Protein AF-0000000067031277 (afdb_homodimer)

Foldseek 3Di:
DPDQQAQDLPDLALLVSLLSLLQQAFAAPRLLSSVVNVCVSLVVLQWDWDWDAQPVGRSFTKIKIANADAAAPVVPVVVPPDDPCPVNHAAAQAEEEAERHWHDDFFHWDDDPQKIWTICQVRPSLQVSLVVSLLSVCCVVPVPLSRRYMYIYFGDFVFFLSRLLSCVSSVHQHQEYEYEHADAQAKAFKEFKKFKKKWKAFKFKDFQVCPVVIGASVVLVVQLVVLVVPDQADADPQAGGKDKDFDDKDWADDPRMRTRMIMTMMMIRHHADPVVVVVVSCVSCVPRTDIGRRRDIDHMDGFDDADPPGHYDHDRDDGSLRSNPSNVSHNGYIYGAFDHPVCGPHNGDMTGSVSSVVSSVVSNVRSCCVPVPDCPPPD/DPDQDAQDLPDQALLVSLLSLLQQAFAAPRLLSSVVNVCVSLVVLQWDWDWAAQPVGRSFTKIKIANADAAAPVVCVVVPPDDPCPVNHAAAQAEEEAERHWHDDFFHWDDDPQKIWTICQVRPSLQVSLLVSLLSVCCVVPVPLSNRYMYIYFGDFVFFLSRLLSCVSSVHQHQEYEYEHADAQAKAFKEFKKFKKKWKAFKFKDFQVCPVVIGASVVLVVQLVVLVVPDQADADPQAGGKDKDFDDKDWADDPRMRTRMIMTMMMIRHHADPVVVVVVSCVSCVPRTDIGRRRDIDHMDGFDDADPPGHYDHDRDDGSLRSNPSNVSHNGYIYGAFDHPVCGPHNGDMTGSVSSVVSSVVSNVRSCCVRVPDPPPPD

InterPro domains:
  IPR002933 Peptidase M20 [PF01546] (96-369)
  IPR011650 Peptidase M20, dimerisation domain [PF07687] (191-286)
  IPR036264 Bacterial exopeptidase dimerisation domain [SSF55031] (193-290)
  IPR050072 Peptidase M20A family, bacterial cell wall biosynthesis [PTHR43808] (8-369)

Organism: Dracunculus medinensis (NCBI:txid318479)

Nearest PDB structures (foldseek):
  3pfo-assembly1_B  TM=8.221E-01  e=1.464E-26  Rhodopseudomonas palustris CGA009
  2rb7-assembly1_B  TM=8.000E-01  e=2.687E-26  Oleidesulfovibrio alaskensis G20
  3ct9-assembly1_B  TM=7.230E-01  e=2.009E-24  Bacteroides thetaiotaomicron VPI-5482
  3ct9-assembly1_A  TM=6.506E-01  e=8.022E-26  Bacteroides thetaiotaomicron VPI-5482
  6slf-assembly1_A  TM=6.807E-01  e=2.523E-17  Corynebacterium striatum

Radius of gyration: 33.9 Å; Cα contacts (8 Å, |Δi|>4): 1838; chains: 2; bounding box: 58×108×86 Å

pLDDT: mean 92.99, std 13.73, range [25.11, 98.88]

Solvent-accessible surface area (backbone atoms only — not comparable to full-atom values): 38536 Å² total; per-residue (Å²): 124,85,79,75,64,79,60,67,88,78,62,83,47,63,62,62,48,30,45,56,57,33,67,46,68,17,33,61,92,40,36,35,61,47,42,52,24,49,48,53,37,38,50,76,70,67,34,35,72,48,76,40,57,37,89,94,44,67,78,38,46,28,37,41,36,24,53,50,75,70,69,37,62,93,66,44,77,74,59,63,76,77,64,76,63,73,75,56,60,54,58,35,42,33,34,41,30,41,36,61,24,26,67,64,68,88,36,66,58,44,78,57,90,62,32,35,32,18,48,25,33,17,49,20,43,33,30,50,36,25,52,51,52,24,51,51,50,40,38,72,76,34,57,73,64,29,49,35,34,26,38,41,40,24,35,32,59,78,69,50,32,54,30,39,50,55,50,51,73,47,62,69,67,35,42,30,39,36,38,36,40,28,39,61,70,24,30,33,36,35,28,31,8,36,38,34,37,33,40,41,20,69,39,33,34,8,25,46,58,45,56,88,64,35,37,39,5,39,61,54,46,51,56,42,52,52,53,59,72,70,51,86,65,64,60,30,93,90,65,36,65,38,45,80,31,70,3,31,37,39,26,38,71,37,57,57,19,32,6,40,34,18,38,39,30,36,33,34,32,29,40,72,46,52,67,60,54,51,53,54,48,49,60,67,43,63,79,64,42,47,79,41,64,85,38,47,69,40,60,52,45,76,42,37,79,67,62,87,88,56,54,68,44,75,42,49,54,79,73,60,62,84,51,37,80,55,56,87,68,36,78,39,41,40,34,37,21,22,23,43,50,76,34,27,69,28,93,69,12,35,22,44,45,67,38,40,54,49,36,20,53,48,49,43,50,52,50,47,46,68,74,64,53,65,80,75,59,79,120,124,85,80,75,63,80,60,67,84,78,64,82,48,62,61,63,48,30,44,57,56,34,65,45,66,16,33,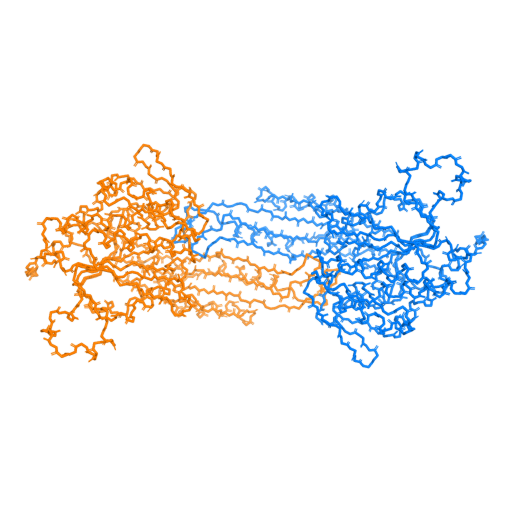60,92,39,37,33,62,47,42,52,24,49,48,53,38,39,50,75,71,67,32,34,72,46,77,41,57,37,88,92,44,65,79,37,46,28,38,41,33,24,52,49,74,70,70,37,59,93,65,44,77,74,60,63,77,76,64,76,63,74,76,57,60,54,59,35,41,33,34,41,31,40,36,62,24,26,66,63,69,87,36,68,57,44,79,57,91,62,32,36,33,19,49,25,32,17,47,21,43,33,30,50,36,25,52,50,52,25,52,52,50,39,40,73,76,35,56,74,63,28,49,34,35,26,39,40,40,24,35,33,58,78,67,49,32,53,30,38,50,56,51,51,75,46,64,70,66,34,42,32,40,36,37,36,40,28,41,60,69,24,29,32,35,35,30,30,9,36,37,33,39,33,40,42,23,70,38,33,33,8,25,44,60,44,56,88,66,35,37,40,6,39,62,53,46,51,54,43,51,51,53,57,72,69,50,88,66,65,60,29,91,90,65,36,65,37,46,80,32,70,3,32,36,40,24,38,72,39,57,57,20,33,6,40,34,20,38,38,31,36,34,34,32,28,42,72,46,53,66,58,52,50,53,54,48,49,61,67,40,63,82,62,42,48,79,39,66,85,39,46,69,39,61,52,44,76,41,37,77,66,62,88,89,55,54,66,44,77,40,50,52,80,70,58,61,84,48,37,80,56,56,84,67,35,78,38,40,40,34,36,20,24,24,45,51,76,34,26,69,28,93,69,12,35,21,44,45,67,39,39,54,50,35,20,52,49,52,42,51,51,49,48,45,68,75,63,52,64,80,76,60,81,120

Secondary structure (DSSP, 8-state):
-PPPP---TT---HHHHHHHHHTS--BTT--HHHHHHHHHHHHHTT-EEEEEE-SS-TT-EEEEEESS----GGGGGGGGSSS-HHHHTS--SEEEEEE--BPSSP---EEETTEEESTTTTTTHHHHHHHHHHHHHHHHH-HHHHTTEEEEEES-TTTT-HHHHHHGGG----SEEEEE--BTT-EEEEE-EEEEEEEEEE-B--BTT-GGGSB-HHHHHHHHHHHHHHS---EETTTEE-EEEEEEEEE-S-TTB--SEEEEEEEEEESS-HHHHHHHHHHHHTTSSEEE-TT-EE--EEPPPPPTT--EEEE-S--SGGG-GGGGG-SEEEEE-SSBGGGTTSTT-EEEHHHHHHHHHHHHHHHHHHHH-------/-PPPP---TT---HHHHHHHHHTS--BTT--HHHHHHHHHHHHHTT-EEEEEE-SS-TT-EEEEEESS----GGGGGGGGTTS-HHHHTS--SEEEEEE--BPSSP---EEETTEEESTTTTTTHHHHHHHHHHHHHHHHH-HHHHTTEEEEEES-TTTT-HHHHHHGGG----SEEEEE--BTT-EEEEE-EEEEEEEEEE-B--BTT-GGGSB-HHHHHHHHHHHHHHS---EETTTEE-EEEEEEEEE-S-TTB--SEEEEEEEEEESS-HHHHHHHHHHHHTTSSEEE-TT-EE--EEPPPPPTT--EEEE-S--SGGG-GGGGG-SEEEEE-SSBGGGTTSTT-EEEHHHHHHHHHHHHHHHHHHHH-------

Sequence (758 aa):
MKEIPVLDTNETNPGRFLVQLMQINSTTGNEETLSLALTRYFKATGWNVLRQSLKSDPSRHNLLISRLPYEPPGNKLNLWKGFNLNEILSGPRYIMNTHMDTVPPYIPPIIEGDIIKGRGANDAKGQLAAMIFAAQRIAKEDAKLAENIGLLLVVSEEVDHIGMVEANDLGMIPEFFMVGEPTELKFGRLQKGALKVTLKVHGKAAHSGYPNMGDSAIDKLLDILQQLREHHWPSSESLGDTTVNIGLISGGQALNALAESATASIFFRVTTSTDDILNQLQKIVAGRAEIEQSFGKNEPIRLSDPPAPYESHIVAFNTDLPYFIARDKLKRAYLFGAGSITNAHSPDEHILIEDLNAAIDVHVDIIKNALKGKNYNVEMKEIPVLDTNETNPGRFLVQLMQINSTTGNEETLSLALTRYFKATGWNVLRQSLKSDPSRHNLLISRLPYEPPGNKLNLWKGFNLNEILSGPRYIMNTHMDTVPPYIPPIIEGDIIKGRGANDAKGQLAAMIFAAQRIAKEDAKLAENIGLLLVVSEEVDHIGMVEANDLGMIPEFFMVGEPTELKFGRLQKGALKVTLKVHGKAAHSGYPNMGDSAIDKLLDILQQLREHHWPSSESLGDTTVNIGLISGGQALNALAESATASIFFRVTTSTDDILNQLQKIVAGRAEIEQSFGKNEPIRLSDPPAPYESHIVAFNTDLPYFIARDKLKRAYLFGAGSITNAHSPDEHILIEDLNAAIDVHVDIIKNALKGKNYNVE

Structure (mmCIF, N/CA/C/O backbone):
data_AF-0000000067031277-model_v1
#
loop_
_entity.id
_entity.type
_entity.pdbx_description
1 polymer 'M20_dimer domain-containing protein'
#
loop_
_atom_site.group_PDB
_atom_site.id
_atom_site.type_symbol
_atom_site.label_atom_id
_atom_site.label_alt_id
_atom_site.label_comp_id
_atom_site.label_asym_id
_atom_site.label_entity_id
_atom_site.label_seq_id
_atom_site.pdbx_PDB_ins_code
_atom_site.Cartn_x
_atom_site.Cartn_y
_atom_site.Cartn_z
_atom_site.occupancy
_atom_site.B_iso_or_equiv
_atom_site.auth_seq_id
_atom_site.auth_comp_id
_atom_site.auth_asym_id
_atom_site.auth_atom_id
_atom_site.pdbx_PDB_model_num
ATOM 1 N N . MET A 1 1 ? 23.422 -2.936 -21.672 1 36.66 1 MET A N 1
ATOM 2 C CA . MET A 1 1 ? 22.422 -3.998 -21.688 1 36.66 1 MET A CA 1
ATOM 3 C C . MET A 1 1 ? 22.75 -5.062 -20.641 1 36.66 1 MET A C 1
ATOM 5 O O . MET A 1 1 ? 23.875 -5.555 -20.578 1 36.66 1 MET A O 1
ATOM 9 N N . LYS A 1 2 ? 22.031 -5.027 -19.562 1 56.53 2 LYS A N 1
ATOM 10 C CA . LYS A 1 2 ? 22.422 -5.961 -18.516 1 56.53 2 LYS A CA 1
ATOM 11 C C . LYS A 1 2 ? 22.641 -7.363 -19.078 1 56.53 2 LYS A C 1
ATOM 13 O O . LYS A 1 2 ? 21.844 -7.84 -19.891 1 56.53 2 LYS A O 1
ATOM 18 N N . GLU A 1 3 ? 23.828 -7.914 -18.938 1 78.25 3 GLU A N 1
ATOM 19 C CA . GLU A 1 3 ? 24.219 -9.203 -19.484 1 78.25 3 GLU A CA 1
ATOM 20 C C . GLU A 1 3 ? 23.25 -10.305 -19.078 1 78.25 3 GLU A C 1
ATOM 22 O O . GLU A 1 3 ? 22.859 -10.398 -17.906 1 78.25 3 GLU A O 1
ATOM 27 N N . ILE A 1 4 ? 22.609 -11.07 -20.078 1 85.06 4 ILE A N 1
ATOM 28 C CA . ILE A 1 4 ? 21.719 -12.203 -19.875 1 85.06 4 ILE A CA 1
ATOM 29 C C . ILE A 1 4 ? 22.5 -13.367 -19.266 1 85.06 4 ILE A C 1
ATOM 31 O O . ILE A 1 4 ? 23.547 -13.766 -19.812 1 85.06 4 ILE A O 1
ATOM 35 N N . PRO A 1 5 ? 22.094 -13.797 -18.109 1 90.19 5 PRO A N 1
ATOM 36 C CA . PRO A 1 5 ? 22.766 -14.953 -17.516 1 90.19 5 PRO A CA 1
ATOM 37 C C . PRO A 1 5 ? 22.797 -16.172 -18.438 1 90.19 5 PRO A C 1
ATOM 39 O O . PRO A 1 5 ? 21.875 -16.359 -19.234 1 90.19 5 PRO A O 1
ATOM 42 N N . VAL A 1 6 ? 23.859 -16.984 -18.375 1 94.5 6 VAL A N 1
ATOM 43 C CA . VAL A 1 6 ? 24.016 -18.172 -19.219 1 94.5 6 VAL A CA 1
ATOM 44 C C . VAL A 1 6 ? 23.922 -19.438 -18.375 1 94.5 6 VAL A C 1
ATOM 46 O O . VAL A 1 6 ? 24.641 -19.594 -17.391 1 94.5 6 VAL A O 1
ATOM 49 N N . LEU A 1 7 ? 22.953 -20.234 -18.719 1 98 7 LEU A N 1
ATOM 50 C CA . LEU A 1 7 ? 22.828 -21.547 -18.078 1 98 7 LEU A CA 1
ATOM 51 C C . LEU A 1 7 ? 23.844 -22.516 -18.656 1 98 7 LEU A C 1
ATOM 53 O O . LEU A 1 7 ? 24.094 -22.516 -19.875 1 98 7 LEU A O 1
ATOM 57 N N . ASP A 1 8 ? 24.453 -23.359 -17.812 1 97.75 8 ASP A N 1
ATOM 58 C CA . ASP A 1 8 ? 25.484 -24.297 -18.234 1 97.75 8 ASP A CA 1
ATOM 59 C C . ASP A 1 8 ? 24.891 -25.484 -18.969 1 97.75 8 ASP A C 1
ATOM 61 O O . ASP A 1 8 ? 24.281 -26.359 -18.359 1 97.75 8 ASP A O 1
ATOM 65 N N . THR A 1 9 ? 25.188 -25.625 -20.266 1 97.19 9 THR A N 1
ATOM 66 C CA . THR A 1 9 ? 24.625 -26.672 -21.109 1 97.19 9 THR A CA 1
ATOM 67 C C . THR A 1 9 ? 25.281 -28.016 -20.797 1 97.19 9 THR A C 1
ATOM 69 O O . THR A 1 9 ? 24.766 -29.078 -21.203 1 97.19 9 THR A O 1
ATOM 72 N N . ASN A 1 10 ? 26.344 -27.953 -20.016 1 96.5 10 ASN A N 1
ATOM 73 C CA . ASN A 1 10 ? 27.047 -29.188 -19.703 1 96.5 10 ASN A CA 1
ATOM 74 C C . ASN A 1 10 ? 26.766 -29.656 -18.281 1 96.5 10 ASN A C 1
ATOM 76 O O . ASN A 1 10 ? 27.297 -30.688 -17.844 1 96.5 10 ASN A O 1
ATOM 80 N N . GLU A 1 11 ? 25.938 -28.922 -17.594 1 97 11 GLU A N 1
ATOM 81 C CA . GLU A 1 11 ? 25.609 -29.312 -16.219 1 97 11 GLU A CA 1
ATOM 82 C C . GLU A 1 11 ? 24.797 -30.609 -16.188 1 97 11 GLU A C 1
ATOM 84 O O . GLU A 1 11 ? 23.734 -30.688 -16.812 1 97 11 GLU A O 1
ATOM 89 N N . THR A 1 12 ? 25.359 -31.594 -15.438 1 96.62 12 THR A N 1
ATOM 90 C CA . THR A 1 12 ? 24.688 -32.906 -15.414 1 96.62 12 THR A CA 1
ATOM 91 C C . THR A 1 12 ? 24.016 -33.125 -14.062 1 96.62 12 THR A C 1
ATOM 93 O O . THR A 1 12 ? 23.266 -34.094 -13.891 1 96.62 12 THR A O 1
ATOM 96 N N . ASN A 1 13 ? 24.25 -32.25 -13.133 1 97 13 ASN A N 1
ATOM 97 C CA . ASN A 1 13 ? 23.641 -32.344 -11.82 1 97 13 ASN A CA 1
ATOM 98 C C . ASN A 1 13 ? 22.375 -31.484 -11.734 1 97 13 ASN A C 1
ATOM 100 O O . ASN A 1 13 ? 22.453 -30.25 -11.781 1 97 13 ASN A O 1
ATOM 104 N N . PRO A 1 14 ? 21.234 -32.188 -11.555 1 97.62 14 PRO A N 1
ATOM 105 C CA . PRO A 1 14 ? 20 -31.406 -11.539 1 97.62 14 PRO A CA 1
ATOM 106 C C . PRO A 1 14 ? 19.969 -30.344 -10.445 1 97.62 14 PRO A C 1
ATOM 108 O O . PRO A 1 14 ? 19.391 -29.266 -10.633 1 97.62 14 PRO A O 1
ATOM 111 N N . GLY A 1 15 ? 20.562 -30.672 -9.305 1 98.06 15 GLY A N 1
ATOM 112 C CA . GLY A 1 15 ? 20.609 -29.703 -8.211 1 98.06 15 GLY A CA 1
ATOM 113 C C . GLY A 1 15 ? 21.406 -28.453 -8.547 1 98.06 15 GLY A C 1
ATOM 114 O O . GLY A 1 15 ? 20.953 -27.344 -8.281 1 98.06 15 GLY A O 1
ATOM 115 N N . ARG A 1 16 ? 22.531 -28.625 -9.141 1 97.81 16 ARG A N 1
ATOM 116 C CA . ARG A 1 16 ? 23.359 -27.484 -9.539 1 97.81 16 ARG A CA 1
ATOM 117 C C . ARG A 1 16 ? 22.672 -26.672 -10.625 1 97.81 16 ARG A C 1
ATOM 119 O O . ARG A 1 16 ? 22.781 -25.438 -10.648 1 97.81 16 ARG A O 1
ATOM 126 N N . PHE A 1 17 ? 22 -27.344 -11.523 1 98.25 17 PHE A N 1
ATOM 127 C CA . PHE A 1 17 ? 21.266 -26.656 -12.578 1 98.25 17 PHE A CA 1
ATOM 128 C C . PHE A 1 17 ? 20.125 -25.828 -11.984 1 98.25 17 PHE A C 1
ATOM 130 O O . PHE A 1 17 ? 19.891 -24.688 -12.398 1 98.25 17 PHE A O 1
ATOM 137 N N . LEU A 1 18 ? 19.469 -26.438 -11.008 1 98.69 18 LEU A N 1
ATOM 138 C CA . LEU A 1 18 ? 18.391 -25.719 -10.32 1 98.69 18 LEU A CA 1
ATOM 139 C C . LEU A 1 18 ? 18.922 -24.438 -9.68 1 98.69 18 LEU A C 1
ATOM 141 O O . LEU A 1 18 ? 18.281 -23.391 -9.766 1 98.69 18 LEU A O 1
ATOM 145 N N . VAL A 1 19 ? 20.047 -24.5 -9.102 1 98.5 19 VAL A N 1
ATOM 146 C CA . VAL A 1 19 ? 20.656 -23.344 -8.461 1 98.5 19 VAL A CA 1
ATOM 147 C C . VAL A 1 19 ? 20.922 -22.25 -9.5 1 98.5 19 VAL A C 1
ATOM 149 O O . VAL A 1 19 ? 20.703 -21.062 -9.234 1 98.5 19 VAL A O 1
ATOM 152 N N . GLN A 1 20 ? 21.344 -22.656 -10.703 1 98.44 20 GLN A N 1
ATOM 153 C CA . GLN A 1 20 ? 21.547 -21.703 -11.781 1 98.44 20 GLN A CA 1
ATOM 154 C C . GLN A 1 20 ? 20.234 -21 -12.141 1 98.44 20 GLN A C 1
ATOM 156 O O . GLN A 1 20 ? 20.219 -19.781 -12.312 1 98.44 20 GLN A O 1
ATOM 161 N N . LEU A 1 21 ? 19.156 -21.75 -12.219 1 98.69 21 LEU A N 1
ATOM 162 C CA . LEU A 1 21 ? 17.844 -21.172 -12.516 1 98.69 21 LEU A CA 1
ATOM 163 C C . LEU A 1 21 ? 17.422 -20.203 -11.43 1 98.69 21 LEU A C 1
ATOM 165 O O . LEU A 1 21 ? 16.922 -19.109 -11.727 1 98.69 21 LEU A O 1
ATOM 169 N N . MET A 1 22 ? 17.719 -20.547 -10.188 1 98.62 22 MET A N 1
ATOM 170 C CA . MET A 1 22 ? 17.234 -19.797 -9.023 1 98.62 22 MET A CA 1
ATOM 171 C C . MET A 1 22 ? 18.031 -18.516 -8.844 1 98.62 22 MET A C 1
ATOM 173 O O . MET A 1 22 ? 17.562 -17.578 -8.203 1 98.62 22 MET A O 1
ATOM 177 N N . GLN A 1 23 ? 19.203 -18.469 -9.344 1 98.25 23 GLN A N 1
ATOM 178 C CA . GLN A 1 23 ? 20.016 -17.266 -9.25 1 98.25 23 GLN A CA 1
ATOM 179 C C . GLN A 1 23 ? 19.422 -16.141 -10.094 1 98.25 23 GLN A C 1
ATOM 181 O O . GLN A 1 23 ? 19.766 -14.961 -9.906 1 98.25 23 GLN A O 1
ATOM 186 N N . ILE A 1 24 ? 18.547 -16.484 -11.023 1 98.31 24 ILE A N 1
ATOM 187 C CA . ILE A 1 24 ? 17.875 -15.5 -11.867 1 98.31 24 ILE A CA 1
ATOM 188 C C . ILE A 1 24 ? 16.547 -15.094 -11.242 1 98.31 24 ILE A C 1
ATOM 190 O O . ILE A 1 24 ? 15.641 -15.914 -11.117 1 98.31 24 ILE A O 1
ATOM 194 N N . ASN A 1 25 ? 16.438 -13.883 -10.836 1 97.81 25 ASN A N 1
ATOM 195 C CA . ASN A 1 25 ? 15.18 -13.391 -10.297 1 97.81 25 ASN A CA 1
ATOM 196 C C . ASN A 1 25 ? 14.062 -13.438 -11.336 1 97.81 25 ASN A C 1
ATOM 198 O O . ASN A 1 25 ? 14.18 -12.828 -12.398 1 97.81 25 ASN A O 1
ATOM 202 N N . SER A 1 26 ? 13.023 -14.156 -11.07 1 98.19 26 SER A N 1
ATOM 203 C CA . SER A 1 26 ? 11.875 -14.211 -11.969 1 98.19 26 SER A CA 1
ATOM 204 C C . SER A 1 26 ? 10.562 -14.062 -11.203 1 98.19 26 SER A C 1
ATOM 206 O O . SER A 1 26 ? 9.594 -14.758 -11.492 1 98.19 26 SER A O 1
ATOM 208 N N . THR A 1 27 ? 10.594 -13.289 -10.125 1 97.62 27 THR A N 1
ATOM 209 C CA . THR A 1 27 ? 9.312 -12.969 -9.484 1 97.62 27 THR A CA 1
ATOM 210 C C . THR A 1 27 ? 8.312 -12.461 -10.516 1 97.62 27 THR A C 1
ATOM 212 O O . THR A 1 27 ? 8.695 -11.945 -11.562 1 97.62 27 THR A O 1
ATOM 215 N N . THR A 1 28 ? 7.082 -12.664 -10.227 1 96.94 28 THR A N 1
ATOM 216 C CA . THR A 1 28 ? 6.051 -12.32 -11.203 1 96.94 28 THR A CA 1
ATOM 217 C C . THR A 1 28 ? 6.273 -10.914 -11.758 1 96.94 28 THR A C 1
ATOM 219 O O . THR A 1 28 ? 6.492 -9.969 -11 1 96.94 28 THR A O 1
ATOM 222 N N . GLY A 1 29 ? 6.258 -10.797 -13.008 1 96.06 29 GLY A N 1
ATOM 223 C CA . GLY A 1 29 ? 6.508 -9.531 -13.688 1 96.06 29 GLY A CA 1
ATOM 224 C C . GLY A 1 29 ? 7.941 -9.383 -14.156 1 96.06 29 GLY A C 1
ATOM 225 O O . GLY A 1 29 ? 8.242 -8.531 -15 1 96.06 29 GLY A O 1
ATOM 226 N N . ASN A 1 30 ? 8.875 -10.211 -13.648 1 96.88 30 ASN A N 1
ATOM 227 C CA . ASN A 1 30 ? 10.297 -10.156 -13.961 1 96.88 30 ASN A CA 1
ATOM 228 C C . ASN A 1 30 ? 10.797 -11.469 -14.555 1 96.88 30 ASN A C 1
ATOM 230 O O . ASN A 1 30 ? 11.906 -11.914 -14.242 1 96.88 30 ASN A O 1
ATOM 234 N N . GLU A 1 31 ? 10.016 -12.141 -15.383 1 98.19 31 GLU A N 1
ATOM 235 C CA . GLU A 1 31 ? 10.328 -13.492 -15.836 1 98.19 31 GLU A CA 1
ATOM 236 C C . GLU A 1 31 ? 11.242 -13.469 -17.062 1 98.19 31 GLU A C 1
ATOM 238 O O . GLU A 1 31 ? 11.82 -14.492 -17.422 1 98.19 31 GLU A O 1
ATOM 243 N N . GLU A 1 32 ? 11.43 -12.312 -17.688 1 98.06 32 GLU A N 1
ATOM 244 C CA . GLU A 1 32 ? 12.016 -12.258 -19.016 1 98.06 32 GLU A CA 1
ATOM 245 C C . GLU A 1 32 ? 13.469 -12.734 -19 1 98.06 32 GLU A C 1
ATOM 247 O O . GLU A 1 32 ? 13.906 -13.43 -19.922 1 98.06 32 GLU A O 1
ATOM 252 N N . THR A 1 33 ? 14.203 -12.32 -17.984 1 98.06 33 THR A N 1
ATOM 253 C CA . THR A 1 33 ? 15.602 -12.734 -17.922 1 98.06 33 THR A CA 1
ATOM 254 C C . THR A 1 33 ? 15.711 -14.258 -17.906 1 98.06 33 THR A C 1
ATOM 256 O O . THR A 1 33 ? 16.578 -14.828 -18.594 1 98.06 33 THR A O 1
ATOM 259 N N . LEU A 1 34 ? 14.859 -14.906 -17.203 1 98.5 34 LEU A N 1
ATOM 260 C CA . LEU A 1 34 ? 14.844 -16.359 -17.172 1 98.5 34 LEU A CA 1
ATOM 261 C C . LEU A 1 34 ? 14.406 -16.938 -18.516 1 98.5 34 LEU A C 1
ATOM 263 O O . LEU A 1 34 ? 14.992 -17.906 -19 1 98.5 34 LEU A O 1
ATOM 267 N N . SER A 1 35 ? 13.383 -16.328 -19.078 1 98.5 35 SER A N 1
ATOM 268 C CA . SER A 1 35 ? 12.898 -16.734 -20.391 1 98.5 35 SER A CA 1
ATOM 269 C C . SER A 1 35 ? 14.016 -16.734 -21.422 1 98.5 35 SER A C 1
ATOM 271 O O . SER A 1 35 ? 14.172 -17.688 -22.188 1 98.5 35 SER A O 1
ATOM 273 N N . LEU A 1 36 ? 14.797 -15.703 -21.422 1 98.44 36 LEU A N 1
ATOM 274 C CA . LEU A 1 36 ? 15.898 -15.555 -22.375 1 98.44 36 LEU A CA 1
ATOM 275 C C . LEU A 1 36 ? 16.984 -16.578 -22.094 1 98.44 36 LEU A C 1
ATOM 277 O O . LEU A 1 36 ? 17.531 -17.188 -23.031 1 98.44 36 LEU A O 1
ATOM 281 N N . ALA A 1 37 ? 17.297 -16.75 -20.844 1 98.56 37 ALA A N 1
ATOM 282 C CA . ALA A 1 37 ? 18.328 -17.734 -20.484 1 98.56 37 ALA A CA 1
ATOM 283 C C . ALA A 1 37 ? 17.922 -19.125 -20.922 1 98.56 37 ALA A C 1
ATOM 285 O O . ALA A 1 37 ? 18.734 -19.891 -21.453 1 98.56 37 ALA A O 1
ATOM 286 N N . LEU A 1 38 ? 16.688 -19.453 -20.719 1 98.81 38 LEU A N 1
ATOM 287 C CA . LEU A 1 38 ? 16.172 -20.75 -21.109 1 98.81 38 LEU A CA 1
ATOM 288 C C . LEU A 1 38 ? 16.141 -20.906 -22.625 1 98.81 38 LEU A C 1
ATOM 290 O O . LEU A 1 38 ? 16.422 -21.984 -23.156 1 98.81 38 LEU A O 1
ATOM 294 N N . THR A 1 39 ? 15.766 -19.828 -23.297 1 98.62 39 THR A N 1
ATOM 295 C CA . THR A 1 39 ? 15.789 -19.844 -24.766 1 98.62 39 THR A CA 1
ATOM 296 C C . THR A 1 39 ? 17.188 -20.219 -25.281 1 98.62 39 THR A C 1
ATOM 298 O O . THR A 1 39 ? 17.328 -21.094 -26.125 1 98.62 39 THR A O 1
ATOM 301 N N . ARG A 1 40 ? 18.188 -19.562 -24.75 1 98.31 40 ARG A N 1
ATOM 302 C CA . ARG A 1 40 ? 19.562 -19.828 -25.141 1 98.31 40 ARG A CA 1
ATOM 303 C C . ARG A 1 40 ? 19.969 -21.266 -24.812 1 98.31 40 ARG A C 1
ATOM 305 O O . ARG A 1 40 ? 20.594 -21.938 -25.641 1 98.31 40 ARG A O 1
ATOM 312 N N . TYR A 1 41 ? 19.641 -21.656 -23.672 1 98.44 41 TYR A N 1
ATOM 313 C CA . TYR A 1 41 ? 19.984 -23.016 -23.234 1 98.44 41 TYR A CA 1
ATOM 314 C C . TYR A 1 41 ? 19.406 -24.062 -24.188 1 98.44 41 TYR A C 1
ATOM 316 O O . TYR A 1 41 ? 20.125 -24.953 -24.641 1 98.44 41 TYR A O 1
ATOM 324 N N . PHE A 1 42 ? 18.125 -23.953 -24.453 1 98.56 42 PHE A N 1
ATOM 325 C CA . PHE A 1 42 ? 17.438 -24.953 -25.25 1 98.56 42 PHE A CA 1
ATOM 326 C C . PHE A 1 42 ? 17.938 -24.953 -26.688 1 98.56 42 PHE A C 1
ATOM 328 O O . PHE A 1 42 ? 18.141 -26 -27.297 1 98.56 42 PHE A O 1
ATOM 335 N N . LYS A 1 43 ? 18.141 -23.797 -27.25 1 98.06 43 LYS A N 1
ATOM 336 C CA . LYS A 1 43 ? 18.703 -23.719 -28.609 1 98.06 43 LYS A CA 1
ATOM 337 C C . LYS A 1 43 ? 20.078 -24.375 -28.656 1 98.06 43 LYS A C 1
ATOM 339 O O . LYS A 1 43 ? 20.391 -25.125 -29.594 1 98.06 43 LYS A O 1
ATOM 344 N N . ALA A 1 44 ? 20.859 -24.125 -27.672 1 97.81 44 ALA A N 1
ATOM 345 C CA . ALA A 1 44 ? 22.219 -24.656 -27.625 1 97.81 44 ALA A CA 1
ATOM 346 C C . ALA A 1 44 ? 22.203 -26.172 -27.453 1 97.81 44 ALA A C 1
ATOM 348 O O . ALA A 1 44 ? 23.172 -26.844 -27.828 1 97.81 44 ALA A O 1
ATOM 349 N N . THR A 1 45 ? 21.156 -26.672 -26.922 1 97.5 45 THR A N 1
ATOM 350 C CA . THR A 1 45 ? 21.109 -28.094 -26.656 1 97.5 45 THR A CA 1
ATOM 351 C C . THR A 1 45 ? 20.234 -28.812 -27.688 1 97.5 45 THR A C 1
ATOM 353 O O . THR A 1 45 ? 19.766 -29.938 -27.438 1 97.5 45 THR A O 1
ATOM 356 N N . GLY A 1 46 ? 19.875 -28.172 -28.75 1 96.5 46 GLY A N 1
ATOM 357 C CA . GLY A 1 46 ? 19.312 -28.828 -29.922 1 96.5 46 GLY A CA 1
ATOM 358 C C . GLY A 1 46 ? 17.797 -28.797 -29.953 1 96.5 46 GLY A C 1
ATOM 359 O O . GLY A 1 46 ? 17.172 -29.594 -30.656 1 96.5 46 GLY A O 1
ATOM 360 N N . TRP A 1 47 ? 17.141 -28.016 -29.188 1 97.88 47 TRP A N 1
ATOM 361 C CA . TRP A 1 47 ? 15.695 -27.891 -29.203 1 97.88 47 TRP A CA 1
ATOM 362 C C . TRP A 1 47 ? 15.266 -26.625 -29.953 1 97.88 47 TRP A C 1
ATOM 364 O O . TRP A 1 47 ? 16.062 -25.703 -30.141 1 97.88 47 TRP A O 1
ATOM 374 N N . ASN A 1 48 ? 14.023 -26.625 -30.438 1 97.19 48 ASN A N 1
ATOM 375 C CA . ASN A 1 48 ? 13.398 -25.438 -30.984 1 97.19 48 ASN A CA 1
ATOM 376 C C . ASN A 1 48 ? 12.617 -24.672 -29.922 1 97.19 48 ASN A C 1
ATOM 378 O O . ASN A 1 48 ? 11.969 -25.281 -29.062 1 97.19 48 ASN A O 1
ATOM 382 N N . VAL A 1 49 ? 12.758 -23.359 -30 1 98.25 49 VAL A N 1
ATOM 383 C CA . VAL A 1 49 ? 12.078 -22.547 -29 1 98.25 49 VAL A CA 1
ATOM 384 C C . VAL A 1 49 ? 11.18 -21.516 -29.703 1 98.25 49 VAL A C 1
ATOM 386 O O . VAL A 1 49 ? 11.641 -20.75 -30.547 1 98.25 49 VAL A O 1
ATOM 389 N N . LEU A 1 50 ? 9.938 -21.531 -29.422 1 97.69 50 LEU A N 1
ATOM 390 C CA . LEU A 1 50 ? 8.992 -20.484 -29.797 1 97.69 50 LEU A CA 1
ATOM 391 C C . LEU A 1 50 ? 8.711 -19.562 -28.609 1 97.69 50 LEU A C 1
ATOM 393 O O . LEU A 1 50 ? 8.172 -20 -27.594 1 97.69 50 LEU A O 1
ATOM 397 N N . ARG A 1 51 ? 9.125 -18.312 -28.734 1 98.06 51 ARG A N 1
ATOM 398 C CA . ARG A 1 51 ? 8.859 -17.297 -27.719 1 98.06 51 ARG A CA 1
ATOM 399 C C . ARG A 1 51 ? 7.559 -16.562 -28.016 1 98.06 51 ARG A C 1
ATOM 401 O O . ARG A 1 51 ? 7.398 -15.977 -29.094 1 98.06 51 ARG A O 1
ATOM 408 N N . GLN A 1 52 ? 6.641 -16.625 -27.062 1 97.94 52 GLN A N 1
ATOM 409 C CA . GLN A 1 52 ? 5.352 -15.961 -27.234 1 97.94 52 GLN A CA 1
ATOM 410 C C . GLN A 1 52 ? 5.223 -14.766 -26.281 1 97.94 52 GLN A C 1
ATOM 412 O O . GLN A 1 52 ? 5.188 -14.938 -25.062 1 97.94 52 GLN A O 1
ATOM 417 N N . SER A 1 53 ? 5.109 -13.594 -26.844 1 97.5 53 SER A N 1
ATOM 418 C CA . SER A 1 53 ? 4.93 -12.398 -26.031 1 97.5 53 SER A CA 1
ATOM 419 C C . SER A 1 53 ? 3.5 -12.289 -25.5 1 97.5 53 SER A C 1
ATOM 421 O O . SER A 1 53 ? 2.557 -12.703 -26.188 1 97.5 53 SER A O 1
ATOM 423 N N . LEU A 1 54 ? 3.396 -11.789 -24.328 1 97.44 54 LEU A N 1
ATOM 424 C CA . LEU A 1 54 ? 2.066 -11.438 -23.844 1 97.44 54 LEU A CA 1
ATOM 425 C C . LEU A 1 54 ? 1.515 -10.234 -24.609 1 97.44 54 LEU A C 1
ATOM 427 O O . LEU A 1 54 ? 2.246 -9.281 -24.891 1 97.44 54 LEU A O 1
ATOM 431 N N . LYS A 1 55 ? 0.27 -10.219 -24.906 1 95.69 55 LYS A N 1
ATOM 432 C CA . LYS A 1 55 ? -0.359 -9.062 -25.547 1 95.69 55 LYS A CA 1
ATOM 433 C C . LYS A 1 55 ? -0.359 -7.855 -24.609 1 95.69 55 LYS A C 1
ATOM 435 O O . LYS A 1 55 ? -0.104 -6.73 -25.047 1 95.69 55 LYS A O 1
ATOM 440 N N . SER A 1 56 ? -0.588 -8.047 -23.344 1 93.5 56 SER A N 1
ATOM 441 C CA . SER A 1 56 ? -0.699 -6.977 -22.359 1 93.5 56 SER A CA 1
ATOM 442 C C . SER A 1 56 ? 0.673 -6.434 -21.984 1 93.5 56 SER A C 1
ATOM 444 O O . SER A 1 56 ? 0.785 -5.309 -21.484 1 93.5 56 SER A O 1
ATOM 446 N N . ASP A 1 57 ? 1.761 -7.199 -22.141 1 96.12 57 ASP A N 1
ATOM 447 C CA . ASP A 1 57 ? 3.137 -6.82 -21.828 1 96.12 57 ASP A CA 1
ATOM 448 C C . ASP A 1 57 ? 4.121 -7.555 -22.734 1 96.12 57 ASP A C 1
ATOM 450 O O . ASP A 1 57 ? 4.645 -8.609 -22.359 1 96.12 57 ASP A O 1
ATOM 454 N N . PRO A 1 58 ? 4.457 -6.992 -23.797 1 96.5 58 PRO A N 1
ATOM 455 C CA . PRO A 1 58 ? 5.238 -7.684 -24.828 1 96.5 58 PRO A CA 1
ATOM 456 C C . PRO A 1 58 ? 6.66 -8.008 -24.375 1 96.5 58 PRO A C 1
ATOM 458 O O . PRO A 1 58 ? 7.371 -8.75 -25.047 1 96.5 58 PRO A O 1
ATOM 461 N N . SER A 1 59 ? 7.039 -7.48 -23.234 1 97.06 59 SER A N 1
ATOM 462 C CA . SER A 1 59 ? 8.383 -7.746 -22.719 1 97.06 59 SER A CA 1
ATOM 463 C C . SER A 1 59 ? 8.43 -9.062 -21.953 1 97.06 59 SER A C 1
ATOM 465 O O . SER A 1 59 ? 9.508 -9.516 -21.562 1 97.06 59 SER A O 1
ATOM 467 N N . ARG A 1 60 ? 7.332 -9.703 -21.75 1 97.94 60 ARG A N 1
ATOM 468 C CA . ARG A 1 60 ? 7.23 -10.969 -21.047 1 97.94 60 ARG A CA 1
ATOM 469 C C . ARG A 1 60 ? 6.859 -12.102 -22 1 97.94 60 ARG A C 1
ATOM 471 O O . ARG A 1 60 ? 5.906 -11.977 -22.781 1 97.94 60 ARG A O 1
ATOM 478 N N . HIS A 1 61 ? 7.594 -13.25 -21.969 1 98.62 61 HIS A N 1
ATOM 479 C CA . HIS A 1 61 ? 7.406 -14.281 -22.984 1 98.62 61 HIS A CA 1
ATOM 480 C C . HIS A 1 61 ? 7.184 -15.648 -22.359 1 98.62 61 HIS A C 1
ATOM 482 O O . HIS A 1 61 ? 7.934 -16.062 -21.469 1 98.62 61 HIS A O 1
ATOM 488 N N . ASN A 1 62 ? 6.152 -16.328 -22.828 1 98.69 62 ASN A N 1
ATOM 489 C CA . ASN A 1 62 ? 6.074 -17.781 -22.688 1 98.69 62 ASN A CA 1
ATOM 490 C C . ASN A 1 62 ? 7.086 -18.484 -23.594 1 98.69 62 ASN A C 1
ATOM 492 O O . ASN A 1 62 ? 7.594 -17.891 -24.547 1 98.69 62 ASN A O 1
ATOM 496 N N . LEU A 1 63 ? 7.406 -19.719 -23.281 1 98.81 63 LEU A N 1
ATOM 497 C CA . LEU A 1 63 ? 8.25 -20.547 -24.141 1 98.81 63 LEU A CA 1
ATOM 498 C C . LEU A 1 63 ? 7.555 -21.859 -24.484 1 98.81 63 LEU A C 1
ATOM 500 O O . LEU A 1 63 ? 7.043 -22.547 -23.594 1 98.81 63 LEU A O 1
ATOM 504 N N . LEU A 1 64 ? 7.457 -22.125 -25.703 1 98.5 64 LEU A N 1
ATOM 505 C CA . LEU A 1 64 ? 7.168 -23.469 -26.172 1 98.5 64 LEU A CA 1
ATOM 506 C C . LEU A 1 64 ? 8.414 -24.125 -26.766 1 98.5 64 LEU A C 1
ATOM 508 O O . LEU A 1 64 ? 8.969 -23.625 -27.75 1 98.5 64 LEU A O 1
ATOM 512 N N . ILE A 1 65 ? 8.836 -25.203 -26.109 1 98.56 65 ILE A N 1
ATOM 513 C CA . ILE A 1 65 ? 10.047 -25.906 -26.516 1 98.56 65 ILE A CA 1
ATOM 514 C C . ILE A 1 65 ? 9.68 -27.266 -27.109 1 98.56 65 ILE A C 1
ATOM 516 O O . ILE A 1 65 ? 8.867 -28 -26.547 1 98.56 65 ILE A O 1
ATOM 520 N N . SER A 1 66 ? 10.234 -27.578 -28.25 1 97.44 66 SER A N 1
ATOM 521 C CA . SER A 1 66 ? 10 -28.859 -28.891 1 97.44 66 SER A CA 1
ATOM 522 C C . SER A 1 66 ? 11.219 -29.297 -29.703 1 97.44 66 SER A C 1
ATOM 524 O O . SER A 1 66 ? 12.125 -28.5 -29.953 1 97.44 66 SER A O 1
ATOM 526 N N . ARG A 1 67 ? 11.242 -30.562 -29.984 1 95.19 67 ARG A N 1
ATOM 527 C CA . ARG A 1 67 ? 12.336 -31.062 -30.812 1 95.19 67 ARG A CA 1
ATOM 528 C C . ARG A 1 67 ? 12.133 -30.688 -32.281 1 95.19 67 ARG A C 1
ATOM 530 O O . ARG A 1 67 ? 13.086 -30.344 -32.969 1 95.19 67 ARG A O 1
ATOM 537 N N . LEU A 1 68 ? 10.906 -30.828 -32.688 1 92.75 68 LEU A N 1
ATOM 538 C CA . LEU A 1 68 ? 10.555 -30.422 -34.031 1 92.75 68 LEU A CA 1
ATOM 539 C C . LEU A 1 68 ? 10 -29.016 -34.062 1 92.75 68 LEU A C 1
ATOM 541 O O . LEU A 1 68 ? 9.336 -28.578 -33.125 1 92.75 68 LEU A O 1
ATOM 545 N N . PRO A 1 69 ? 10.258 -28.359 -35.156 1 91.25 69 PRO A N 1
ATOM 546 C CA . PRO A 1 69 ? 9.68 -27.016 -35.281 1 91.25 69 PRO A CA 1
ATOM 547 C C . PRO A 1 69 ? 8.156 -27.031 -35.219 1 91.25 69 PRO A C 1
ATOM 549 O O . PRO A 1 69 ? 7.52 -27.938 -35.75 1 91.25 69 PRO A O 1
ATOM 552 N N . TYR A 1 70 ? 7.656 -26.078 -34.5 1 91.75 70 TYR A N 1
ATOM 553 C CA . TYR A 1 70 ? 6.207 -25.938 -34.375 1 91.75 70 TYR A CA 1
ATOM 554 C C . TYR A 1 70 ? 5.754 -24.562 -34.875 1 91.75 70 TYR A C 1
ATOM 556 O O . TYR A 1 70 ? 6.387 -23.547 -34.562 1 91.75 70 TYR A O 1
ATOM 564 N N . GLU A 1 71 ? 4.691 -24.562 -35.656 1 87.06 71 GLU A N 1
ATOM 565 C CA . GLU A 1 71 ? 4.047 -23.328 -36.094 1 87.06 71 GLU A CA 1
ATOM 566 C C . GLU A 1 71 ? 2.566 -23.312 -35.719 1 87.06 71 GLU A C 1
ATOM 568 O O . GLU A 1 71 ? 1.817 -24.219 -36.094 1 87.06 71 GLU A O 1
ATOM 573 N N . PRO A 1 72 ? 2.168 -22.312 -35.062 1 88 72 PRO A N 1
ATOM 574 C CA . PRO A 1 72 ? 0.752 -22.219 -34.688 1 88 72 PRO A CA 1
ATOM 575 C C . PRO A 1 72 ? -0.164 -22.125 -35.906 1 88 72 PRO A C 1
ATOM 577 O O . PRO A 1 72 ? 0.243 -21.609 -36.969 1 88 72 PRO A O 1
ATOM 580 N N . PRO A 1 73 ? -1.355 -22.734 -35.875 1 76.06 73 PRO A N 1
ATOM 581 C CA . PRO A 1 73 ? -2.266 -22.781 -37.031 1 76.06 73 PRO A CA 1
ATOM 582 C C . PRO A 1 73 ? -2.582 -21.406 -37.594 1 76.06 73 PRO A C 1
ATOM 584 O O . PRO A 1 73 ? -2.764 -21.25 -38.812 1 76.06 73 PRO A O 1
ATOM 587 N N . GLY A 1 74 ? -2.939 -20.422 -36.938 1 62.41 74 GLY A N 1
ATOM 588 C CA . GLY A 1 74 ? -3.252 -19.125 -37.5 1 62.41 74 GLY A CA 1
ATOM 589 C C . GLY A 1 74 ? -2.164 -18.594 -38.438 1 62.41 74 GLY A C 1
ATOM 590 O O . GLY A 1 74 ? -2.416 -17.719 -39.25 1 62.41 74 GLY A O 1
ATOM 591 N N . ASN A 1 75 ? -0.99 -19.094 -38.188 1 54.66 75 ASN A N 1
ATOM 592 C CA . ASN A 1 75 ? 0.123 -18.672 -39.031 1 54.66 75 ASN A CA 1
ATOM 593 C C . ASN A 1 75 ? 0.289 -19.594 -40.25 1 54.66 75 ASN A C 1
ATOM 595 O O . ASN A 1 75 ? 1.111 -19.328 -41.125 1 54.66 75 ASN A O 1
ATOM 599 N N . LYS A 1 76 ? -0.403 -20.875 -40.281 1 51.66 76 LYS A N 1
ATOM 600 C CA . LYS A 1 76 ? -0.265 -21.938 -41.281 1 51.66 76 LYS A CA 1
ATOM 601 C C . LYS A 1 76 ? -0.806 -21.5 -42.625 1 51.66 76 LYS A C 1
ATOM 603 O O . LYS A 1 76 ? -0.611 -22.188 -43.625 1 51.66 76 LYS A O 1
ATOM 608 N N . LEU A 1 77 ? -1.636 -20.547 -42.812 1 45.09 77 LEU A N 1
ATOM 609 C CA . LEU A 1 77 ? -2.049 -20.266 -44.188 1 45.09 77 LEU A CA 1
ATOM 610 C C . LEU A 1 77 ? -0.839 -20.188 -45.094 1 45.09 77 LEU A C 1
ATOM 612 O O . LEU A 1 77 ? -0.905 -20.609 -46.25 1 45.09 77 LEU A O 1
ATOM 616 N N . ASN A 1 78 ? 0.254 -19.625 -44.594 1 39.28 78 ASN A N 1
ATOM 617 C CA . ASN A 1 78 ? 1.285 -19.391 -45.625 1 39.28 78 ASN A CA 1
ATOM 618 C C . ASN A 1 78 ? 2.025 -20.672 -45.969 1 39.28 78 ASN A C 1
ATOM 620 O O . ASN A 1 78 ? 2.844 -20.688 -46.875 1 39.28 78 ASN A O 1
ATOM 624 N N . LEU A 1 79 ? 2.184 -21.625 -45.031 1 41.16 79 LEU A N 1
ATOM 625 C CA . LEU A 1 79 ? 3.117 -22.719 -45.312 1 41.16 79 LEU A CA 1
ATOM 626 C C . LEU A 1 79 ? 2.445 -23.812 -46.125 1 41.16 79 LEU A C 1
ATOM 628 O O . LEU A 1 79 ? 2.996 -24.906 -46.281 1 41.16 79 LEU A O 1
ATOM 632 N N . TRP A 1 80 ? 1.394 -23.672 -46.781 1 36.88 80 TRP A N 1
ATOM 633 C CA . TRP A 1 80 ? 0.849 -24.781 -47.562 1 36.88 80 TRP A CA 1
ATOM 634 C C . TRP A 1 80 ? 1.857 -25.266 -48.594 1 36.88 80 TRP A C 1
ATOM 636 O O . TRP A 1 80 ? 1.558 -26.141 -49.406 1 36.88 80 TRP A O 1
ATOM 646 N N . LYS A 1 81 ? 2.697 -24.359 -49.188 1 42.69 81 LYS A N 1
ATOM 647 C CA . LYS A 1 81 ? 3.072 -24.906 -50.469 1 42.69 81 LYS A CA 1
ATOM 648 C C . LYS A 1 81 ? 3.732 -26.281 -50.312 1 42.69 81 LYS A C 1
ATOM 650 O O . LYS A 1 81 ? 3.564 -27.156 -51.188 1 42.69 81 LYS A O 1
ATOM 655 N N . GLY A 1 82 ? 4.875 -26.516 -49.938 1 36.78 82 GLY A N 1
ATOM 656 C CA . GLY A 1 82 ? 5.641 -27.719 -50.25 1 36.78 82 GLY A CA 1
ATOM 657 C C . GLY A 1 82 ? 5.492 -28.828 -49.25 1 36.78 82 GLY A C 1
ATOM 658 O O . GLY A 1 82 ? 5.965 -29.938 -49.438 1 36.78 82 GLY A O 1
ATOM 659 N N . PHE A 1 83 ? 5.961 -28.656 -47.812 1 40.81 83 PHE A N 1
ATOM 660 C CA . PHE A 1 83 ? 6.211 -29.797 -46.969 1 40.81 83 PHE A CA 1
ATOM 661 C C . PHE A 1 83 ? 4.902 -30.484 -46.562 1 40.81 83 PHE A C 1
ATOM 663 O O . PHE A 1 83 ? 3.84 -29.859 -46.594 1 40.81 83 PHE A O 1
ATOM 670 N N . ASN A 1 84 ? 4.977 -31.922 -46.531 1 39.34 84 ASN A N 1
ATOM 671 C CA . ASN A 1 84 ? 3.9 -32.781 -46.094 1 39.34 84 ASN A CA 1
ATOM 672 C C . ASN A 1 84 ? 3.193 -32.219 -44.844 1 39.34 84 ASN A C 1
ATOM 674 O O . ASN A 1 84 ? 3.789 -32.125 -43.781 1 39.34 84 ASN A O 1
ATOM 678 N N . LEU A 1 85 ? 2.229 -31.438 -44.906 1 42.72 85 LEU A N 1
ATOM 679 C CA . LEU A 1 85 ? 1.297 -30.688 -44.062 1 42.72 85 LEU A CA 1
ATOM 680 C C . LEU A 1 85 ? 0.953 -31.469 -42.812 1 42.72 85 LEU A C 1
ATOM 682 O O . LEU A 1 85 ? 0.729 -30.859 -41.75 1 42.72 85 LEU A O 1
ATOM 686 N N . ASN A 1 86 ? 0.773 -32.781 -42.906 1 43.09 86 ASN A N 1
ATOM 687 C CA . ASN A 1 86 ? 0.203 -33.531 -41.812 1 43.09 86 ASN A CA 1
ATOM 688 C C . ASN A 1 86 ? 1.168 -33.594 -40.625 1 43.09 86 ASN A C 1
ATOM 690 O O . ASN A 1 86 ? 0.745 -33.562 -39.469 1 43.09 86 ASN A O 1
ATOM 694 N N . GLU A 1 87 ? 2.486 -33.969 -40.75 1 44.19 87 GLU A N 1
ATOM 695 C CA . GLU A 1 87 ? 3.461 -34.188 -39.688 1 44.19 87 GLU A CA 1
ATOM 696 C C . GLU A 1 87 ? 3.805 -32.906 -38.969 1 44.19 87 GLU A C 1
ATOM 698 O O . GLU A 1 87 ? 4.035 -32.906 -37.75 1 44.19 87 GLU A O 1
ATOM 703 N N . ILE A 1 88 ? 4.203 -31.875 -39.688 1 46.69 88 ILE A N 1
ATOM 704 C CA . ILE A 1 88 ? 4.582 -30.594 -39.094 1 46.69 88 ILE A CA 1
ATOM 705 C C . ILE A 1 88 ? 3.43 -30.047 -38.25 1 46.69 88 ILE A C 1
ATOM 707 O O . ILE A 1 88 ? 3.646 -29.297 -37.312 1 46.69 88 ILE A O 1
ATOM 711 N N . LEU A 1 89 ? 2.17 -30.5 -38.438 1 54.03 89 LEU A N 1
ATOM 712 C CA . LEU A 1 89 ? 0.981 -29.766 -38 1 54.03 89 LEU A CA 1
ATOM 713 C C . LEU A 1 89 ? 0.572 -30.203 -36.594 1 54.03 89 LEU A C 1
ATOM 715 O O . LEU A 1 89 ? -0.224 -29.516 -35.938 1 54.03 89 LEU A O 1
ATOM 719 N N . SER A 1 90 ? 1.134 -31.297 -36.031 1 66.69 90 SER A N 1
ATOM 720 C CA . SER A 1 90 ? 0.275 -31.641 -34.906 1 66.69 90 SER A CA 1
ATOM 721 C C . SER A 1 90 ? 0.925 -31.25 -33.562 1 66.69 90 SER A C 1
ATOM 723 O O . SER A 1 90 ? 0.25 -31.172 -32.531 1 66.69 90 SER A O 1
ATOM 725 N N . GLY A 1 91 ? 2.152 -30.547 -33.562 1 84.56 91 GLY A N 1
ATOM 726 C CA . GLY A 1 91 ? 2.787 -30.203 -32.312 1 84.56 91 GLY A CA 1
ATOM 727 C C . GLY A 1 91 ? 3.129 -31.406 -31.438 1 84.56 91 GLY A C 1
ATOM 728 O O . GLY A 1 91 ? 2.873 -32.531 -31.844 1 84.56 91 GLY A O 1
ATOM 729 N N . PRO A 1 92 ? 3.789 -31.25 -30.328 1 94.94 92 PRO A N 1
ATOM 730 C CA . PRO A 1 92 ? 4.129 -32.344 -29.422 1 94.94 92 PRO A CA 1
ATOM 731 C C . PRO A 1 92 ? 2.898 -33.062 -28.875 1 94.94 92 PRO A C 1
ATOM 733 O O . PRO A 1 92 ? 1.89 -32.438 -28.578 1 94.94 92 PRO A O 1
ATOM 736 N N . ARG A 1 93 ? 2.984 -34.406 -28.766 1 96.25 93 ARG A N 1
ATOM 737 C CA . ARG A 1 93 ? 1.895 -35.219 -28.234 1 96.25 93 ARG A CA 1
ATOM 738 C C . ARG A 1 93 ? 1.842 -35.125 -26.703 1 96.25 93 ARG A C 1
ATOM 740 O O . ARG A 1 93 ? 0.785 -35.312 -26.109 1 96.25 93 ARG A O 1
ATOM 747 N N . TYR A 1 94 ? 2.951 -34.906 -26.094 1 97.69 94 TYR A N 1
ATOM 748 C CA . TYR A 1 94 ? 3.098 -34.812 -24.641 1 97.69 94 TYR A CA 1
ATOM 749 C C . TYR A 1 94 ? 3.693 -33.469 -24.25 1 97.69 94 TYR A C 1
ATOM 751 O O . TYR A 1 94 ? 4.844 -33.156 -24.578 1 97.69 94 TYR A O 1
ATOM 759 N N . ILE A 1 95 ? 2.918 -32.656 -23.531 1 98.44 95 ILE A N 1
ATOM 760 C CA . ILE A 1 95 ? 3.404 -31.344 -23.109 1 98.44 95 ILE A CA 1
ATOM 761 C C . ILE A 1 95 ? 3.621 -31.344 -21.594 1 98.44 95 ILE A C 1
ATOM 763 O O . ILE A 1 95 ? 2.729 -31.734 -20.828 1 98.44 95 ILE A O 1
ATOM 767 N N . MET A 1 96 ? 4.82 -31.031 -21.172 1 98.81 96 MET A N 1
ATOM 768 C CA . MET A 1 96 ? 5.109 -30.703 -19.781 1 98.81 96 MET A CA 1
ATOM 769 C C . MET A 1 96 ? 5.008 -29.203 -19.531 1 98.81 96 MET A C 1
ATOM 771 O O . MET A 1 96 ? 5.66 -28.422 -20.219 1 98.81 96 MET A O 1
ATOM 775 N N . ASN A 1 97 ? 4.129 -28.844 -18.594 1 98.81 97 ASN A N 1
ATOM 776 C CA . ASN A 1 97 ? 3.873 -27.438 -18.297 1 98.81 97 ASN A CA 1
ATOM 777 C C . ASN A 1 97 ? 4.266 -27.094 -16.859 1 98.81 97 ASN A C 1
ATOM 779 O O . ASN A 1 97 ? 4.008 -27.859 -15.938 1 98.81 97 ASN A O 1
ATOM 783 N N . THR A 1 98 ? 4.949 -26.031 -16.672 1 98.75 98 THR A N 1
ATOM 784 C CA . THR A 1 98 ? 5.109 -25.359 -15.398 1 98.75 98 THR A CA 1
ATOM 785 C C . THR A 1 98 ? 5.336 -23.859 -15.594 1 98.75 98 THR A C 1
ATOM 787 O O . THR A 1 98 ? 5.211 -23.359 -16.703 1 98.75 98 THR A O 1
ATOM 790 N N . HIS A 1 99 ? 5.516 -23.141 -14.523 1 98.81 99 HIS A N 1
ATOM 791 C CA . HIS A 1 99 ? 5.605 -21.703 -14.664 1 98.81 99 HIS A CA 1
ATOM 792 C C . HIS A 1 99 ? 6.977 -21.188 -14.234 1 98.81 99 HIS A C 1
ATOM 794 O O . HIS A 1 99 ? 7.641 -21.797 -13.391 1 98.81 99 HIS A O 1
ATOM 800 N N . MET A 1 100 ? 7.32 -20.062 -14.852 1 98.69 100 MET A N 1
ATOM 801 C CA . MET A 1 100 ? 8.648 -19.5 -14.641 1 98.69 100 MET A CA 1
ATOM 802 C C . MET A 1 100 ? 8.641 -18.516 -13.477 1 98.69 100 MET A C 1
ATOM 804 O O . MET A 1 100 ? 9.68 -18.266 -12.867 1 98.69 100 MET A O 1
ATOM 808 N N . ASP A 1 101 ? 7.473 -17.938 -13.18 1 98.38 101 ASP A N 1
ATOM 809 C CA . ASP A 1 101 ? 7.438 -16.906 -12.164 1 98.38 101 ASP A CA 1
ATOM 810 C C . ASP A 1 101 ? 7.398 -17.5 -10.758 1 98.38 101 ASP A C 1
ATOM 812 O O . ASP A 1 101 ? 6.922 -18.625 -10.578 1 98.38 101 ASP A O 1
ATOM 816 N N . THR A 1 102 ? 7.953 -16.75 -9.797 1 98 102 THR A N 1
ATOM 817 C CA . THR A 1 102 ? 7.863 -17.031 -8.367 1 98 102 THR A CA 1
ATOM 818 C C . THR A 1 102 ? 7.184 -15.883 -7.633 1 98 102 THR A C 1
ATOM 820 O O . THR A 1 102 ? 7.035 -14.789 -8.18 1 98 102 THR A O 1
ATOM 823 N N . VAL A 1 103 ? 6.691 -16.109 -6.438 1 96.44 103 VAL A N 1
ATOM 824 C CA . VAL A 1 103 ? 6.102 -15.047 -5.637 1 96.44 103 VAL A CA 1
ATOM 825 C C . VAL A 1 103 ? 7.203 -14.164 -5.059 1 96.44 103 VAL A C 1
ATOM 827 O O . VAL A 1 103 ? 8.336 -14.617 -4.867 1 96.44 103 VAL A O 1
ATOM 830 N N . PRO A 1 104 ? 6.898 -12.953 -4.812 1 95.56 104 PRO A N 1
ATOM 831 C CA . PRO A 1 104 ? 7.863 -12.117 -4.086 1 95.56 104 PRO A CA 1
ATOM 832 C C . PRO A 1 104 ? 7.93 -12.453 -2.6 1 95.56 104 PRO A C 1
ATOM 834 O O . PRO A 1 104 ? 7 -13.055 -2.055 1 95.56 104 PRO A O 1
ATOM 837 N N . PRO A 1 105 ? 9.078 -11.961 -2.014 1 95.25 105 PRO A N 1
ATOM 838 C CA . PRO A 1 105 ? 10.297 -11.375 -2.574 1 95.25 105 PRO A CA 1
ATOM 839 C C . PRO A 1 105 ? 11.242 -12.422 -3.158 1 95.25 105 PRO A C 1
ATOM 841 O O . PRO A 1 105 ? 11.055 -13.617 -2.932 1 95.25 105 PRO A O 1
ATOM 844 N N . TYR A 1 106 ? 12.227 -11.969 -3.9 1 97.25 106 TYR A N 1
ATOM 845 C CA . TYR A 1 106 ? 13.328 -12.82 -4.336 1 97.25 106 TYR A CA 1
ATOM 846 C C . TYR A 1 106 ? 14.172 -13.266 -3.148 1 97.25 106 TYR A C 1
ATOM 848 O O . TYR A 1 106 ? 14.492 -12.461 -2.268 1 97.25 106 TYR A O 1
ATOM 856 N N . ILE A 1 107 ? 14.438 -14.523 -3.061 1 97.06 107 ILE A N 1
ATOM 857 C CA . ILE A 1 107 ? 15.336 -15.133 -2.082 1 97.06 107 ILE A CA 1
ATOM 858 C C . ILE A 1 107 ? 16.375 -15.992 -2.799 1 97.06 107 ILE A C 1
ATOM 860 O O . ILE A 1 107 ? 16.031 -17.016 -3.404 1 97.06 107 ILE A O 1
ATOM 864 N N . PRO A 1 108 ? 17.625 -15.641 -2.76 1 97.88 108 PRO A N 1
ATOM 865 C CA . PRO A 1 108 ? 18.656 -16.375 -3.486 1 97.88 108 PRO A CA 1
ATOM 866 C C . PRO A 1 108 ? 18.828 -17.812 -2.975 1 97.88 108 PRO A C 1
ATOM 868 O O . PRO A 1 108 ? 18.562 -18.078 -1.802 1 97.88 108 PRO A O 1
ATOM 871 N N . PRO A 1 109 ? 19.344 -18.656 -3.857 1 98.25 109 PRO A N 1
ATOM 872 C CA . PRO A 1 109 ? 19.5 -20.062 -3.471 1 98.25 109 PRO A CA 1
ATOM 873 C C . PRO A 1 109 ? 20.688 -20.297 -2.551 1 98.25 109 PRO A C 1
ATOM 875 O O . PRO A 1 109 ? 21.719 -19.625 -2.682 1 98.25 109 PRO A O 1
ATOM 878 N N . ILE A 1 110 ? 20.469 -21.234 -1.672 1 97.25 110 ILE A N 1
ATOM 879 C CA . ILE A 1 110 ? 21.516 -21.766 -0.809 1 97.25 110 ILE A CA 1
ATOM 880 C C . ILE A 1 110 ? 21.453 -23.297 -0.79 1 97.25 110 ILE A C 1
ATOM 882 O O . ILE A 1 110 ? 20.375 -23.875 -0.656 1 97.25 110 ILE A O 1
ATOM 886 N N . ILE A 1 111 ? 22.609 -23.891 -0.977 1 95.88 111 ILE A N 1
ATOM 887 C CA . ILE A 1 111 ? 22.688 -25.344 -0.842 1 95.88 111 ILE A CA 1
ATOM 888 C C . ILE A 1 111 ? 23.141 -25.703 0.566 1 95.88 111 ILE A C 1
ATOM 890 O O . ILE A 1 111 ? 24.203 -25.281 1.01 1 95.88 111 ILE A O 1
ATOM 894 N N . GLU A 1 112 ? 22.375 -26.406 1.228 1 95.56 112 GLU A N 1
ATOM 895 C CA . GLU A 1 112 ? 22.703 -26.938 2.547 1 95.56 112 GLU A CA 1
ATOM 896 C C . GLU A 1 112 ? 22.594 -28.469 2.578 1 95.56 112 GLU A C 1
ATOM 898 O O . GLU A 1 112 ? 21.516 -29 2.84 1 95.56 112 GLU A O 1
ATOM 903 N N . GLY A 1 113 ? 23.734 -29.141 2.389 1 94.94 113 GLY A N 1
ATOM 904 C CA . GLY A 1 113 ? 23.688 -30.594 2.301 1 94.94 113 GLY A CA 1
ATOM 905 C C . GLY A 1 113 ? 22.906 -31.094 1.097 1 94.94 113 GLY A C 1
ATOM 906 O O . GLY A 1 113 ? 23.266 -30.781 -0.045 1 94.94 113 GLY A O 1
ATOM 907 N N . ASP A 1 114 ? 21.781 -31.734 1.413 1 96.88 114 ASP A N 1
ATOM 908 C CA . ASP A 1 114 ? 20.984 -32.312 0.346 1 96.88 114 ASP A CA 1
ATOM 909 C C . ASP A 1 114 ? 19.719 -31.516 0.101 1 96.88 114 ASP A C 1
ATOM 911 O O . ASP A 1 114 ? 18.766 -32 -0.516 1 96.88 114 ASP A O 1
ATOM 915 N N . ILE A 1 115 ? 19.812 -30.281 0.612 1 98.06 115 ILE A N 1
ATOM 916 C CA . ILE A 1 115 ? 18.641 -29.406 0.508 1 98.06 115 ILE A CA 1
ATOM 917 C C . ILE A 1 115 ? 19.016 -28.125 -0.23 1 98.06 115 ILE A C 1
ATOM 919 O O . ILE A 1 115 ? 20.078 -27.547 0.01 1 98.06 115 ILE A O 1
ATOM 923 N N . ILE A 1 116 ? 18.188 -27.766 -1.178 1 98.69 116 ILE A N 1
ATOM 924 C CA . ILE A 1 116 ? 18.312 -26.469 -1.825 1 98.69 116 ILE A CA 1
ATOM 925 C C . ILE A 1 116 ? 17.203 -25.531 -1.311 1 98.69 116 ILE A C 1
ATOM 927 O O . ILE A 1 116 ? 16.016 -25.859 -1.403 1 98.69 116 ILE A O 1
ATOM 931 N N . LYS A 1 117 ? 17.641 -24.438 -0.748 1 98.5 117 LYS A N 1
ATOM 932 C CA . LYS A 1 117 ? 16.719 -23.453 -0.19 1 98.5 117 LYS A CA 1
ATOM 933 C C . LYS A 1 117 ? 16.656 -22.203 -1.054 1 98.5 117 LYS A C 1
ATOM 935 O O . LYS A 1 117 ? 17.609 -21.906 -1.792 1 98.5 117 LYS A O 1
ATOM 940 N N . GLY A 1 118 ? 15.531 -21.469 -0.919 1 98.38 118 GLY A N 1
ATOM 941 C CA . GLY A 1 118 ? 15.352 -20.234 -1.649 1 98.38 118 GLY A CA 1
ATOM 942 C C . GLY A 1 118 ? 14.062 -20.188 -2.447 1 98.38 118 GLY A C 1
ATOM 943 O O . GLY A 1 118 ? 13.406 -21.219 -2.635 1 98.38 118 GLY A O 1
ATOM 944 N N . ARG A 1 119 ? 13.766 -18.984 -2.967 1 98.25 119 ARG A N 1
ATOM 945 C CA . ARG A 1 119 ? 12.539 -18.781 -3.736 1 98.25 119 ARG A CA 1
ATOM 946 C C . ARG A 1 119 ? 12.609 -19.516 -5.074 1 98.25 119 ARG A C 1
ATOM 948 O O . ARG A 1 119 ? 13.547 -19.297 -5.852 1 98.25 119 ARG A O 1
ATOM 955 N N . GLY A 1 120 ? 11.664 -20.391 -5.293 1 98.06 120 GLY A N 1
ATOM 956 C CA . GLY A 1 120 ? 11.625 -21.156 -6.527 1 98.06 120 GLY A CA 1
ATOM 957 C C . GLY A 1 120 ? 12.234 -22.547 -6.391 1 98.06 120 GLY A C 1
ATOM 958 O O . GLY A 1 120 ? 12.164 -23.344 -7.316 1 98.06 120 GLY A O 1
ATOM 959 N N . ALA A 1 121 ? 12.766 -22.859 -5.238 1 98.44 121 ALA A N 1
ATOM 960 C CA . ALA A 1 121 ? 13.406 -24.156 -5.059 1 98.44 121 ALA A CA 1
ATOM 961 C C . ALA A 1 121 ? 12.469 -25.297 -5.441 1 98.44 121 ALA A C 1
ATOM 963 O O . ALA A 1 121 ? 12.852 -26.203 -6.184 1 98.44 121 ALA A O 1
ATOM 964 N N . ASN A 1 122 ? 11.281 -25.156 -4.988 1 95.69 122 ASN A N 1
ATOM 965 C CA . ASN A 1 122 ? 10.344 -26.188 -5.395 1 95.69 122 ASN A CA 1
ATOM 966 C C . ASN A 1 122 ? 9.195 -25.625 -6.219 1 95.69 122 ASN A C 1
ATOM 968 O O . ASN A 1 122 ? 8.578 -26.344 -7.012 1 95.69 122 ASN A O 1
ATOM 972 N N . ASP A 1 123 ? 8.797 -24.266 -6.129 1 97.31 123 ASP A N 1
ATOM 973 C CA . ASP A 1 123 ? 7.656 -23.656 -6.801 1 97.31 123 ASP A CA 1
ATOM 974 C C . ASP A 1 123 ? 8.094 -22.453 -7.633 1 97.31 123 ASP A C 1
ATOM 976 O O . ASP A 1 123 ? 8.156 -21.328 -7.125 1 97.31 123 ASP A O 1
ATOM 980 N N . ALA A 1 124 ? 8.422 -22.484 -8.953 1 97.81 124 ALA A N 1
ATOM 981 C CA . ALA A 1 124 ? 8.352 -23.859 -9.453 1 97.81 124 ALA A CA 1
ATOM 982 C C . ALA A 1 124 ? 9.578 -24.203 -10.281 1 97.81 124 ALA A C 1
ATOM 984 O O . ALA A 1 124 ? 9.5 -25.031 -11.203 1 97.81 124 ALA A O 1
ATOM 985 N N . LYS A 1 125 ? 10.695 -23.5 -9.977 1 98.69 125 LYS A N 1
ATOM 986 C CA . LYS A 1 125 ? 11.891 -23.734 -10.781 1 98.69 125 LYS A CA 1
ATOM 987 C C . LYS A 1 125 ? 12.453 -25.141 -10.539 1 98.69 125 LYS A C 1
ATOM 989 O O . LYS A 1 125 ? 13.188 -25.672 -11.375 1 98.69 125 LYS A O 1
ATOM 994 N N . GLY A 1 126 ? 12.141 -25.719 -9.383 1 98.81 126 GLY A N 1
ATOM 995 C CA . GLY A 1 126 ? 12.445 -27.125 -9.188 1 98.81 126 GLY A CA 1
ATOM 996 C C . GLY A 1 126 ? 11.781 -28.031 -10.211 1 98.81 126 GLY A C 1
ATOM 997 O O . GLY A 1 126 ? 12.398 -28.969 -10.719 1 98.81 126 GLY A O 1
ATOM 998 N N . GLN A 1 127 ? 10.508 -27.75 -10.5 1 98.81 127 GLN A N 1
ATOM 999 C CA . GLN A 1 127 ? 9.789 -28.5 -11.523 1 98.81 127 GLN A CA 1
ATOM 1000 C C . GLN A 1 127 ? 10.391 -28.266 -12.906 1 98.81 127 GLN A C 1
ATOM 1002 O O . GLN A 1 127 ? 10.5 -29.203 -13.703 1 98.81 127 GLN A O 1
ATOM 1007 N N . LEU A 1 128 ? 10.758 -27.031 -13.141 1 98.69 128 LEU A N 1
ATOM 1008 C CA . LEU A 1 128 ? 11.406 -26.672 -14.398 1 98.69 128 LEU A CA 1
ATOM 1009 C C . LEU A 1 128 ? 12.664 -27.516 -14.609 1 98.69 128 LEU A C 1
ATOM 1011 O O . LEU A 1 128 ? 12.844 -28.109 -15.672 1 98.69 128 LEU A O 1
ATOM 1015 N N . ALA A 1 129 ? 13.508 -27.562 -13.617 1 98.81 129 ALA A N 1
ATOM 1016 C CA . ALA A 1 129 ? 14.75 -28.328 -13.695 1 98.81 129 ALA A CA 1
ATOM 1017 C C . ALA A 1 129 ? 14.477 -29.797 -13.953 1 98.81 129 ALA A C 1
ATOM 1019 O O . ALA A 1 129 ? 15.102 -30.406 -14.82 1 98.81 129 ALA A O 1
ATOM 1020 N N . ALA A 1 130 ? 13.555 -30.375 -13.219 1 98.81 130 ALA A N 1
ATOM 1021 C CA . ALA A 1 130 ? 13.234 -31.797 -13.352 1 98.81 130 ALA A CA 1
ATOM 1022 C C . ALA A 1 130 ? 12.734 -32.094 -14.766 1 98.81 130 ALA A C 1
ATOM 1024 O O . ALA A 1 130 ? 13.156 -33.094 -15.375 1 98.81 130 ALA A O 1
ATOM 1025 N N . MET A 1 131 ? 11.859 -31.281 -15.273 1 98.81 131 MET A N 1
ATOM 1026 C CA . MET A 1 131 ? 11.273 -31.5 -16.594 1 98.81 131 MET A CA 1
ATOM 1027 C C . MET A 1 131 ? 12.32 -31.344 -17.688 1 98.81 131 MET A C 1
ATOM 1029 O O . MET A 1 131 ? 12.328 -32.125 -18.656 1 98.81 131 MET A O 1
ATOM 1033 N N . ILE A 1 132 ? 13.219 -30.359 -17.516 1 98.75 132 ILE A N 1
ATOM 1034 C CA . ILE A 1 132 ? 14.297 -30.156 -18.469 1 98.75 132 ILE A CA 1
ATOM 1035 C C . ILE A 1 132 ? 15.195 -31.391 -18.516 1 98.75 132 ILE A C 1
ATOM 1037 O O . ILE A 1 132 ? 15.5 -31.906 -19.578 1 98.75 132 ILE A O 1
ATOM 1041 N N . PHE A 1 133 ? 15.57 -31.891 -17.391 1 98.81 133 PHE A N 1
ATOM 1042 C CA . PHE A 1 133 ? 16.469 -33.031 -17.328 1 98.81 133 PHE A CA 1
ATOM 1043 C C . PHE A 1 133 ? 15.789 -34.281 -17.844 1 98.81 133 PHE A C 1
ATOM 1045 O O . PHE A 1 133 ? 16.422 -35.125 -18.469 1 98.81 133 PHE A O 1
ATOM 1052 N N . ALA A 1 134 ? 14.492 -34.438 -17.547 1 98.81 134 ALA A N 1
ATOM 1053 C CA . ALA A 1 134 ? 13.75 -35.562 -18.109 1 98.81 134 ALA A CA 1
ATOM 1054 C C . ALA A 1 134 ? 13.734 -35.531 -19.625 1 98.81 134 ALA A C 1
ATOM 1056 O O . ALA A 1 134 ? 14.008 -36.531 -20.297 1 98.81 134 ALA A O 1
ATOM 1057 N N . ALA A 1 135 ? 13.438 -34.375 -20.188 1 98.56 135 ALA A N 1
ATOM 1058 C CA . ALA A 1 135 ? 13.398 -34.188 -21.641 1 98.56 135 ALA A CA 1
ATOM 1059 C C . ALA A 1 135 ? 14.758 -34.469 -22.266 1 98.56 135 ALA A C 1
ATOM 1061 O O . ALA A 1 135 ? 14.852 -35.156 -23.281 1 98.56 135 ALA A O 1
ATOM 1062 N N . GLN A 1 136 ? 15.82 -33.938 -21.656 1 98.19 136 GLN A N 1
ATOM 1063 C CA . GLN A 1 136 ? 17.172 -34.156 -22.156 1 98.19 136 GLN A CA 1
ATOM 1064 C C . GLN A 1 136 ? 17.562 -35.625 -22.109 1 98.19 136 GLN A C 1
ATOM 1066 O O . GLN A 1 136 ? 18.188 -36.125 -23.031 1 98.19 136 GLN A O 1
ATOM 1071 N N . ARG A 1 137 ? 17.203 -36.25 -21.031 1 98.19 137 ARG A N 1
ATOM 1072 C CA . ARG A 1 137 ? 17.5 -37.688 -20.906 1 98.19 137 ARG A CA 1
ATOM 1073 C C . ARG A 1 137 ? 16.828 -38.5 -22.016 1 98.19 137 ARG A C 1
ATOM 1075 O O . ARG A 1 137 ? 17.453 -39.344 -22.656 1 98.19 137 ARG A O 1
ATOM 1082 N N . ILE A 1 138 ? 15.578 -38.219 -22.266 1 98.06 138 ILE A N 1
ATOM 1083 C CA . ILE A 1 138 ? 14.844 -38.938 -23.312 1 98.06 138 ILE A CA 1
ATOM 1084 C C . ILE A 1 138 ? 15.461 -38.625 -24.672 1 98.06 138 ILE A C 1
ATOM 1086 O O . ILE A 1 138 ? 15.617 -39.531 -25.516 1 98.06 138 ILE A O 1
ATOM 1090 N N . ALA A 1 139 ? 15.82 -37.375 -24.906 1 97.44 139 ALA A N 1
ATOM 1091 C CA . ALA A 1 139 ? 16.422 -36.969 -26.172 1 97.44 139 ALA A CA 1
ATOM 1092 C C . ALA A 1 139 ? 17.719 -37.75 -26.438 1 97.44 139 ALA A C 1
ATOM 1094 O O . ALA A 1 139 ? 18.031 -38.094 -27.578 1 97.44 139 ALA A O 1
ATOM 1095 N N . LYS A 1 140 ? 18.469 -37.969 -25.391 1 96.94 140 LYS A N 1
ATOM 1096 C CA . LYS A 1 140 ? 19.734 -38.719 -25.5 1 96.94 140 LYS A CA 1
ATOM 1097 C C . LYS A 1 140 ? 19.484 -40.188 -25.719 1 96.94 140 LYS A C 1
ATOM 1099 O O . LYS A 1 140 ? 20.188 -40.844 -26.5 1 96.94 140 LYS A O 1
ATOM 1104 N N . GLU A 1 141 ? 18.484 -40.719 -25.125 1 97.25 141 GLU A N 1
ATOM 1105 C CA . GLU A 1 141 ? 18.25 -42.156 -25.125 1 97.25 141 GLU A CA 1
ATOM 1106 C C . GLU A 1 141 ? 17.406 -42.562 -26.328 1 97.25 141 GLU A C 1
ATOM 1108 O O . GLU A 1 141 ? 17.547 -43.688 -26.812 1 97.25 141 GLU A O 1
ATOM 1113 N N . ASP A 1 142 ? 16.484 -41.719 -26.734 1 96.69 142 ASP A N 1
ATOM 1114 C CA . ASP A 1 142 ? 15.523 -42.031 -27.781 1 96.69 142 ASP A CA 1
ATOM 1115 C C . ASP A 1 142 ? 15.109 -40.781 -28.531 1 96.69 142 ASP A C 1
ATOM 1117 O O . ASP A 1 142 ? 14.07 -40.188 -28.234 1 96.69 142 ASP A O 1
ATOM 1121 N N . ALA A 1 143 ? 15.828 -40.5 -29.547 1 95.81 143 ALA A N 1
ATOM 1122 C CA . ALA A 1 143 ? 15.633 -39.25 -30.297 1 95.81 143 ALA A CA 1
ATOM 1123 C C . ALA A 1 143 ? 14.25 -39.219 -30.938 1 95.81 143 ALA A C 1
ATOM 1125 O O . ALA A 1 143 ? 13.633 -38.156 -31.031 1 95.81 143 ALA A O 1
ATOM 1126 N N . LYS A 1 144 ? 13.812 -40.312 -31.344 1 95.25 144 LYS A N 1
ATOM 1127 C CA . LYS A 1 144 ? 12.508 -40.375 -32 1 95.25 144 LYS A CA 1
ATOM 1128 C C . LYS A 1 144 ? 11.383 -40.094 -30.984 1 95.25 144 LYS A C 1
ATOM 1130 O O . LYS A 1 144 ? 10.414 -39.406 -31.297 1 95.25 144 LYS A O 1
ATOM 1135 N N . LEU A 1 145 ? 11.492 -40.656 -29.812 1 96.12 145 LEU A N 1
ATOM 1136 C CA . LEU A 1 145 ? 10.508 -40.406 -28.766 1 96.12 145 LEU A CA 1
ATOM 1137 C C . LEU A 1 145 ? 10.492 -38.938 -28.391 1 96.12 145 LEU A C 1
ATOM 1139 O O . LEU A 1 145 ? 9.422 -38.375 -28.125 1 96.12 145 LEU A O 1
ATOM 1143 N N . ALA A 1 146 ? 11.672 -38.344 -28.391 1 97.06 146 ALA A N 1
ATOM 1144 C CA . ALA A 1 146 ? 11.828 -36.969 -27.984 1 97.06 146 ALA A CA 1
ATOM 1145 C C . ALA A 1 146 ? 11.078 -36.031 -28.938 1 97.06 146 ALA A C 1
ATOM 1147 O O . ALA A 1 146 ? 10.664 -34.938 -28.547 1 97.06 146 ALA A O 1
ATOM 1148 N N . GLU A 1 147 ? 10.875 -36.438 -30.156 1 95.94 147 GLU A N 1
ATOM 1149 C CA . GLU A 1 147 ? 10.164 -35.656 -31.141 1 95.94 147 GLU A CA 1
ATOM 1150 C C . GLU A 1 147 ? 8.711 -35.406 -30.734 1 95.94 147 GLU A C 1
ATOM 1152 O O . GLU A 1 147 ? 8.047 -34.531 -31.25 1 95.94 147 GLU A O 1
ATOM 1157 N N . ASN A 1 148 ? 8.219 -36.219 -29.75 1 96.19 148 ASN A N 1
ATOM 1158 C CA . ASN A 1 148 ? 6.824 -36.156 -29.328 1 96.19 148 ASN A CA 1
ATOM 1159 C C . ASN A 1 148 ? 6.656 -35.344 -28.047 1 96.19 148 ASN A C 1
ATOM 1161 O O . ASN A 1 148 ? 5.539 -35.156 -27.562 1 96.19 148 ASN A O 1
ATOM 1165 N N . ILE A 1 149 ? 7.727 -34.844 -27.562 1 97.25 149 ILE A N 1
ATOM 1166 C CA . ILE A 1 149 ? 7.688 -34.188 -26.25 1 97.25 149 ILE A CA 1
ATOM 1167 C C . ILE A 1 149 ? 7.891 -32.688 -26.422 1 97.25 149 ILE A C 1
ATOM 1169 O O . ILE A 1 149 ? 8.656 -32.25 -27.281 1 97.25 149 ILE A O 1
ATOM 1173 N N . GLY A 1 150 ? 7.152 -31.906 -25.688 1 98.12 150 GLY A N 1
ATOM 1174 C CA . GLY A 1 150 ? 7.348 -30.469 -25.609 1 98.12 150 GLY A CA 1
ATOM 1175 C C . GLY A 1 150 ? 7.27 -29.922 -24.188 1 98.12 150 GLY A C 1
ATOM 1176 O O . GLY A 1 150 ? 6.777 -30.609 -23.281 1 98.12 150 GLY A O 1
ATOM 1177 N N . LEU A 1 151 ? 7.855 -28.781 -23.953 1 98.81 151 LEU A N 1
ATOM 1178 C CA . LEU A 1 151 ? 7.723 -28.031 -22.703 1 98.81 151 LEU A CA 1
ATOM 1179 C C . LEU A 1 151 ? 7.004 -26.703 -22.953 1 98.81 151 LEU A C 1
ATOM 1181 O O . LEU A 1 151 ? 7.316 -25.984 -23.906 1 98.81 151 LEU A O 1
ATOM 1185 N N . LEU A 1 152 ? 5.988 -26.453 -22.219 1 98.81 152 LEU A N 1
ATOM 1186 C CA . LEU A 1 152 ? 5.312 -25.172 -22.172 1 98.81 152 LEU A CA 1
ATOM 1187 C C . LEU A 1 152 ? 5.598 -24.438 -20.859 1 98.81 152 LEU A C 1
ATOM 1189 O O . LEU A 1 152 ? 5.051 -24.797 -19.812 1 98.81 152 LEU A O 1
ATOM 1193 N N . LEU A 1 153 ? 6.473 -23.469 -20.922 1 98.88 153 LEU A N 1
ATOM 1194 C CA . LEU A 1 153 ? 6.871 -22.672 -19.766 1 98.88 153 LEU A CA 1
ATOM 1195 C C . LEU A 1 153 ? 6.191 -21.312 -19.781 1 98.88 153 LEU A C 1
ATOM 1197 O O . LEU A 1 153 ? 6.43 -20.5 -20.688 1 98.88 153 LEU A O 1
ATOM 1201 N N . VAL A 1 154 ? 5.336 -21.031 -18.75 1 98.81 154 VAL A N 1
ATOM 1202 C CA . VAL A 1 154 ? 4.469 -19.859 -18.828 1 98.81 154 VAL A CA 1
ATOM 1203 C C . VAL A 1 154 ? 4.848 -18.859 -17.75 1 98.81 154 VAL A C 1
ATOM 1205 O O . VAL A 1 154 ? 5.582 -19.188 -16.812 1 98.81 154 VAL A O 1
ATOM 1208 N N . VAL A 1 155 ? 4.406 -17.625 -17.969 1 98.31 155 VAL A N 1
ATOM 1209 C CA . VAL A 1 155 ? 4.613 -16.547 -17 1 98.31 155 VAL A CA 1
ATOM 1210 C C . VAL A 1 155 ? 3.322 -16.297 -16.219 1 98.31 155 VAL A C 1
ATOM 1212 O O . VAL A 1 155 ? 2.246 -16.734 -16.641 1 98.31 155 VAL A O 1
ATOM 1215 N N . SER A 1 156 ? 3.365 -15.773 -15.07 1 96.88 156 SER A N 1
ATOM 1216 C CA . SER A 1 156 ? 2.305 -15.133 -14.297 1 96.88 156 SER A CA 1
ATOM 1217 C C . SER A 1 156 ? 1.325 -16.172 -13.742 1 96.88 156 SER A C 1
ATOM 1219 O O . SER A 1 156 ? 0.131 -15.891 -13.617 1 96.88 156 SER A O 1
ATOM 1221 N N . GLU A 1 157 ? 1.78 -17.359 -13.492 1 96.75 157 GLU A N 1
ATOM 1222 C CA . GLU A 1 157 ? 0.939 -18.359 -12.836 1 96.75 157 GLU A CA 1
ATOM 1223 C C . GLU A 1 157 ? 0.575 -17.938 -11.414 1 96.75 157 GLU A C 1
ATOM 1225 O O . GLU A 1 157 ? -0.551 -18.156 -10.969 1 96.75 157 GLU A O 1
ATOM 1230 N N . GLU A 1 158 ? 1.378 -17.25 -10.766 1 94.88 158 GLU A N 1
ATOM 1231 C CA . GLU A 1 158 ? 1.247 -16.922 -9.344 1 94.88 158 GLU A CA 1
ATOM 1232 C C . GLU A 1 158 ? 0.236 -15.805 -9.133 1 94.88 158 GLU A C 1
ATOM 1234 O O . GLU A 1 158 ? -0.107 -15.477 -7.992 1 94.88 158 GLU A O 1
ATOM 1239 N N . VAL A 1 159 ? -0.245 -15.18 -10.234 1 92.62 159 VAL A N 1
ATOM 1240 C CA . VAL A 1 159 ? -1.12 -14.023 -10.07 1 92.62 159 VAL A CA 1
ATOM 1241 C C . VAL A 1 159 ? -2.414 -14.234 -10.852 1 92.62 159 VAL A C 1
ATOM 1243 O O . VAL A 1 159 ? -3.463 -14.508 -10.258 1 92.62 159 VAL A O 1
ATOM 1246 N N . ASP A 1 160 ? -2.316 -14.344 -12.219 1 92.88 160 ASP A N 1
ATOM 1247 C CA . ASP A 1 160 ? -3.572 -14.281 -12.961 1 92.88 160 ASP A CA 1
ATOM 1248 C C . ASP A 1 160 ? -3.604 -15.312 -14.086 1 92.88 160 ASP A C 1
ATOM 1250 O O . ASP A 1 160 ? -4.543 -15.344 -14.883 1 92.88 160 ASP A O 1
ATOM 1254 N N . HIS A 1 161 ? -2.594 -16.125 -14.25 1 96.25 161 HIS A N 1
ATOM 1255 C CA . HIS A 1 161 ? -2.531 -17.219 -15.211 1 96.25 161 HIS A CA 1
ATOM 1256 C C . HIS A 1 161 ? -2.57 -16.688 -16.641 1 96.25 161 HIS A C 1
ATOM 1258 O O . HIS A 1 161 ? -2.916 -17.438 -17.578 1 96.25 161 HIS A O 1
ATOM 1264 N N . ILE A 1 162 ? -2.236 -15.391 -16.859 1 96.25 162 ILE A N 1
ATOM 1265 C CA . ILE A 1 162 ? -2.334 -14.789 -18.172 1 96.25 162 ILE A CA 1
ATOM 1266 C C . ILE A 1 162 ? -1.396 -15.5 -19.141 1 96.25 162 ILE A C 1
ATOM 1268 O O . ILE A 1 162 ? -1.678 -15.594 -20.344 1 96.25 162 ILE A O 1
ATOM 1272 N N . GLY A 1 163 ? -0.304 -16.031 -18.625 1 97.75 163 GLY A N 1
ATOM 1273 C CA . GLY A 1 163 ? 0.587 -16.812 -19.469 1 97.75 163 GLY A CA 1
ATOM 1274 C C . GLY A 1 163 ? -0.099 -17.984 -20.141 1 97.75 163 GLY A C 1
ATOM 1275 O O . GLY A 1 163 ? 0.03 -18.172 -21.359 1 97.75 163 GLY A O 1
ATOM 1276 N N . MET A 1 164 ? -0.813 -18.766 -19.375 1 97.5 164 MET A N 1
ATOM 1277 C CA . MET A 1 164 ? -1.526 -19.906 -19.938 1 97.5 164 MET A CA 1
ATOM 1278 C C . MET A 1 164 ? -2.662 -19.453 -20.844 1 97.5 164 MET A C 1
ATOM 1280 O O . MET A 1 164 ? -2.895 -20.047 -21.906 1 97.5 164 MET A O 1
ATOM 1284 N N . VAL A 1 165 ? -3.357 -18.406 -20.422 1 96.62 165 VAL A N 1
ATOM 1285 C CA . VAL A 1 165 ? 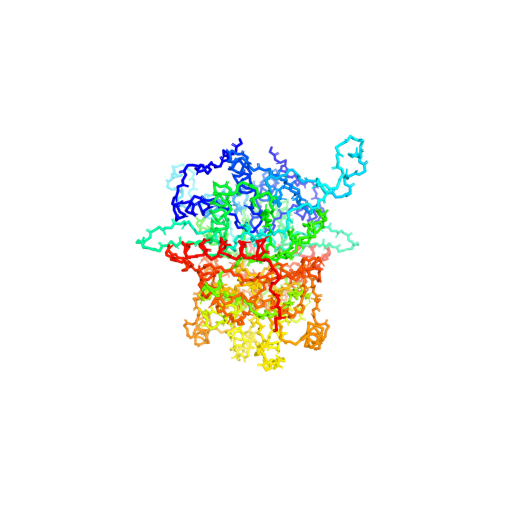-4.434 -17.875 -21.266 1 96.62 165 VAL A CA 1
ATOM 1286 C C . VAL A 1 165 ? -3.893 -17.531 -22.641 1 96.62 165 VAL A C 1
ATOM 1288 O O . VAL A 1 165 ? -4.477 -17.906 -23.656 1 96.62 165 VAL A O 1
ATOM 1291 N N . GLU A 1 166 ? -2.734 -16.844 -22.672 1 97 166 GLU A N 1
ATOM 1292 C CA . GLU A 1 166 ? -2.098 -16.469 -23.922 1 97 166 GLU A CA 1
ATOM 1293 C C . GLU A 1 166 ? -1.631 -17.703 -24.688 1 97 166 GLU A C 1
ATOM 1295 O O . GLU A 1 166 ? -1.676 -17.734 -25.922 1 97 166 GLU A O 1
ATOM 1300 N N . ALA A 1 167 ? -1.175 -18.719 -24.031 1 97.62 167 ALA A N 1
ATOM 1301 C CA . ALA A 1 167 ? -0.624 -19.922 -24.641 1 97.62 167 ALA A CA 1
ATOM 1302 C C . ALA A 1 167 ? -1.674 -20.625 -25.484 1 97.62 167 ALA A C 1
ATOM 1304 O O . ALA A 1 167 ? -1.336 -21.391 -26.406 1 97.62 167 ALA A O 1
ATOM 1305 N N . ASN A 1 168 ? -2.926 -20.406 -25.156 1 96.44 168 ASN A N 1
ATOM 1306 C CA . ASN A 1 168 ? -3.996 -21.016 -25.938 1 96.44 168 ASN A CA 1
ATOM 1307 C C . ASN A 1 168 ? -3.943 -20.578 -27.391 1 96.44 168 ASN A C 1
ATOM 1309 O O . ASN A 1 168 ? -4.363 -21.312 -28.281 1 96.44 168 ASN A O 1
ATOM 1313 N N . ASP A 1 169 ? -3.4 -19.406 -27.688 1 95.19 169 ASP A N 1
ATOM 1314 C CA . ASP A 1 169 ? -3.295 -18.891 -29.047 1 95.19 169 ASP A CA 1
ATOM 1315 C C . ASP A 1 169 ? -2.281 -19.688 -29.859 1 95.19 169 ASP A C 1
ATOM 1317 O O . ASP A 1 169 ? -2.242 -19.578 -31.078 1 95.19 169 ASP A O 1
ATOM 1321 N N . LEU A 1 170 ? -1.488 -20.469 -29.219 1 94.69 170 LEU A N 1
ATOM 1322 C CA . LEU A 1 170 ? -0.552 -21.344 -29.938 1 94.69 170 LEU A CA 1
ATOM 1323 C C . LEU A 1 170 ? -1.284 -22.5 -30.609 1 94.69 170 LEU A C 1
ATOM 1325 O O . LEU A 1 170 ? -0.722 -23.172 -31.469 1 94.69 170 LEU A O 1
ATOM 1329 N N . GLY A 1 171 ? -2.48 -22.828 -30.141 1 92.56 171 GLY A N 1
ATOM 1330 C CA . GLY A 1 171 ? -3.33 -23.797 -30.812 1 92.56 171 GLY A CA 1
ATOM 1331 C C . GLY A 1 171 ? -2.896 -25.234 -30.594 1 92.56 171 GLY A C 1
ATOM 1332 O O . GLY A 1 171 ? -3.16 -26.094 -31.422 1 92.56 171 GLY A O 1
ATOM 1333 N N . MET A 1 172 ? -2.223 -25.484 -29.484 1 91.56 172 MET A N 1
ATOM 1334 C CA . MET A 1 172 ? -1.751 -26.828 -29.203 1 91.56 172 MET A CA 1
ATOM 1335 C C . MET A 1 172 ? -2.904 -27.719 -28.766 1 91.56 172 MET A C 1
ATOM 1337 O O . MET A 1 172 ? -3.793 -27.281 -28.031 1 91.56 172 MET A O 1
ATOM 1341 N N . ILE A 1 173 ? -2.938 -28.953 -29.203 1 92.44 173 ILE A N 1
ATOM 1342 C CA . ILE A 1 173 ? -3.887 -29.969 -28.766 1 92.44 173 ILE A CA 1
ATOM 1343 C C . ILE A 1 173 ? -3.145 -31.266 -28.469 1 92.44 173 ILE A C 1
ATOM 1345 O O . ILE A 1 173 ? -3.334 -32.281 -29.156 1 92.44 173 ILE A O 1
ATOM 1349 N N . PRO A 1 174 ? -2.33 -31.25 -27.453 1 96.25 174 PRO A N 1
ATOM 1350 C CA . PRO A 1 174 ? -1.587 -32.469 -27.125 1 96.25 174 PRO A CA 1
ATOM 1351 C C . PRO A 1 174 ? -2.492 -33.594 -26.625 1 96.25 174 PRO A C 1
ATOM 1353 O O . PRO A 1 174 ? -3.668 -33.375 -26.328 1 96.25 174 PRO A O 1
ATOM 1356 N N . GLU A 1 175 ? -1.989 -34.781 -26.609 1 96.31 175 GLU A N 1
ATOM 1357 C CA . GLU A 1 175 ? -2.688 -35.938 -26.047 1 96.31 175 GLU A CA 1
ATOM 1358 C C . GLU A 1 175 ? -2.529 -35.969 -24.516 1 96.31 175 GLU A C 1
ATOM 1360 O O . GLU A 1 175 ? -3.453 -36.375 -23.812 1 96.31 175 GLU A O 1
ATOM 1365 N N . PHE A 1 176 ? -1.383 -35.625 -24.094 1 97.5 176 PHE A N 1
ATOM 1366 C CA . PHE A 1 176 ? -1.039 -35.688 -22.672 1 97.5 176 PHE A CA 1
ATOM 1367 C C . PHE A 1 176 ? -0.525 -34.344 -22.172 1 97.5 176 PHE A C 1
ATOM 1369 O O . PHE A 1 176 ? 0.201 -33.656 -22.891 1 97.5 176 PHE A O 1
ATOM 1376 N N . PHE A 1 177 ? -0.961 -33.969 -21 1 98.12 177 PHE A N 1
ATOM 1377 C CA . PHE A 1 177 ? -0.565 -32.719 -20.391 1 98.12 177 PHE A CA 1
ATOM 1378 C C . PHE A 1 177 ? -0.135 -32.938 -18.938 1 98.12 177 PHE A C 1
ATOM 1380 O O . PHE A 1 177 ? -0.918 -33.406 -18.125 1 98.12 177 PHE A O 1
ATOM 1387 N N . MET A 1 178 ? 1.136 -32.656 -18.656 1 98.62 178 MET A N 1
ATOM 1388 C CA . MET A 1 178 ? 1.714 -32.781 -17.312 1 98.62 178 MET A CA 1
ATOM 1389 C C . MET A 1 178 ? 1.971 -31.422 -16.703 1 98.62 178 MET A C 1
ATOM 1391 O O . MET A 1 178 ? 2.82 -30.672 -17.188 1 98.62 178 MET A O 1
ATOM 1395 N N . VAL A 1 179 ? 1.217 -31.125 -15.641 1 98.81 179 VAL A N 1
ATOM 1396 C CA . VAL A 1 179 ? 1.441 -29.875 -14.914 1 98.81 179 VAL A CA 1
ATOM 1397 C C . VAL A 1 179 ? 2.424 -30.109 -13.766 1 98.81 179 VAL A C 1
ATOM 1399 O O . VAL A 1 179 ? 2.201 -30.984 -12.922 1 98.81 179 VAL A O 1
ATOM 1402 N N . GLY A 1 180 ? 3.506 -29.375 -13.781 1 98.69 180 GLY A N 1
ATOM 1403 C CA . GLY A 1 180 ? 4.508 -29.484 -12.727 1 98.69 180 GLY A CA 1
ATOM 1404 C C . GLY A 1 180 ? 4.277 -28.516 -11.578 1 98.69 180 GLY A C 1
ATOM 1405 O O . GLY A 1 180 ? 4.371 -27.297 -11.758 1 98.69 180 GLY A O 1
ATOM 1406 N N . GLU A 1 181 ? 4.02 -29 -10.414 1 98.5 181 GLU A N 1
ATOM 1407 C CA . GLU A 1 181 ? 3.898 -28.312 -9.133 1 98.5 181 GLU A CA 1
ATOM 1408 C C . GLU A 1 181 ? 4.484 -29.141 -8 1 98.5 181 GLU A C 1
ATOM 1410 O O . GLU A 1 181 ? 4.625 -30.359 -8.133 1 98.5 181 GLU A O 1
ATOM 1415 N N . PRO A 1 182 ? 4.871 -28.5 -6.93 1 98.25 182 PRO A N 1
ATOM 1416 C CA . PRO A 1 182 ? 5.324 -29.344 -5.816 1 98.25 182 PRO A CA 1
ATOM 1417 C C . PRO A 1 182 ? 4.199 -30.156 -5.195 1 98.25 182 PRO A C 1
ATOM 1419 O O . PRO A 1 182 ? 3.295 -29.609 -4.566 1 98.25 182 PRO A O 1
ATOM 1422 N N . THR A 1 183 ? 4.293 -31.469 -5.352 1 98.12 183 THR A N 1
ATOM 1423 C CA . THR A 1 183 ? 3.225 -32.344 -4.891 1 98.12 183 THR A CA 1
ATOM 1424 C C . THR A 1 183 ? 3.795 -33.5 -4.074 1 98.12 183 THR A C 1
ATOM 1426 O O . THR A 1 183 ? 3.193 -34.594 -4.004 1 98.12 183 THR A O 1
ATOM 1429 N N . GLU A 1 184 ? 5.02 -33.406 -3.627 1 97.75 184 GLU A N 1
ATOM 1430 C CA . GLU A 1 184 ? 5.664 -34.406 -2.779 1 97.75 184 GLU A CA 1
ATOM 1431 C C . GLU A 1 184 ? 5.773 -35.75 -3.496 1 97.75 184 GLU A C 1
ATOM 1433 O O . GLU A 1 184 ? 5.523 -36.812 -2.9 1 97.75 184 GLU A O 1
ATOM 1438 N N . LEU A 1 185 ? 5.973 -35.719 -4.73 1 98.38 185 LEU A N 1
ATOM 1439 C CA . LEU A 1 185 ? 6.18 -36.875 -5.59 1 98.38 185 LEU A CA 1
ATOM 1440 C C . LEU A 1 185 ? 4.922 -37.719 -5.656 1 98.38 185 LEU A C 1
ATOM 1442 O O . LEU A 1 185 ? 5 -38.938 -5.91 1 98.38 185 LEU A O 1
ATOM 1446 N N . LYS A 1 186 ? 3.811 -37.125 -5.398 1 98.44 186 LYS A N 1
ATOM 1447 C CA . LYS A 1 186 ? 2.504 -37.75 -5.602 1 98.44 186 LYS A CA 1
ATOM 1448 C C . LYS A 1 186 ? 1.709 -37.031 -6.68 1 98.44 186 LYS A C 1
ATOM 1450 O O . LYS A 1 186 ? 1.889 -35.812 -6.883 1 98.44 186 LYS A O 1
ATOM 1455 N N . PHE A 1 187 ? 0.847 -37.781 -7.352 1 98.5 187 PHE A N 1
ATOM 1456 C CA . PHE A 1 187 ? 0.025 -37.156 -8.375 1 98.5 187 PHE A CA 1
ATOM 1457 C C . PHE A 1 187 ? -1.188 -36.469 -7.754 1 98.5 187 PHE A C 1
ATOM 1459 O O . PHE A 1 187 ? -1.719 -36.938 -6.746 1 98.5 187 PHE A O 1
ATOM 1466 N N . GLY A 1 188 ? -1.575 -35.375 -8.297 1 97.69 188 GLY A N 1
ATOM 1467 C CA . GLY A 1 188 ? -2.838 -34.781 -7.906 1 97.69 188 GLY A CA 1
ATOM 1468 C C . GLY A 1 188 ? -4.035 -35.375 -8.609 1 97.69 188 GLY A C 1
ATOM 1469 O O . GLY A 1 188 ? -4.012 -35.594 -9.82 1 97.69 188 GLY A O 1
ATOM 1470 N N . ARG A 1 189 ? -5.074 -35.688 -7.895 1 96.5 189 ARG A N 1
ATOM 1471 C CA . ARG A 1 189 ? -6.246 -36.281 -8.523 1 96.5 189 ARG A CA 1
ATOM 1472 C C . ARG A 1 189 ? -7.426 -35.312 -8.523 1 96.5 189 ARG A C 1
ATOM 1474 O O . ARG A 1 189 ? -8.359 -35.469 -9.32 1 96.5 189 ARG A O 1
ATOM 1481 N N . LEU A 1 190 ? -7.422 -34.469 -7.52 1 96.19 190 LEU A N 1
ATOM 1482 C CA . LEU A 1 190 ? -8.461 -33.438 -7.379 1 96.19 190 LEU A CA 1
ATOM 1483 C C . LEU A 1 190 ? -7.871 -32.125 -6.891 1 96.19 190 LEU A C 1
ATOM 1485 O O . LEU A 1 190 ? -7.039 -32.125 -5.98 1 96.19 190 LEU A O 1
ATOM 1489 N N . GLN A 1 191 ? -8.25 -31.078 -7.57 1 96.12 191 GLN A N 1
ATOM 1490 C CA . GLN A 1 191 ? -7.781 -29.734 -7.227 1 96.12 191 GLN A CA 1
ATOM 1491 C C . GLN A 1 191 ? -8.953 -28.812 -6.914 1 96.12 191 GLN A C 1
ATOM 1493 O O . GLN A 1 191 ? -9.953 -28.797 -7.633 1 96.12 191 GLN A O 1
ATOM 1498 N N . LYS A 1 192 ? -8.859 -28.047 -5.801 1 96.69 192 LYS A N 1
ATOM 1499 C CA . LYS A 1 192 ? -9.891 -27.062 -5.473 1 96.69 192 LYS A CA 1
ATOM 1500 C C . LYS A 1 192 ? -10.008 -26 -6.559 1 96.69 192 LYS A C 1
ATOM 1502 O O . LYS A 1 192 ? -9.055 -25.766 -7.309 1 96.69 192 LYS A O 1
ATOM 1507 N N . GLY A 1 193 ? -11.242 -25.406 -6.648 1 96.75 193 GLY A N 1
ATOM 1508 C CA . GLY A 1 193 ? -11.43 -24.234 -7.492 1 96.75 193 GLY A CA 1
ATOM 1509 C C . GLY A 1 193 ? -10.82 -22.969 -6.906 1 96.75 193 GLY A C 1
ATOM 1510 O O . GLY A 1 193 ? -10.273 -23 -5.801 1 96.75 193 GLY A O 1
ATOM 1511 N N . ALA A 1 194 ? -10.875 -21.953 -7.711 1 96.62 194 ALA A N 1
ATOM 1512 C CA . ALA A 1 194 ? -10.273 -20.672 -7.316 1 96.62 194 ALA A CA 1
ATOM 1513 C C . ALA A 1 194 ? -11.172 -19.5 -7.691 1 96.62 194 ALA A C 1
ATOM 1515 O O . ALA A 1 194 ? -11.789 -19.5 -8.758 1 96.62 194 ALA A O 1
ATOM 1516 N N . LEU A 1 195 ? -11.32 -18.609 -6.762 1 96.69 195 LEU A N 1
ATOM 1517 C CA . LEU A 1 195 ? -11.953 -17.312 -6.996 1 96.69 195 LEU A CA 1
ATOM 1518 C C . LEU A 1 195 ? -11.133 -16.188 -6.367 1 96.69 195 LEU A C 1
ATOM 1520 O O . LEU A 1 195 ? -10.953 -16.156 -5.148 1 96.69 195 LEU A O 1
ATOM 1524 N N . LYS A 1 196 ? -10.625 -15.359 -7.215 1 96.69 196 LYS A N 1
ATOM 1525 C CA . LYS A 1 196 ? -9.859 -14.195 -6.777 1 96.69 196 LYS A CA 1
ATOM 1526 C C . LYS A 1 196 ? -10.641 -12.906 -7.012 1 96.69 196 LYS A C 1
ATOM 1528 O O . LYS A 1 196 ? -11.094 -12.641 -8.125 1 96.69 196 LYS A O 1
ATOM 1533 N N . VAL A 1 197 ? -10.797 -12.094 -5.949 1 97.19 197 VAL A N 1
ATOM 1534 C CA . VAL A 1 197 ? -11.531 -10.836 -6.102 1 97.19 197 VAL A CA 1
ATOM 1535 C C . VAL A 1 197 ? -10.789 -9.719 -5.379 1 97.19 197 VAL A C 1
ATOM 1537 O O . VAL A 1 197 ? -10.008 -9.969 -4.461 1 97.19 197 VAL A O 1
ATOM 1540 N N . THR A 1 198 ? -10.992 -8.555 -5.832 1 98 198 THR A N 1
ATOM 1541 C CA . THR A 1 198 ? -10.586 -7.344 -5.121 1 98 198 THR A CA 1
ATOM 1542 C C . THR A 1 198 ? -11.812 -6.52 -4.727 1 98 198 THR A C 1
ATOM 1544 O O . THR A 1 198 ? -12.656 -6.207 -5.566 1 98 198 THR A O 1
ATOM 1547 N N . LEU A 1 199 ? -11.914 -6.258 -3.475 1 98.62 199 LEU A N 1
ATOM 1548 C CA . LEU A 1 199 ? -12.922 -5.324 -2.984 1 98.62 199 LEU A CA 1
ATOM 1549 C C . LEU A 1 199 ? -12.398 -3.893 -3.012 1 98.62 199 LEU A C 1
ATOM 1551 O O . LEU A 1 199 ? -11.344 -3.604 -2.451 1 98.62 199 LEU A O 1
ATOM 1555 N N . LYS A 1 200 ? -13.086 -3.045 -3.697 1 98.69 200 LYS A N 1
ATOM 1556 C CA . LYS A 1 200 ? -12.766 -1.62 -3.734 1 98.69 200 LYS A CA 1
ATOM 1557 C C . LYS A 1 200 ? -13.82 -0.798 -3.002 1 98.69 200 LYS A C 1
ATOM 1559 O O . LYS A 1 200 ? -14.977 -0.753 -3.418 1 98.69 200 LYS A O 1
ATOM 1564 N N . VAL A 1 201 ? -13.367 -0.193 -1.99 1 98.75 201 VAL A N 1
ATOM 1565 C CA . VAL A 1 201 ? -14.289 0.593 -1.173 1 98.75 201 VAL A CA 1
ATOM 1566 C C . VAL A 1 201 ? -14.016 2.082 -1.371 1 98.75 201 VAL A C 1
ATOM 1568 O O . VAL A 1 201 ? -12.859 2.506 -1.406 1 98.75 201 VAL A O 1
ATOM 1571 N N . HIS A 1 202 ? -15.07 2.83 -1.57 1 98 202 HIS A N 1
ATOM 1572 C CA . HIS A 1 202 ? -14.977 4.281 -1.691 1 98 202 HIS A CA 1
ATOM 1573 C C . HIS A 1 202 ? -15.57 4.977 -0.471 1 98 202 HIS A C 1
ATOM 1575 O O . HIS A 1 202 ? -16.594 4.539 0.059 1 98 202 HIS A O 1
ATOM 1581 N N . GLY A 1 203 ? -14.875 5.98 -0.008 1 97.5 203 GLY A N 1
ATOM 1582 C CA . GLY A 1 203 ? -15.336 6.836 1.072 1 97.5 203 GLY A CA 1
ATOM 1583 C C . GLY A 1 203 ? -15.367 8.305 0.697 1 97.5 203 GLY A C 1
ATOM 1584 O O . GLY A 1 203 ? -15.484 8.648 -0.481 1 97.5 203 GLY A O 1
ATOM 1585 N N . LYS A 1 204 ? -15.516 9.109 1.712 1 96.19 204 LYS A N 1
ATOM 1586 C CA . LYS A 1 204 ? -15.461 10.562 1.592 1 96.19 204 LYS A CA 1
ATOM 1587 C C . LYS A 1 204 ? -14.406 11.148 2.529 1 96.19 204 LYS A C 1
ATOM 1589 O O . LYS A 1 204 ? -14.57 11.125 3.75 1 96.19 204 LYS A O 1
ATOM 1594 N N . ALA A 1 205 ? -13.391 11.672 1.892 1 95.5 205 ALA A N 1
ATOM 1595 C CA . ALA A 1 205 ? -12.281 12.211 2.676 1 95.5 205 ALA A CA 1
ATOM 1596 C C . ALA A 1 205 ? -12.719 13.453 3.457 1 95.5 205 ALA A C 1
ATOM 1598 O O . ALA A 1 205 ? -13.523 14.25 2.977 1 95.5 205 ALA A O 1
ATOM 1599 N N . ALA A 1 206 ? -12.18 13.648 4.641 1 95.25 206 ALA A N 1
ATOM 1600 C CA . ALA A 1 206 ? -12.359 14.789 5.535 1 95.25 206 ALA A CA 1
ATOM 1601 C C . ALA A 1 206 ? -11.242 14.852 6.574 1 95.25 206 ALA A C 1
ATOM 1603 O O . ALA A 1 206 ? -10.477 13.898 6.727 1 95.25 206 ALA A O 1
ATOM 1604 N N . HIS A 1 207 ? -11.125 15.969 7.129 1 94.31 207 HIS A N 1
ATOM 1605 C CA . HIS A 1 207 ? -10.172 16.094 8.219 1 94.31 207 HIS A CA 1
ATOM 1606 C C . HIS A 1 207 ? -10.484 15.133 9.352 1 94.31 207 HIS A C 1
ATOM 1608 O O . HIS A 1 207 ? -11.625 15.062 9.812 1 94.31 207 HIS A O 1
ATOM 1614 N N . SER A 1 208 ? -9.508 14.398 9.867 1 94.62 208 SER A N 1
ATOM 1615 C CA . SER A 1 208 ? -9.75 13.32 10.82 1 94.62 208 SER A CA 1
ATOM 1616 C C . SER A 1 208 ? -10.188 13.867 12.172 1 94.62 208 SER A C 1
ATOM 1618 O O . SER A 1 208 ? -10.727 13.125 13 1 94.62 208 SER A O 1
ATOM 1620 N N . GLY A 1 209 ? -9.945 15.141 12.422 1 93.38 209 GLY A N 1
ATOM 1621 C CA . GLY A 1 209 ? -10.445 15.758 13.641 1 93.38 209 GLY A CA 1
ATOM 1622 C C . GLY A 1 209 ? -11.945 16 13.617 1 93.38 209 GLY A C 1
ATOM 1623 O O . GLY A 1 209 ? -12.555 16.266 14.648 1 93.38 209 GLY A O 1
ATOM 1624 N N . TYR A 1 210 ? -12.531 15.898 12.5 1 93.81 210 TYR A N 1
ATOM 1625 C CA . TYR A 1 210 ? -13.961 16.094 12.297 1 93.81 210 TYR A CA 1
ATOM 1626 C C . TYR A 1 210 ? -14.555 14.969 11.461 1 93.81 210 TYR A C 1
ATOM 1628 O O . TYR A 1 210 ? -15.047 15.203 10.352 1 93.81 210 TYR A O 1
ATOM 1636 N N . PRO A 1 211 ? -14.594 13.773 12.047 1 93.5 211 PRO A N 1
ATOM 1637 C CA . PRO A 1 211 ? -14.945 12.57 11.289 1 93.5 211 PRO A CA 1
ATOM 1638 C C . PRO A 1 211 ? -16.375 12.617 10.75 1 93.5 211 PRO A C 1
ATOM 1640 O O . PRO A 1 211 ? -16.688 11.953 9.758 1 93.5 211 PRO A O 1
ATOM 1643 N N . ASN A 1 212 ? -17.281 13.445 11.352 1 93.75 212 ASN A N 1
ATOM 1644 C CA . ASN A 1 212 ? -18.672 13.516 10.922 1 93.75 212 ASN A CA 1
ATOM 1645 C C . ASN A 1 212 ? -18.797 14.18 9.555 1 93.75 212 ASN A C 1
ATOM 1647 O O . ASN A 1 212 ? -19.859 14.117 8.93 1 93.75 212 ASN A O 1
ATOM 1651 N N . MET A 1 213 ? -17.688 14.758 9.102 1 94.25 213 MET A N 1
ATOM 1652 C CA . MET A 1 213 ? -17.719 15.469 7.824 1 94.25 213 MET A CA 1
ATOM 1653 C C . MET A 1 213 ? -17.375 14.523 6.676 1 94.25 213 MET A C 1
ATOM 1655 O O . MET A 1 213 ? -17.469 14.906 5.504 1 94.25 213 MET A O 1
ATOM 1659 N N . GLY A 1 214 ? -17.031 13.25 6.973 1 96.06 214 GLY A N 1
ATOM 1660 C CA . GLY A 1 214 ? -16.609 12.328 5.934 1 96.06 214 GLY A CA 1
ATOM 1661 C C . GLY A 1 214 ? -17.109 10.914 6.164 1 96.06 214 GLY A C 1
ATOM 1662 O O . GLY A 1 214 ? -18.109 10.703 6.852 1 96.06 214 GLY A O 1
ATOM 1663 N N . ASP A 1 215 ? -16.562 10.008 5.422 1 97.56 215 ASP A N 1
ATOM 1664 C CA . ASP A 1 215 ? -16.859 8.578 5.473 1 97.56 215 ASP A CA 1
ATOM 1665 C C . ASP A 1 215 ? -15.609 7.75 5.152 1 97.56 215 ASP A C 1
ATOM 1667 O O . ASP A 1 215 ? -15.172 7.703 4 1 97.56 215 ASP A O 1
ATOM 1671 N N . SER A 1 216 ? -15.094 7.027 6.156 1 98.25 216 SER A N 1
ATOM 1672 C CA . SER A 1 216 ? -13.82 6.34 6.016 1 98.25 216 SER A CA 1
ATOM 1673 C C . SER A 1 216 ? -13.961 5.059 5.203 1 98.25 216 SER A C 1
ATOM 1675 O O . SER A 1 216 ? -14.625 4.113 5.637 1 98.25 216 SER A O 1
ATOM 1677 N N . ALA A 1 217 ? -13.289 4.996 4.094 1 98.75 217 ALA A N 1
ATOM 1678 C CA . ALA A 1 217 ? -13.266 3.779 3.287 1 98.75 217 ALA A CA 1
ATOM 1679 C C . ALA A 1 217 ? -12.633 2.623 4.059 1 98.75 217 ALA A C 1
ATOM 1681 O O . ALA A 1 217 ? -13.031 1.468 3.893 1 98.75 217 ALA A O 1
ATOM 1682 N N . ILE A 1 218 ? -11.633 2.939 4.891 1 98.88 218 ILE A N 1
ATOM 1683 C CA . ILE A 1 218 ? -10.977 1.901 5.676 1 98.88 218 ILE A CA 1
ATOM 1684 C C . ILE A 1 218 ? -11.961 1.302 6.676 1 98.88 218 ILE A C 1
ATOM 1686 O O . ILE A 1 218 ? -12.086 0.079 6.781 1 98.88 218 ILE A O 1
ATOM 1690 N N . ASP A 1 219 ? -12.727 2.146 7.375 1 98.69 219 ASP A N 1
ATOM 1691 C CA . ASP A 1 219 ? -13.688 1.636 8.344 1 98.69 219 ASP A CA 1
ATOM 1692 C C . ASP A 1 219 ? -14.734 0.752 7.664 1 98.69 219 ASP A C 1
ATOM 1694 O O . ASP A 1 219 ? -15.078 -0.315 8.172 1 98.69 219 ASP A O 1
ATOM 1698 N N . LYS A 1 220 ? -15.195 1.19 6.508 1 98.62 220 LYS A N 1
ATOM 1699 C CA . LYS A 1 220 ? -16.172 0.408 5.746 1 98.62 220 LYS A CA 1
ATOM 1700 C C . LYS A 1 220 ? -15.586 -0.942 5.34 1 98.62 220 LYS A C 1
ATOM 1702 O O . LYS A 1 220 ? -16.25 -1.971 5.441 1 98.62 220 LYS A O 1
ATOM 1707 N N . LEU A 1 221 ? -14.359 -0.933 4.867 1 98.88 221 LEU A N 1
ATOM 1708 C CA . LEU A 1 221 ? -13.688 -2.166 4.469 1 98.88 221 LEU A CA 1
ATOM 1709 C C . LEU A 1 221 ? -13.555 -3.117 5.652 1 98.88 221 LEU A C 1
ATOM 1711 O O . LEU A 1 221 ? -13.789 -4.32 5.52 1 98.88 221 LEU A O 1
ATOM 1715 N N . LEU A 1 222 ? -13.164 -2.543 6.828 1 98.88 222 LEU A N 1
ATOM 1716 C CA . LEU A 1 222 ? -12.992 -3.357 8.023 1 98.88 222 LEU A CA 1
ATOM 1717 C C . LEU A 1 222 ? -14.305 -4.035 8.406 1 98.88 222 LEU A C 1
ATOM 1719 O O . LEU A 1 222 ? -14.312 -5.199 8.82 1 98.88 222 LEU A O 1
ATOM 1723 N N . ASP A 1 223 ? -15.438 -3.348 8.266 1 98.75 223 ASP A N 1
ATOM 1724 C CA . ASP A 1 223 ? -16.75 -3.934 8.539 1 98.75 223 ASP A CA 1
ATOM 1725 C C . ASP A 1 223 ? -17.016 -5.117 7.613 1 98.75 223 ASP A C 1
ATOM 1727 O O . ASP A 1 223 ? -17.469 -6.172 8.062 1 98.75 223 ASP A O 1
ATOM 1731 N N . ILE A 1 224 ? -16.734 -4.957 6.328 1 98.75 224 ILE A N 1
ATOM 1732 C CA . ILE A 1 224 ? -16.969 -5.996 5.336 1 98.75 224 ILE A CA 1
ATOM 1733 C C . ILE A 1 224 ? -16.094 -7.211 5.641 1 98.75 224 ILE A C 1
ATOM 1735 O O . ILE A 1 224 ? -16.578 -8.344 5.641 1 98.75 224 ILE A O 1
ATOM 1739 N N . LEU A 1 225 ? -14.812 -6.977 5.922 1 98.81 225 LEU A N 1
ATOM 1740 C CA . LEU A 1 225 ? -13.859 -8.062 6.148 1 98.81 225 LEU A CA 1
ATOM 1741 C C . LEU A 1 225 ? -14.211 -8.836 7.414 1 98.81 225 LEU A C 1
ATOM 1743 O O . LEU A 1 225 ? -14 -10.047 7.484 1 98.81 225 LEU A O 1
ATOM 1747 N N . GLN A 1 226 ? -14.75 -8.109 8.422 1 98.56 226 GLN A N 1
ATOM 1748 C CA . GLN A 1 226 ? -15.203 -8.789 9.625 1 98.56 226 GLN A CA 1
ATOM 1749 C C . GLN A 1 226 ? -16.328 -9.781 9.305 1 98.56 226 GLN A C 1
ATOM 1751 O O . GLN A 1 226 ? -16.281 -10.938 9.727 1 98.56 226 GLN A O 1
ATOM 1756 N N . GLN A 1 227 ? -17.312 -9.344 8.539 1 98.56 227 GLN A N 1
ATOM 1757 C CA . GLN A 1 227 ? -18.422 -10.203 8.156 1 98.56 227 GLN A CA 1
ATOM 1758 C C . GLN A 1 227 ? -17.938 -11.375 7.305 1 98.56 227 GLN A C 1
ATOM 1760 O O . GLN A 1 227 ? -18.406 -12.5 7.461 1 98.56 227 GLN A O 1
ATOM 1765 N N . LEU A 1 228 ? -16.984 -11.094 6.43 1 98.44 228 LEU A N 1
ATOM 1766 C CA . LEU A 1 228 ? -16.422 -12.102 5.551 1 98.44 228 LEU A CA 1
ATOM 1767 C C . LEU A 1 228 ? -15.727 -13.195 6.355 1 98.44 228 LEU A C 1
ATOM 1769 O O . LEU A 1 228 ? -15.914 -14.383 6.086 1 98.44 228 LEU A O 1
ATOM 1773 N N . ARG A 1 229 ? -14.945 -12.82 7.359 1 97.94 229 ARG A N 1
ATOM 1774 C CA . ARG A 1 229 ? -14.164 -13.758 8.164 1 97.94 229 ARG A CA 1
ATOM 1775 C C . ARG A 1 229 ? -15.062 -14.57 9.086 1 97.94 229 ARG A C 1
ATOM 1777 O O . ARG A 1 229 ? -14.719 -15.695 9.461 1 97.94 229 ARG A O 1
ATOM 1784 N N . GLU A 1 230 ? -16.219 -14.016 9.43 1 97.62 230 GLU A N 1
ATOM 1785 C CA . GLU A 1 230 ? -17.125 -14.688 10.352 1 97.62 230 GLU A CA 1
ATOM 1786 C C . GLU A 1 230 ? -18.109 -15.594 9.602 1 97.62 230 GLU A C 1
ATOM 1788 O O . GLU A 1 230 ? -18.797 -16.406 10.211 1 97.62 230 GLU A O 1
ATOM 1793 N N . HIS A 1 231 ? -18.156 -15.5 8.32 1 98.06 231 HIS A N 1
ATOM 1794 C CA . HIS A 1 231 ? -19.109 -16.234 7.492 1 98.06 231 HIS A CA 1
ATOM 1795 C C . HIS A 1 231 ? -18.734 -17.703 7.406 1 98.06 231 HIS A C 1
ATOM 1797 O O . HIS A 1 231 ? -17.562 -18.062 7.277 1 98.06 231 HIS A O 1
ATOM 1803 N N . HIS A 1 232 ? -19.75 -18.594 7.438 1 97.5 232 HIS A N 1
ATOM 1804 C CA . HIS A 1 232 ? -19.562 -20.016 7.219 1 97.5 232 HIS A CA 1
ATOM 1805 C C . HIS A 1 232 ? -19.641 -20.359 5.734 1 97.5 232 HIS A C 1
ATOM 1807 O O . HIS A 1 232 ? -20.734 -20.5 5.184 1 97.5 232 HIS A O 1
ATOM 1813 N N . TRP A 1 233 ? -18.516 -20.531 5.152 1 97.69 233 TRP A N 1
ATOM 1814 C CA . TRP A 1 233 ? -18.453 -20.812 3.721 1 97.69 233 TRP A CA 1
ATOM 1815 C C . TRP A 1 233 ? -18.734 -22.297 3.445 1 97.69 233 TRP A C 1
ATOM 1817 O O . TRP A 1 233 ? -18.547 -23.141 4.316 1 97.69 233 TRP A O 1
ATOM 1827 N N . PRO A 1 234 ? -19.141 -22.609 2.195 1 96.62 234 PRO A N 1
ATOM 1828 C CA . PRO A 1 234 ? -19.531 -23.984 1.85 1 96.62 234 PRO A CA 1
ATOM 1829 C C . PRO A 1 234 ? -18.375 -24.969 1.92 1 96.62 234 PRO A C 1
ATOM 1831 O O . PRO A 1 234 ? -17.203 -24.562 1.84 1 96.62 234 PRO A O 1
ATOM 1834 N N . SER A 1 235 ? -18.719 -26.219 2.115 1 96.19 235 SER A N 1
ATOM 1835 C CA . SER A 1 235 ? -17.766 -27.328 2.117 1 96.19 235 SER A CA 1
ATOM 1836 C C . SER A 1 235 ? -18.281 -28.484 1.265 1 96.19 235 SER A C 1
ATOM 1838 O O . SER A 1 235 ? -19.453 -28.516 0.883 1 96.19 235 SER A O 1
ATOM 1840 N N . SER A 1 236 ? -17.344 -29.359 0.889 1 94.94 236 SER A N 1
ATOM 1841 C CA . SER A 1 236 ? -17.703 -30.594 0.193 1 94.94 236 SER A CA 1
ATOM 1842 C C . SER A 1 236 ? -17.047 -31.812 0.837 1 94.94 236 SER A C 1
ATOM 1844 O O . SER A 1 236 ? -16.016 -31.672 1.503 1 94.94 236 SER A O 1
ATOM 1846 N N . GLU A 1 237 ? -17.641 -32.938 0.639 1 93.94 237 GLU A N 1
ATOM 1847 C CA . GLU A 1 237 ? -17.109 -34.188 1.207 1 93.94 237 GLU A CA 1
ATOM 1848 C C . GLU A 1 237 ? -15.742 -34.531 0.613 1 93.94 237 GLU A C 1
ATOM 1850 O O . GLU A 1 237 ? -14.828 -34.938 1.334 1 93.94 237 GLU A O 1
ATOM 1855 N N . SER A 1 238 ? -15.586 -34.25 -0.652 1 92.69 238 SER A N 1
ATOM 1856 C CA . SER A 1 238 ? -14.391 -34.688 -1.371 1 92.69 238 SER A CA 1
ATOM 1857 C C . SER A 1 238 ? -13.25 -33.688 -1.177 1 92.69 238 SER A C 1
ATOM 1859 O O . SER A 1 238 ? -12.086 -34.062 -1.099 1 92.69 238 SER A O 1
ATOM 1861 N N . LEU A 1 239 ? -13.602 -32.375 -0.989 1 94.75 239 LEU A N 1
ATOM 1862 C CA . LEU A 1 239 ? -12.562 -31.359 -1.048 1 94.75 239 LEU A CA 1
ATOM 1863 C C . LEU A 1 239 ? -12.438 -30.641 0.288 1 94.75 239 LEU A C 1
ATOM 1865 O O . LEU A 1 239 ? -11.508 -29.859 0.489 1 94.75 239 LEU A O 1
ATOM 1869 N N . GLY A 1 240 ? -13.344 -30.891 1.193 1 94.5 240 GLY A N 1
ATOM 1870 C CA . GLY A 1 240 ? -13.289 -30.219 2.486 1 94.5 240 GLY A CA 1
ATOM 1871 C C . GLY A 1 240 ? -13.875 -28.828 2.463 1 94.5 240 GLY A C 1
ATOM 1872 O O . GLY A 1 240 ? -14.875 -28.562 1.791 1 94.5 240 GLY A O 1
ATOM 1873 N N . ASP A 1 241 ? -13.266 -27.906 3.252 1 94.94 241 ASP A N 1
ATOM 1874 C CA . ASP A 1 241 ? -13.82 -26.578 3.453 1 94.94 241 ASP A CA 1
ATOM 1875 C C . ASP A 1 241 ? -13.297 -25.594 2.398 1 94.94 241 ASP A C 1
ATOM 1877 O O . ASP A 1 241 ? -12.164 -25.719 1.943 1 94.94 241 ASP A O 1
ATOM 1881 N N . THR A 1 242 ? -14.188 -24.672 2.014 1 96.75 242 THR A N 1
ATOM 1882 C CA . THR A 1 242 ? -13.711 -23.484 1.313 1 96.75 242 THR A CA 1
ATOM 1883 C C . THR A 1 242 ? -12.859 -22.609 2.238 1 96.75 242 THR A C 1
ATOM 1885 O O . THR A 1 242 ? -13.258 -22.328 3.367 1 96.75 242 THR A O 1
ATOM 1888 N N . THR A 1 243 ? -11.68 -22.297 1.816 1 95.5 243 THR A N 1
ATOM 1889 C CA . THR A 1 243 ? -10.828 -21.438 2.625 1 95.5 243 THR A CA 1
ATOM 1890 C C . THR A 1 243 ? -10.727 -20.047 2.01 1 95.5 243 THR A C 1
ATOM 1892 O O . THR A 1 243 ? -10.875 -19.875 0.796 1 95.5 243 THR A O 1
ATOM 1895 N N . VAL A 1 244 ? -10.57 -19.062 2.865 1 97.19 244 VAL A N 1
ATOM 1896 C CA . VAL A 1 244 ? -10.523 -17.656 2.461 1 97.19 244 VAL A CA 1
ATOM 1897 C C . VAL A 1 244 ? -9.219 -17.031 2.936 1 97.19 244 VAL A C 1
ATOM 1899 O O . VAL A 1 244 ? -8.844 -17.156 4.105 1 97.19 244 VAL A O 1
ATOM 1902 N N . ASN A 1 245 ? -8.484 -16.422 1.98 1 97.56 245 ASN A N 1
ATOM 1903 C CA . ASN A 1 245 ? -7.27 -15.68 2.305 1 97.56 245 ASN A CA 1
ATOM 1904 C C . ASN A 1 245 ? -7.379 -14.211 1.91 1 97.56 245 ASN A C 1
ATOM 1906 O O . ASN A 1 245 ? -7.621 -13.891 0.744 1 97.56 245 ASN A O 1
ATOM 1910 N N . ILE A 1 246 ? -7.309 -13.312 2.918 1 98.5 246 ILE A N 1
ATOM 1911 C CA . ILE A 1 246 ? -7.102 -11.898 2.607 1 98.5 246 ILE A CA 1
ATOM 1912 C C . ILE A 1 246 ? -5.617 -11.633 2.375 1 98.5 246 ILE A C 1
ATOM 1914 O O . ILE A 1 246 ? -4.863 -11.43 3.326 1 98.5 246 ILE A O 1
ATOM 1918 N N . GLY A 1 247 ? -5.227 -11.578 1.13 1 97.56 247 GLY A N 1
ATOM 1919 C CA . GLY A 1 247 ? -3.812 -11.594 0.793 1 97.56 247 GLY A CA 1
ATOM 1920 C C . GLY A 1 247 ? -3.191 -10.211 0.746 1 97.56 247 GLY A C 1
ATOM 1921 O O . GLY A 1 247 ? -1.995 -10.055 0.993 1 97.56 247 GLY A O 1
ATOM 1922 N N . LEU A 1 248 ? -3.99 -9.227 0.369 1 97.88 248 LEU A N 1
ATOM 1923 C CA . LEU A 1 248 ? -3.529 -7.844 0.251 1 97.88 248 LEU A CA 1
ATOM 1924 C C . LEU A 1 248 ? -4.551 -6.879 0.841 1 97.88 248 LEU A C 1
ATOM 1926 O O . LEU A 1 248 ? -5.758 -7.074 0.689 1 97.88 248 LEU A O 1
ATOM 1930 N N . ILE A 1 249 ? -4.062 -5.8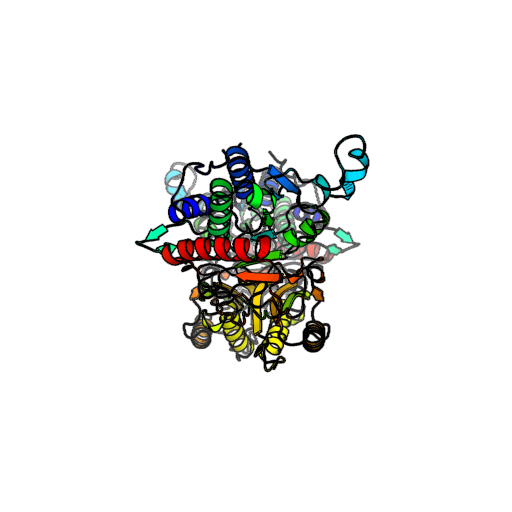71 1.477 1 98.75 249 ILE A N 1
ATOM 1931 C CA . ILE A 1 249 ? -4.902 -4.785 1.968 1 98.75 249 ILE A CA 1
ATOM 1932 C C . ILE A 1 249 ? -4.176 -3.453 1.797 1 98.75 249 ILE A C 1
ATOM 1934 O O . ILE A 1 249 ? -2.951 -3.383 1.941 1 98.75 249 ILE A O 1
ATOM 1938 N N . SER A 1 250 ? -4.895 -2.459 1.39 1 98.69 250 SER A N 1
ATOM 1939 C CA . SER A 1 250 ? -4.348 -1.117 1.223 1 98.69 250 SER A CA 1
ATOM 1940 C C . SER A 1 250 ? -5.434 -0.056 1.366 1 98.69 250 SER A C 1
ATOM 1942 O O . SER A 1 250 ? -6.574 -0.268 0.952 1 98.69 250 SER A O 1
ATOM 1944 N N . GLY A 1 251 ? -5.039 1.033 1.984 1 98.5 251 GLY A N 1
ATOM 1945 C CA . GLY A 1 251 ? -6.027 2.098 2.084 1 98.5 251 GLY A CA 1
ATOM 1946 C C . GLY A 1 251 ? -5.484 3.354 2.74 1 98.5 251 GLY A C 1
ATOM 1947 O O . GLY A 1 251 ? -4.59 3.283 3.584 1 98.5 251 GLY A O 1
ATOM 1948 N N . GLY A 1 252 ? -6.082 4.512 2.326 1 97.69 252 GLY A N 1
ATOM 1949 C CA . GLY A 1 252 ? -5.777 5.789 2.945 1 97.69 252 GLY A CA 1
ATOM 1950 C C . GLY A 1 252 ? -4.762 6.605 2.162 1 97.69 252 GLY A C 1
ATOM 1951 O O . GLY A 1 252 ? -3.844 6.047 1.559 1 97.69 252 GLY A O 1
ATOM 1952 N N . GLN A 1 253 ? -4.934 7.941 2.176 1 94.62 253 GLN A N 1
ATOM 1953 C CA . GLN A 1 253 ? -4.02 8.852 1.485 1 94.62 253 GLN A CA 1
ATOM 1954 C C . GLN A 1 253 ? -3.168 9.633 2.477 1 94.62 253 GLN A C 1
ATOM 1956 O O . GLN A 1 253 ? -2.094 10.125 2.127 1 94.62 253 GLN A O 1
ATOM 1961 N N . ALA A 1 254 ? -3.67 9.797 3.652 1 94.69 254 ALA A N 1
ATOM 1962 C CA . ALA A 1 254 ? -2.963 10.539 4.691 1 94.69 254 ALA A CA 1
ATOM 1963 C C . ALA A 1 254 ? -3.465 10.148 6.078 1 94.69 254 ALA A C 1
ATOM 1965 O O . ALA A 1 254 ? -4.656 9.891 6.266 1 94.69 254 ALA A O 1
ATOM 1966 N N . LEU A 1 255 ? -2.562 10.195 7.035 1 94.75 255 LEU A N 1
ATOM 1967 C CA . LEU A 1 255 ? -2.889 9.797 8.398 1 94.75 255 LEU A CA 1
ATOM 1968 C C . LEU A 1 255 ? -3.934 10.734 9 1 94.75 255 LEU A C 1
ATOM 1970 O O . LEU A 1 255 ? -4.793 10.297 9.773 1 94.75 255 LEU A O 1
ATOM 1974 N N . ASN A 1 256 ? -3.91 12 8.633 1 94.62 256 ASN A N 1
ATOM 1975 C CA . ASN A 1 256 ? -4.785 13 9.242 1 94.62 256 ASN A CA 1
ATOM 1976 C C . ASN A 1 256 ? -6.059 13.195 8.43 1 94.62 256 ASN A C 1
ATOM 1978 O O . ASN A 1 256 ? -6.777 14.18 8.625 1 94.62 256 ASN A O 1
ATOM 1982 N N . ALA A 1 257 ? -6.375 12.336 7.562 1 95.69 257 ALA A N 1
ATOM 1983 C CA . ALA A 1 257 ? -7.598 12.383 6.758 1 95.69 257 ALA A CA 1
ATOM 1984 C C . ALA A 1 257 ? -8.328 11.039 6.805 1 95.69 257 ALA A C 1
ATOM 1986 O O . ALA A 1 257 ? -7.699 9.984 6.914 1 95.69 257 ALA A O 1
ATOM 1987 N N . LEU A 1 258 ? -9.68 11.117 6.758 1 97.5 258 LEU A N 1
ATOM 1988 C CA . LEU A 1 258 ? -10.445 9.898 6.523 1 97.5 258 LEU A CA 1
ATOM 1989 C C . LEU A 1 258 ? -10.141 9.32 5.148 1 97.5 258 LEU A C 1
ATOM 1991 O O . LEU A 1 258 ? -10.039 10.062 4.168 1 97.5 258 LEU A O 1
ATOM 1995 N N . ALA A 1 259 ? -10.031 8 5.082 1 98 259 ALA A N 1
ATOM 1996 C CA . ALA A 1 259 ? -9.602 7.344 3.85 1 98 259 ALA A CA 1
ATOM 1997 C C . ALA A 1 259 ? -10.648 7.492 2.752 1 98 259 ALA A C 1
ATOM 1999 O O . ALA A 1 259 ? -11.812 7.141 2.945 1 98 259 ALA A O 1
ATOM 2000 N N . GLU A 1 260 ? -10.234 7.984 1.61 1 97.38 260 GLU A N 1
ATOM 2001 C CA . GLU A 1 260 ? -11.125 8.125 0.465 1 97.38 260 GLU A CA 1
ATOM 2002 C C . GLU A 1 260 ? -11.328 6.789 -0.245 1 97.38 260 GLU A C 1
ATOM 2004 O O . GLU A 1 260 ? -12.359 6.57 -0.883 1 97.38 260 GLU A O 1
ATOM 2009 N N . SER A 1 261 ? -10.367 5.965 -0.096 1 98.25 261 SER A N 1
ATOM 2010 C CA . SER A 1 261 ? -10.43 4.664 -0.752 1 98.25 261 SER A CA 1
ATOM 2011 C C . SER A 1 261 ? -9.68 3.604 0.046 1 98.25 261 SER A C 1
ATOM 2013 O O . SER A 1 261 ? -8.773 3.93 0.822 1 98.25 261 SER A O 1
ATOM 2015 N N . ALA A 1 262 ? -10.07 2.389 -0.038 1 98.75 262 ALA A N 1
ATOM 2016 C CA . ALA A 1 262 ? -9.422 1.213 0.542 1 98.75 262 ALA A CA 1
ATOM 2017 C C . ALA A 1 262 ? -9.727 -0.039 -0.276 1 98.75 262 ALA A C 1
ATOM 2019 O O . ALA A 1 262 ? -10.773 -0.131 -0.917 1 98.75 262 ALA A O 1
ATOM 2020 N N . THR A 1 263 ? -8.797 -0.961 -0.301 1 98.75 263 THR A N 1
ATOM 2021 C CA . THR A 1 263 ? -8.984 -2.176 -1.086 1 98.75 263 THR A CA 1
ATOM 2022 C C . THR A 1 263 ? -8.5 -3.398 -0.311 1 98.75 263 THR A C 1
ATOM 2024 O O . THR A 1 263 ? -7.637 -3.287 0.561 1 98.75 263 THR A O 1
ATOM 2027 N N . ALA A 1 264 ? -9.07 -4.5 -0.559 1 98.69 264 ALA A N 1
ATOM 2028 C CA . ALA A 1 264 ? -8.609 -5.812 -0.109 1 98.69 264 ALA A CA 1
ATOM 2029 C C . ALA A 1 264 ? -8.742 -6.852 -1.222 1 98.69 264 ALA A C 1
ATOM 2031 O O . ALA A 1 264 ? -9.758 -6.895 -1.922 1 98.69 264 ALA A O 1
ATOM 2032 N N . SER A 1 265 ? -7.699 -7.586 -1.424 1 97.94 265 SER A N 1
ATOM 2033 C CA . SER A 1 265 ? -7.75 -8.711 -2.357 1 97.94 265 SER A CA 1
ATOM 2034 C C . SER A 1 265 ? -7.914 -10.031 -1.622 1 97.94 265 SER A C 1
ATOM 2036 O O . SER A 1 265 ? -7.188 -10.312 -0.667 1 97.94 265 SER A O 1
ATOM 2038 N N . ILE A 1 266 ? -8.867 -10.812 -2.102 1 98 266 ILE A N 1
ATOM 2039 C CA . ILE A 1 266 ? -9.273 -12.031 -1.417 1 98 266 ILE A CA 1
ATOM 2040 C C . ILE A 1 266 ? -9.156 -13.227 -2.369 1 98 266 ILE A C 1
ATOM 2042 O O . ILE A 1 266 ? -9.539 -13.133 -3.537 1 98 266 ILE A O 1
ATOM 2046 N N . PHE A 1 267 ? -8.617 -14.281 -1.848 1 97.38 267 PHE A N 1
ATOM 2047 C CA . PHE A 1 267 ? -8.5 -15.531 -2.59 1 97.38 267 PHE A CA 1
ATOM 2048 C C . PHE A 1 267 ? -9.328 -16.625 -1.927 1 97.38 267 PHE A C 1
ATOM 2050 O O . PHE A 1 267 ? -9.016 -17.062 -0.814 1 97.38 267 PHE A O 1
ATOM 2057 N N . PHE A 1 268 ? -10.359 -17.125 -2.633 1 97.38 268 PHE A N 1
ATOM 2058 C CA . PHE A 1 268 ? -11.164 -18.25 -2.193 1 97.38 268 PHE A CA 1
ATOM 2059 C C . PHE A 1 268 ? -10.695 -19.547 -2.861 1 97.38 268 PHE A C 1
ATOM 2061 O O . PHE A 1 268 ? -10.586 -19.609 -4.086 1 97.38 268 PHE A O 1
ATOM 2068 N N . ARG A 1 269 ? -10.344 -20.531 -2.047 1 97.19 269 ARG A N 1
ATOM 2069 C CA . ARG A 1 269 ? -10.211 -21.891 -2.555 1 97.19 269 ARG A CA 1
ATOM 2070 C C . ARG A 1 269 ? -11.547 -22.625 -2.512 1 97.19 269 ARG A C 1
ATOM 2072 O O . ARG A 1 269 ? -12.016 -23.016 -1.439 1 97.19 269 ARG A O 1
ATOM 2079 N N . VAL A 1 270 ? -12.078 -22.844 -3.664 1 97.19 270 VAL A N 1
ATOM 2080 C CA . VAL A 1 270 ? -13.492 -23.172 -3.789 1 97.19 270 VAL A CA 1
ATOM 2081 C C . VAL A 1 270 ? -13.664 -24.688 -3.836 1 97.19 270 VAL A C 1
ATOM 2083 O O . VAL A 1 270 ? -12.945 -25.375 -4.57 1 97.19 270 VAL A O 1
ATOM 2086 N N . THR A 1 271 ? -14.633 -25.234 -3.127 1 96.69 271 THR A N 1
ATOM 2087 C CA . THR A 1 271 ? -14.844 -26.672 -3.074 1 96.69 271 THR A CA 1
ATOM 2088 C C . THR A 1 271 ? -16.203 -27.047 -3.668 1 96.69 271 THR A C 1
ATOM 2090 O O . THR A 1 271 ? -16.5 -28.219 -3.863 1 96.69 271 THR A O 1
ATOM 2093 N N . THR A 1 272 ? -17.031 -26.047 -3.951 1 94.25 272 THR A N 1
ATOM 2094 C CA . THR A 1 272 ? -18.344 -26.281 -4.543 1 94.25 272 THR A CA 1
ATOM 2095 C C . THR A 1 272 ? -18.453 -25.562 -5.887 1 94.25 272 THR A C 1
ATOM 2097 O O . THR A 1 272 ? -18.016 -26.078 -6.914 1 94.25 272 THR A O 1
ATOM 2100 N N . SER A 1 273 ? -18.922 -24.234 -5.809 1 95.25 273 SER A N 1
ATOM 2101 C CA . SER A 1 273 ? -19.047 -23.453 -7.027 1 95.25 273 SER A CA 1
ATOM 2102 C C . SER A 1 273 ? -18.594 -22.016 -6.812 1 95.25 273 SER A C 1
ATOM 2104 O O . SER A 1 273 ? -18.906 -21.406 -5.781 1 95.25 273 SER A O 1
ATOM 2106 N N . THR A 1 274 ? -17.891 -21.578 -7.883 1 96.62 274 THR A N 1
ATOM 2107 C CA . THR A 1 274 ? -17.438 -20.188 -7.801 1 96.62 274 THR A CA 1
ATOM 2108 C C . THR A 1 274 ? -18.609 -19.234 -7.82 1 96.62 274 THR A C 1
ATOM 2110 O O . THR A 1 274 ? -18.594 -18.188 -7.152 1 96.62 274 THR A O 1
ATOM 2113 N N . ASP A 1 275 ? -19.641 -19.594 -8.516 1 96.19 275 ASP A N 1
ATOM 2114 C CA . ASP A 1 275 ? -20.828 -18.75 -8.578 1 96.19 275 ASP A CA 1
ATOM 2115 C C . ASP A 1 275 ? -21.516 -18.656 -7.219 1 96.19 275 ASP A C 1
ATOM 2117 O O . ASP A 1 275 ? -21.984 -17.578 -6.836 1 96.19 275 ASP A O 1
ATOM 2121 N N . ASP A 1 276 ? -21.531 -19.734 -6.547 1 96.31 276 ASP A N 1
ATOM 2122 C CA . ASP A 1 276 ? -22.125 -19.75 -5.215 1 96.31 276 ASP A CA 1
ATOM 2123 C C . ASP A 1 276 ? -21.328 -18.859 -4.258 1 96.31 276 ASP A C 1
ATOM 2125 O O . ASP A 1 276 ? -21.906 -18.078 -3.504 1 96.31 276 ASP A O 1
ATOM 2129 N N . ILE A 1 277 ? -20.047 -18.984 -4.27 1 97.62 277 ILE A N 1
ATOM 2130 C CA . ILE A 1 277 ? -19.188 -18.188 -3.414 1 97.62 277 ILE A CA 1
ATOM 2131 C C . ILE A 1 277 ? -19.375 -16.703 -3.738 1 97.62 277 ILE A C 1
ATOM 2133 O O . ILE A 1 277 ? -19.5 -15.875 -2.832 1 97.62 277 ILE A O 1
ATOM 2137 N N . LEU A 1 278 ? -19.406 -16.359 -5.008 1 97.25 278 LEU A N 1
ATOM 2138 C CA . LEU A 1 278 ? -19.562 -14.977 -5.445 1 97.25 278 LEU A CA 1
ATOM 2139 C C . LEU A 1 278 ? -20.906 -14.414 -4.988 1 97.25 278 LEU A C 1
ATOM 2141 O O . LEU A 1 278 ? -20.984 -13.266 -4.555 1 97.25 278 LEU A O 1
ATOM 2145 N N . ASN A 1 279 ? -21.938 -15.203 -5.113 1 97.75 279 ASN A N 1
ATOM 2146 C CA . ASN A 1 279 ? -23.266 -14.773 -4.676 1 97.75 279 ASN A CA 1
ATOM 2147 C C . ASN A 1 279 ? -23.281 -14.461 -3.182 1 97.75 279 ASN A C 1
ATOM 2149 O O . ASN A 1 279 ? -23.859 -13.461 -2.758 1 97.75 279 ASN A O 1
ATOM 2153 N N . GLN A 1 280 ? -22.672 -15.305 -2.385 1 98.31 280 GLN A N 1
ATOM 2154 C CA . GLN A 1 280 ? -22.609 -15.086 -0.944 1 98.31 280 GLN A CA 1
ATOM 2155 C C . GLN A 1 280 ? -21.781 -13.844 -0.618 1 98.31 280 GLN A C 1
ATOM 2157 O O . GLN A 1 280 ? -22.156 -13.062 0.264 1 98.31 280 GLN A O 1
ATOM 2162 N N . LEU A 1 281 ? -20.703 -13.68 -1.359 1 98.44 281 LEU A N 1
ATOM 2163 C CA . LEU A 1 281 ? -19.875 -12.5 -1.17 1 98.44 281 LEU A CA 1
ATOM 2164 C C . LEU A 1 281 ? -20.656 -11.227 -1.472 1 98.44 281 LEU A C 1
ATOM 2166 O O . LEU A 1 281 ? -20.562 -10.242 -0.743 1 98.44 281 LEU A O 1
ATOM 2170 N N . GLN A 1 282 ? -21.422 -11.242 -2.506 1 98.44 282 GLN A N 1
ATOM 2171 C CA . GLN A 1 282 ? -22.234 -10.094 -2.887 1 98.44 282 GLN A CA 1
ATOM 2172 C C . GLN A 1 282 ? -23.219 -9.727 -1.779 1 98.44 282 GLN A C 1
ATOM 2174 O O . GLN A 1 282 ? -23.453 -8.547 -1.508 1 98.44 282 GLN A O 1
ATOM 2179 N N . LYS A 1 283 ? -23.766 -10.695 -1.184 1 98.62 283 LYS A N 1
ATOM 2180 C CA . LYS A 1 283 ? -24.688 -10.453 -0.086 1 98.62 283 LYS A CA 1
ATOM 2181 C C . LYS A 1 283 ? -23.984 -9.82 1.109 1 98.62 283 LYS A C 1
ATOM 2183 O O . LYS A 1 283 ? -24.531 -8.914 1.748 1 98.62 283 LYS A O 1
ATOM 2188 N N . ILE A 1 284 ? -22.781 -10.289 1.408 1 98.56 284 ILE A N 1
ATOM 2189 C CA . ILE A 1 284 ? -22 -9.766 2.516 1 98.56 284 ILE A CA 1
ATOM 2190 C C . ILE A 1 284 ? -21.625 -8.312 2.232 1 98.56 284 ILE A C 1
ATOM 2192 O O . ILE A 1 284 ? -21.75 -7.449 3.105 1 98.56 284 ILE A O 1
ATOM 2196 N N . VAL A 1 285 ? -21.172 -8.039 0.995 1 98.5 285 VAL A N 1
ATOM 2197 C CA . VAL A 1 285 ? -20.719 -6.715 0.59 1 98.5 285 VAL A CA 1
ATOM 2198 C C . VAL A 1 285 ? -21.906 -5.754 0.553 1 98.5 285 VAL A C 1
ATOM 2200 O O . VAL A 1 285 ? -21.766 -4.578 0.898 1 98.5 285 VAL A O 1
ATOM 2203 N N . ALA A 1 286 ? -23.062 -6.211 0.105 1 98.25 286 ALA A N 1
ATOM 2204 C CA . ALA A 1 286 ? -24.328 -5.488 0.11 1 98.25 286 ALA A CA 1
ATOM 2205 C C . ALA A 1 286 ? -24.172 -4.09 -0.483 1 98.25 286 ALA A C 1
ATOM 2207 O O . ALA A 1 286 ? -24.625 -3.104 0.101 1 98.25 286 ALA A O 1
ATOM 2208 N N . GLY A 1 287 ? -23.406 -3.918 -1.505 1 97.56 287 GLY A N 1
ATOM 2209 C CA . GLY A 1 287 ? -23.297 -2.674 -2.25 1 97.56 287 GLY A CA 1
ATOM 2210 C C . GLY A 1 287 ? -22.297 -1.71 -1.651 1 97.56 287 GLY A C 1
ATOM 2211 O O . GLY A 1 287 ? -22.078 -0.62 -2.186 1 97.56 287 GLY A O 1
ATOM 2212 N N . ARG A 1 288 ? -21.562 -2.119 -0.592 1 98.06 288 ARG A N 1
ATOM 2213 C CA . ARG A 1 288 ? -20.641 -1.231 0.111 1 98.06 288 ARG A CA 1
ATOM 2214 C C . ARG A 1 288 ? -19.281 -1.183 -0.587 1 98.06 288 ARG A C 1
ATOM 2216 O O . ARG A 1 288 ? -18.469 -0.313 -0.296 1 98.06 288 ARG A O 1
ATOM 2223 N N . ALA A 1 289 ? -19.016 -2.148 -1.489 1 98.44 289 ALA A N 1
ATOM 2224 C CA . ALA A 1 289 ? -17.766 -2.213 -2.238 1 98.44 289 ALA A CA 1
ATOM 2225 C C . ALA A 1 289 ? -18 -2.703 -3.664 1 98.44 289 ALA A C 1
ATOM 2227 O O . ALA A 1 289 ? -18.984 -3.41 -3.93 1 98.44 289 ALA A O 1
ATOM 2228 N N . GLU A 1 290 ? -17.172 -2.217 -4.547 1 98.19 290 GLU A N 1
ATOM 2229 C CA . GLU A 1 290 ? -17.078 -2.836 -5.867 1 98.19 290 GLU A CA 1
ATOM 2230 C C . GLU A 1 290 ? -16.312 -4.148 -5.812 1 98.19 290 GLU A C 1
ATOM 2232 O O . GLU A 1 290 ? -15.258 -4.23 -5.168 1 98.19 290 GLU A O 1
ATOM 2237 N N . ILE A 1 291 ? -16.906 -5.172 -6.391 1 97.69 291 ILE A N 1
ATOM 2238 C CA . ILE A 1 291 ? -16.234 -6.465 -6.477 1 97.69 291 ILE A CA 1
ATOM 2239 C C . ILE A 1 291 ? -15.602 -6.625 -7.855 1 97.69 291 ILE A C 1
ATOM 2241 O O . ILE A 1 291 ? -16.297 -6.758 -8.859 1 97.69 291 ILE A O 1
ATOM 2245 N N . GLU A 1 292 ? -14.273 -6.559 -7.863 1 96.31 292 GLU A N 1
ATOM 2246 C CA . GLU A 1 292 ? -13.547 -6.742 -9.117 1 96.31 292 GLU A CA 1
ATOM 2247 C C . GLU A 1 292 ? -13.023 -8.172 -9.25 1 96.31 292 GLU A C 1
ATOM 2249 O O . GLU A 1 292 ? -12.344 -8.672 -8.352 1 96.31 292 GLU A O 1
ATOM 2254 N N . GLN A 1 293 ? -13.297 -8.859 -10.344 1 90.25 293 GLN A N 1
ATOM 2255 C CA . GLN A 1 293 ? -12.867 -10.234 -10.609 1 90.25 293 GLN A CA 1
ATOM 2256 C C . GLN A 1 293 ? -11.781 -10.266 -11.688 1 90.25 293 GLN A C 1
ATOM 2258 O O . GLN A 1 293 ? -11.922 -10.969 -12.695 1 90.25 293 GLN A O 1
ATOM 2263 N N . SER A 1 294 ? -10.742 -9.57 -11.469 1 75 294 SER A N 1
ATOM 2264 C CA . SER A 1 294 ? -9.766 -9.414 -12.547 1 75 294 SER A CA 1
ATOM 2265 C C . SER A 1 294 ? -8.758 -10.555 -12.539 1 75 294 SER A C 1
ATOM 2267 O O . SER A 1 294 ? -7.992 -10.719 -13.5 1 75 294 SER A O 1
ATOM 2269 N N . PHE A 1 295 ? -8.805 -11.445 -11.625 1 75.19 295 PHE A N 1
ATOM 2270 C CA . PHE A 1 295 ? -7.742 -12.438 -11.516 1 75.19 295 PHE A CA 1
ATOM 2271 C C . PHE A 1 295 ? -8.203 -13.789 -12.055 1 75.19 295 PHE A C 1
ATOM 2273 O O . PHE A 1 295 ? -7.406 -14.727 -12.156 1 75.19 295 PHE A O 1
ATOM 2280 N N . GLY A 1 296 ? -9.469 -13.914 -12.453 1 78.62 296 GLY A N 1
ATOM 2281 C CA . GLY A 1 296 ? -9.969 -15.164 -13.008 1 78.62 296 GLY A CA 1
ATOM 2282 C C . GLY A 1 296 ? -10.617 -16.062 -11.969 1 78.62 296 GLY A C 1
ATOM 2283 O O . GLY A 1 296 ? -10.523 -15.789 -10.766 1 78.62 296 GLY A O 1
ATOM 2284 N N . LYS A 1 297 ? -11.328 -16.984 -12.383 1 92.94 297 LYS A N 1
ATOM 2285 C CA . LYS A 1 297 ? -11.961 -18 -11.531 1 92.94 297 LYS A CA 1
ATOM 2286 C C . LYS A 1 297 ? -12.031 -19.344 -12.242 1 92.94 297 LYS A C 1
ATOM 2288 O O . LYS A 1 297 ? -11.961 -19.406 -13.469 1 92.94 297 LYS A O 1
ATOM 2293 N N . ASN A 1 298 ? -11.992 -20.406 -11.547 1 95.75 298 ASN A N 1
ATOM 2294 C CA . ASN A 1 298 ? -12.227 -21.734 -12.086 1 95.75 298 ASN A CA 1
ATOM 2295 C C . ASN A 1 298 ? -12.891 -22.641 -11.047 1 95.75 298 ASN A C 1
ATOM 2297 O O . ASN A 1 298 ? -12.695 -22.469 -9.844 1 95.75 298 ASN A O 1
ATOM 2301 N N . GLU A 1 299 ? -13.641 -23.562 -11.562 1 96.25 299 GLU A N 1
ATOM 2302 C CA . GLU A 1 299 ? -14.242 -24.609 -10.727 1 96.25 299 GLU A CA 1
ATOM 2303 C C . GLU A 1 299 ? -13.219 -25.672 -10.336 1 96.25 299 GLU A C 1
ATOM 2305 O O . GLU A 1 299 ? -12.125 -25.719 -10.906 1 96.25 299 GLU A O 1
ATOM 2310 N N . PRO A 1 300 ? -13.531 -26.469 -9.281 1 96.12 300 PRO A N 1
ATOM 2311 C CA . PRO A 1 300 ? -12.664 -27.609 -9 1 96.12 300 PRO A CA 1
ATOM 2312 C C . PRO A 1 300 ? -12.453 -28.516 -10.219 1 96.12 300 PRO A C 1
ATOM 2314 O O . PRO A 1 300 ? -13.344 -28.625 -11.062 1 96.12 300 PRO A O 1
ATOM 2317 N N . ILE A 1 301 ? -11.273 -29.125 -10.297 1 95.12 301 ILE A N 1
ATOM 2318 C CA . ILE A 1 301 ? -10.961 -29.953 -11.461 1 95.12 301 ILE A CA 1
ATOM 2319 C C . ILE A 1 301 ? -10.5 -31.328 -11 1 95.12 301 ILE A C 1
ATOM 2321 O O . ILE A 1 301 ? -9.75 -31.453 -10.031 1 95.12 301 ILE A O 1
ATOM 2325 N N . ARG A 1 302 ? -10.992 -32.281 -11.711 1 95.12 302 ARG A N 1
ATOM 2326 C CA . ARG A 1 302 ? -10.5 -33.625 -11.539 1 95.12 302 ARG A CA 1
ATOM 2327 C C . ARG A 1 302 ? -9.406 -33.969 -12.547 1 95.12 302 ARG A C 1
ATOM 2329 O O . ARG A 1 302 ? -9.539 -33.656 -13.734 1 95.12 302 ARG A O 1
ATOM 2336 N N . LEU A 1 303 ? -8.305 -34.5 -12.086 1 97.31 303 LEU A N 1
ATOM 2337 C CA . LEU A 1 303 ? -7.195 -34.906 -12.945 1 97.31 303 LEU A CA 1
ATOM 2338 C C . LEU A 1 303 ? -7.184 -36.406 -13.148 1 97.31 303 LEU A C 1
ATOM 2340 O O . LEU A 1 303 ? -7.949 -37.156 -12.508 1 97.31 303 LEU A O 1
ATOM 2344 N N . SER A 1 304 ? -6.355 -36.844 -14.086 1 96.81 304 SER A N 1
ATOM 2345 C CA . SER A 1 304 ? -6.254 -38.281 -14.391 1 96.81 304 SER A CA 1
ATOM 2346 C C . SER A 1 304 ? -5.492 -39.031 -13.305 1 96.81 304 SER A C 1
ATOM 2348 O O . SER A 1 304 ? -4.527 -38.5 -12.742 1 96.81 304 SER A O 1
ATOM 2350 N N . ASP A 1 305 ? -5.902 -40.219 -13.078 1 95.75 305 ASP A N 1
ATOM 2351 C CA . ASP A 1 305 ? -5.141 -41.094 -12.188 1 95.75 305 ASP A CA 1
ATOM 2352 C C . ASP A 1 305 ? -3.811 -41.5 -12.82 1 95.75 305 ASP A C 1
ATOM 2354 O O . ASP A 1 305 ? -3.742 -41.75 -14.023 1 95.75 305 ASP A O 1
ATOM 2358 N N . PRO A 1 306 ? -2.799 -41.5 -11.945 1 95.12 306 PRO A N 1
ATOM 2359 C CA . PRO A 1 306 ? -1.521 -42 -12.477 1 95.12 306 PRO A CA 1
ATOM 2360 C C . PRO A 1 306 ? -1.506 -43.5 -12.68 1 95.12 306 PRO A C 1
ATOM 2362 O O . PRO A 1 306 ? -2.318 -44.219 -12.094 1 95.12 306 PRO A O 1
ATOM 2365 N N . PRO A 1 307 ? -0.578 -43.969 -13.516 1 92.94 307 PRO A N 1
ATOM 2366 C CA . PRO A 1 307 ? -0.4 -45.406 -13.586 1 92.94 307 PRO A CA 1
ATOM 2367 C C . PRO A 1 307 ? 0.248 -46 -12.328 1 92.94 307 PRO A C 1
ATOM 2369 O O . PRO A 1 307 ? 0.921 -45.25 -11.586 1 92.94 307 PRO A O 1
ATOM 2372 N N . ALA A 1 308 ? -0.148 -47.25 -12.156 1 92.56 308 ALA A N 1
ATOM 2373 C CA . ALA A 1 308 ? 0.555 -47.969 -11.078 1 92.56 308 ALA A CA 1
ATOM 2374 C C . ALA A 1 308 ? 2.066 -47.875 -11.273 1 92.56 308 ALA A C 1
ATOM 2376 O O . ALA A 1 308 ? 2.555 -47.938 -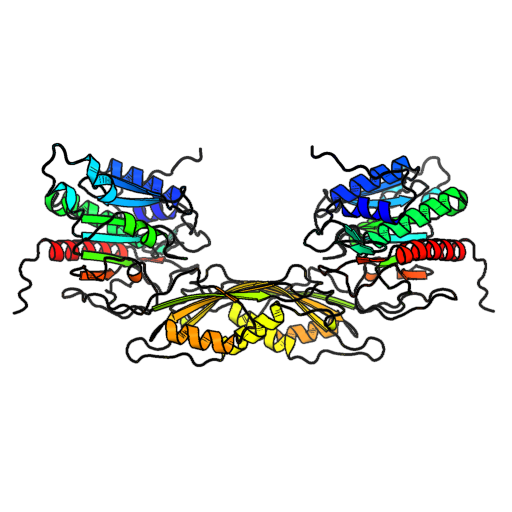12.406 1 92.56 308 ALA A O 1
ATOM 2377 N N . PRO A 1 309 ? 2.82 -47.625 -10.211 1 95.56 309 PRO A N 1
ATOM 2378 C CA . PRO A 1 309 ? 2.473 -47.719 -8.789 1 95.56 309 PRO A CA 1
ATOM 2379 C C . PRO A 1 309 ? 2.33 -46.344 -8.133 1 95.56 309 PRO A C 1
ATOM 2381 O O . PRO A 1 309 ? 2.4 -46.219 -6.91 1 95.56 3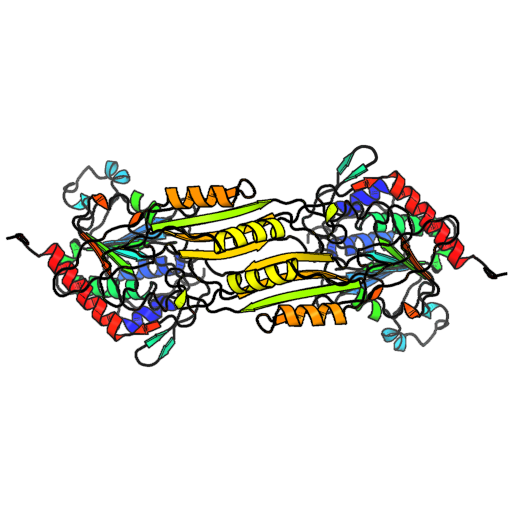09 PRO A O 1
ATOM 2384 N N . TYR A 1 310 ? 2.184 -45.344 -8.914 1 96.94 310 TYR A N 1
ATOM 2385 C CA . TYR A 1 310 ? 2.266 -44 -8.359 1 96.94 310 TYR A CA 1
ATOM 2386 C C . TYR A 1 310 ? 0.995 -43.625 -7.598 1 96.94 310 TYR A C 1
ATOM 2388 O O . TYR A 1 310 ? -0.108 -44 -8.008 1 96.94 310 TYR A O 1
ATOM 2396 N N . GLU A 1 311 ? 1.167 -42.906 -6.484 1 97.38 311 GLU A N 1
ATOM 2397 C CA . GLU A 1 311 ? 0.065 -42.5 -5.617 1 97.38 311 GLU A CA 1
ATOM 2398 C C . GLU A 1 311 ? -0.492 -41.156 -6.039 1 97.38 311 GLU A C 1
ATOM 2400 O O . GLU A 1 311 ? 0.172 -40.406 -6.754 1 97.38 311 GLU A O 1
ATOM 2405 N N . SER A 1 312 ? -1.745 -40.938 -5.629 1 97.19 312 SER A N 1
ATOM 2406 C CA . SER A 1 312 ? -2.355 -39.656 -5.898 1 97.19 312 SER A CA 1
ATOM 2407 C C . SER A 1 312 ? -2.992 -39.062 -4.637 1 97.19 312 SER A C 1
ATOM 2409 O O . SER A 1 312 ? -3.199 -39.781 -3.654 1 97.19 312 SER A O 1
ATOM 2411 N N . HIS A 1 313 ? -3.215 -37.781 -4.551 1 96.19 313 HIS A N 1
ATOM 2412 C CA . HIS A 1 313 ? -3.857 -37.094 -3.439 1 96.19 313 HIS A CA 1
ATOM 2413 C C . HIS A 1 313 ? -4.598 -35.844 -3.92 1 96.19 313 HIS A C 1
ATOM 2415 O O . HIS A 1 313 ? -4.562 -35.5 -5.109 1 96.19 313 HIS A O 1
ATOM 2421 N N . ILE A 1 314 ? -5.371 -35.25 -2.986 1 95.5 314 ILE A N 1
ATOM 2422 C CA . ILE A 1 314 ? -6.125 -34.031 -3.258 1 95.5 314 ILE A CA 1
ATOM 2423 C C . ILE A 1 314 ? -5.27 -32.812 -2.924 1 95.5 314 ILE A C 1
ATOM 2425 O O . ILE A 1 314 ? -4.586 -32.812 -1.9 1 95.5 314 ILE A O 1
ATOM 2429 N N . VAL A 1 315 ? -5.293 -31.844 -3.826 1 96.06 315 VAL A N 1
ATOM 2430 C CA . VAL A 1 315 ? -4.512 -30.641 -3.574 1 96.06 315 VAL A CA 1
ATOM 2431 C C . VAL A 1 315 ? -5.445 -29.438 -3.402 1 96.06 315 VAL A C 1
ATOM 2433 O O . VAL A 1 315 ? -6.512 -29.391 -4.023 1 96.06 315 VAL A O 1
ATOM 2436 N N . ALA A 1 316 ? -5.012 -28.438 -2.629 1 94.75 316 ALA A N 1
ATOM 2437 C CA . ALA A 1 316 ? -5.84 -27.281 -2.324 1 94.75 316 ALA A CA 1
ATOM 2438 C C . ALA A 1 316 ? -5.398 -26.062 -3.133 1 94.75 316 ALA A C 1
ATOM 2440 O O . ALA A 1 316 ? -6.066 -25.016 -3.119 1 94.75 316 ALA A O 1
ATOM 2441 N N . PHE A 1 317 ? -4.285 -26.156 -3.824 1 94.06 317 PHE A N 1
ATOM 2442 C CA . PHE A 1 317 ? -3.781 -25.031 -4.605 1 94.06 317 PHE A CA 1
ATOM 2443 C C . PHE A 1 317 ? -4.293 -25.094 -6.039 1 94.06 317 PHE A C 1
ATOM 2445 O O . PHE A 1 317 ? -4.879 -26.109 -6.449 1 94.06 317 PHE A O 1
ATOM 2452 N N . ASN A 1 318 ? -4.199 -23.984 -6.73 1 93.5 318 ASN A N 1
ATOM 2453 C CA . ASN A 1 318 ? -4.594 -23.891 -8.133 1 93.5 318 ASN A CA 1
ATOM 2454 C C . ASN A 1 318 ? -3.396 -24.062 -9.062 1 93.5 318 ASN A C 1
ATOM 2456 O O . ASN A 1 318 ? -2.25 -24.078 -8.609 1 93.5 318 ASN A O 1
ATOM 2460 N N . THR A 1 319 ? -3.674 -24.391 -10.305 1 96.31 319 THR A N 1
ATOM 2461 C CA . THR A 1 319 ? -2.662 -24.562 -11.344 1 96.31 319 THR A CA 1
ATOM 2462 C C . THR A 1 319 ? -3.115 -23.922 -12.648 1 96.31 319 THR A C 1
ATOM 2464 O O . THR A 1 319 ? -4.188 -23.312 -12.711 1 96.31 319 THR A O 1
ATOM 2467 N N . ASP A 1 320 ? -2.297 -24.047 -13.648 1 97.19 320 ASP A N 1
ATOM 2468 C CA . ASP A 1 320 ? -2.607 -23.484 -14.953 1 97.19 320 ASP A CA 1
ATOM 2469 C C . ASP A 1 320 ? -3.578 -24.375 -15.727 1 97.19 320 ASP A C 1
ATOM 2471 O O . ASP A 1 320 ? -4.141 -23.953 -16.734 1 97.19 320 ASP A O 1
ATOM 2475 N N . LEU A 1 321 ? -3.875 -25.547 -15.289 1 97.38 321 LEU A N 1
ATOM 2476 C CA . LEU A 1 321 ? -4.652 -26.516 -16.047 1 97.38 321 LEU A CA 1
ATOM 2477 C C . LEU A 1 321 ? -6.051 -25.984 -16.344 1 97.38 321 LEU A C 1
ATOM 2479 O O . LEU A 1 321 ? -6.523 -26.078 -17.484 1 97.38 321 LEU A O 1
ATOM 2483 N N . PRO A 1 322 ? -6.711 -25.359 -15.391 1 96.31 322 PRO A N 1
ATOM 2484 C CA . PRO A 1 322 ? -8.055 -24.875 -15.672 1 96.31 322 PRO A CA 1
ATOM 2485 C C . PRO A 1 322 ? -8.078 -23.828 -16.781 1 96.31 322 PRO A C 1
ATOM 2487 O O . PRO A 1 322 ? -9.133 -23.578 -17.375 1 96.31 322 PRO A O 1
ATOM 2490 N N . TYR A 1 323 ? -6.984 -23.25 -17.062 1 96.25 323 TYR A N 1
ATOM 2491 C CA . TYR A 1 323 ? -6.938 -22.156 -18.031 1 96.25 323 TYR A CA 1
ATOM 2492 C C . TYR A 1 323 ? -6.457 -22.641 -19.391 1 96.25 323 TYR A C 1
ATOM 2494 O O . TYR A 1 323 ? -6.348 -21.859 -20.344 1 96.25 323 TYR A O 1
ATOM 2502 N N . PHE A 1 324 ? -6.109 -23.922 -19.453 1 96.75 324 PHE A N 1
ATOM 2503 C CA . PHE A 1 324 ? -5.805 -24.562 -20.719 1 96.75 324 PHE A CA 1
ATOM 2504 C C . PHE A 1 324 ? -7.086 -25 -21.422 1 96.75 324 PHE A C 1
ATOM 2506 O O . PHE A 1 324 ? -7.723 -25.984 -21.031 1 96.75 324 PHE A O 1
ATOM 2513 N N . ILE A 1 325 ? -7.445 -24.344 -22.469 1 93.81 325 ILE A N 1
ATOM 2514 C CA . ILE A 1 325 ? -8.781 -24.453 -23.047 1 93.81 325 ILE A CA 1
ATOM 2515 C C . ILE A 1 325 ? -8.969 -25.844 -23.641 1 93.81 325 ILE A C 1
ATOM 2517 O O . ILE A 1 325 ? -10.086 -26.375 -23.656 1 93.81 325 ILE A O 1
ATOM 2521 N N . ALA A 1 326 ? -7.906 -26.5 -24.141 1 92.69 326 ALA A N 1
ATOM 2522 C CA . ALA A 1 326 ? -8.016 -27.797 -24.797 1 92.69 326 ALA A CA 1
ATOM 2523 C C . ALA A 1 326 ? -7.988 -28.922 -23.766 1 92.69 326 ALA A C 1
ATOM 2525 O O . ALA A 1 326 ? -7.836 -30.094 -24.109 1 92.69 326 ALA A O 1
ATOM 2526 N N . ARG A 1 327 ? -8.133 -28.594 -22.5 1 92.94 327 ARG A N 1
ATOM 2527 C CA . ARG A 1 327 ? -7.988 -29.578 -21.438 1 92.94 327 ARG A CA 1
ATOM 2528 C C . ARG A 1 327 ? -9.016 -30.688 -21.578 1 92.94 327 ARG A C 1
ATOM 2530 O O . ARG A 1 327 ? -8.742 -31.844 -21.219 1 92.94 327 ARG A O 1
ATOM 2537 N N . ASP A 1 328 ? -10.156 -30.453 -22.172 1 91.44 328 ASP A N 1
ATOM 2538 C CA . ASP A 1 328 ? -11.219 -31.453 -22.312 1 91.44 328 ASP A CA 1
ATOM 2539 C C . ASP A 1 328 ? -10.898 -32.438 -23.438 1 91.44 328 ASP A C 1
ATOM 2541 O O . ASP A 1 328 ? -11.539 -33.469 -23.547 1 91.44 328 ASP A O 1
ATOM 2545 N N . LYS A 1 329 ? -9.906 -32.125 -24.203 1 93.62 329 LYS A N 1
ATOM 2546 C CA . LYS A 1 329 ? -9.523 -32.969 -25.328 1 93.62 329 LYS A CA 1
ATOM 2547 C C . LYS A 1 329 ? -8.344 -33.875 -24.969 1 93.62 329 LYS A C 1
ATOM 2549 O O . LYS A 1 329 ? -7.938 -34.719 -25.75 1 93.62 329 LYS A O 1
ATOM 2554 N N . LEU A 1 330 ? -7.836 -33.719 -23.797 1 95.94 330 LEU A N 1
ATOM 2555 C CA . LEU A 1 330 ? -6.672 -34.469 -23.359 1 95.94 330 LEU A CA 1
ATOM 2556 C C . LEU A 1 330 ? -7.055 -35.938 -23.078 1 95.94 330 LEU A C 1
ATOM 2558 O O . LEU A 1 330 ? -8.117 -36.188 -22.516 1 95.94 330 LEU A O 1
ATOM 2562 N N . LYS A 1 331 ? -6.203 -36.812 -23.5 1 96.25 331 LYS A N 1
ATOM 2563 C CA . LYS A 1 331 ? -6.344 -38.188 -23.031 1 96.25 331 LYS A CA 1
ATOM 2564 C C . LYS A 1 331 ? -6.07 -38.281 -21.531 1 96.25 331 LYS A C 1
ATOM 2566 O O . LYS A 1 331 ? -6.777 -39 -20.828 1 96.25 331 LYS A O 1
ATOM 2571 N N . ARG A 1 332 ? -5.043 -37.625 -21.094 1 97.25 332 ARG A N 1
ATOM 2572 C CA . ARG A 1 332 ? -4.688 -37.562 -19.672 1 97.25 332 ARG A CA 1
ATOM 2573 C C . ARG A 1 332 ? -4.121 -36.219 -19.297 1 97.25 332 ARG A C 1
ATOM 2575 O O . ARG A 1 332 ? -3.373 -35.594 -20.062 1 97.25 332 ARG A O 1
ATOM 2582 N N . ALA A 1 333 ? -4.539 -35.75 -18.188 1 97.88 333 ALA A N 1
ATOM 2583 C CA . ALA A 1 333 ? -3.975 -34.594 -17.531 1 97.88 333 ALA A CA 1
ATOM 2584 C C . ALA A 1 333 ? -3.404 -34.969 -16.156 1 97.88 333 ALA A C 1
ATOM 2586 O O . ALA A 1 333 ? -4.125 -35.469 -15.297 1 97.88 333 ALA A O 1
ATOM 2587 N N . TYR A 1 334 ? -2.113 -34.75 -15.977 1 98.31 334 TYR A N 1
ATOM 2588 C CA . TYR A 1 334 ? -1.448 -35.094 -14.727 1 98.31 334 TYR A CA 1
ATOM 2589 C C . TYR A 1 334 ? -0.958 -33.875 -13.992 1 98.31 334 TYR A C 1
ATOM 2591 O O . TYR A 1 334 ? -0.682 -32.844 -14.609 1 98.31 334 TYR A O 1
ATOM 2599 N N . LEU A 1 335 ? -0.942 -33.938 -12.727 1 98.62 335 LEU A N 1
ATOM 2600 C CA . LEU A 1 335 ? -0.342 -32.969 -11.805 1 98.62 335 LEU A CA 1
ATOM 2601 C C . LEU A 1 335 ? 0.665 -33.656 -10.883 1 98.62 335 LEU A C 1
ATOM 2603 O O . LEU A 1 335 ? 0.305 -34.531 -10.125 1 98.62 335 LEU A O 1
ATOM 2607 N N . PHE A 1 336 ? 1.93 -33.188 -11.055 1 98.56 336 PHE A N 1
ATOM 2608 C CA . PHE A 1 336 ? 2.979 -33.906 -10.352 1 98.56 336 PHE A CA 1
ATOM 2609 C C . PHE A 1 336 ? 4.234 -33.062 -10.219 1 98.56 336 PHE A C 1
ATOM 2611 O O . PHE A 1 336 ? 4.531 -32.25 -11.094 1 98.56 336 PHE A O 1
ATOM 2618 N N . GLY A 1 337 ? 4.973 -33.312 -9.117 1 98.5 337 GLY A N 1
ATOM 2619 C CA . GLY A 1 337 ? 6.309 -32.75 -9.055 1 98.5 337 GLY A CA 1
ATOM 2620 C C . GLY A 1 337 ? 7.004 -33 -7.73 1 98.5 337 GLY A C 1
ATOM 2621 O O . GLY A 1 337 ? 6.441 -33.656 -6.84 1 98.5 337 GLY A O 1
ATOM 2622 N N . ALA A 1 338 ? 8.258 -32.531 -7.645 1 98.31 338 ALA A N 1
ATOM 2623 C CA . ALA A 1 338 ? 9.109 -32.688 -6.473 1 98.31 338 ALA A CA 1
ATOM 2624 C C . ALA A 1 338 ? 8.828 -31.609 -5.438 1 98.31 338 ALA A C 1
ATOM 2626 O O . ALA A 1 338 ? 8.305 -30.547 -5.773 1 98.31 338 ALA A O 1
ATOM 2627 N N . GLY A 1 339 ? 9.219 -31.953 -4.207 1 97.88 339 GLY A N 1
ATOM 2628 C CA . GLY A 1 339 ? 9.062 -30.953 -3.156 1 97.88 339 GLY A CA 1
ATOM 2629 C C . GLY A 1 339 ? 7.648 -30.891 -2.613 1 97.88 339 GLY A C 1
ATOM 2630 O O . GLY A 1 339 ? 6.812 -31.734 -2.922 1 97.88 339 GLY A O 1
ATOM 2631 N N . SER A 1 340 ? 7.438 -29.859 -1.731 1 97.19 340 SER A N 1
ATOM 2632 C CA . SER A 1 340 ? 6.168 -29.781 -1.019 1 97.19 340 SER A CA 1
ATOM 2633 C C . SER A 1 340 ? 5.566 -28.375 -1.131 1 97.19 340 SER A C 1
ATOM 2635 O O . SER A 1 340 ? 6.266 -27.375 -0.95 1 97.19 340 SER A O 1
ATOM 2637 N N . ILE A 1 341 ? 4.254 -28.359 -1.422 1 96.81 341 ILE A N 1
ATOM 2638 C CA . ILE A 1 341 ? 3.529 -27.094 -1.497 1 96.81 341 ILE A CA 1
ATOM 2639 C C . ILE A 1 341 ? 3.5 -26.438 -0.121 1 96.81 341 ILE A C 1
ATOM 2641 O O . ILE A 1 341 ? 3.326 -25.219 -0.014 1 96.81 341 ILE A O 1
ATOM 2645 N N . THR A 1 342 ? 3.748 -27.172 0.987 1 94.94 342 THR A N 1
ATOM 2646 C CA . THR A 1 342 ? 3.588 -26.688 2.354 1 94.94 342 THR A CA 1
ATOM 2647 C C . THR A 1 342 ? 4.742 -25.766 2.736 1 94.94 342 THR A C 1
ATOM 2649 O O . THR A 1 342 ? 4.664 -25.047 3.734 1 94.94 342 THR A O 1
ATOM 2652 N N . ASN A 1 343 ? 5.789 -25.781 1.945 1 94.81 343 ASN A N 1
ATOM 2653 C CA . ASN A 1 343 ? 6.859 -24.828 2.244 1 94.81 343 ASN A CA 1
ATOM 2654 C C . ASN A 1 343 ? 7.055 -23.828 1.11 1 94.81 343 ASN A C 1
ATOM 2656 O O . ASN A 1 343 ? 8.016 -23.062 1.115 1 94.81 343 ASN A O 1
ATOM 2660 N N . ALA A 1 344 ? 6.145 -23.906 0.113 1 95.69 344 ALA A N 1
ATOM 2661 C CA . ALA A 1 344 ? 6.137 -22.891 -0.934 1 95.69 344 ALA A CA 1
ATOM 2662 C C . ALA A 1 344 ? 5.656 -21.547 -0.392 1 95.69 344 ALA A C 1
ATOM 2664 O O . ALA A 1 344 ? 4.973 -21.484 0.634 1 95.69 344 ALA A O 1
ATOM 2665 N N . HIS A 1 345 ? 6.059 -20.453 -1.014 1 94.94 345 HIS A N 1
ATOM 2666 C CA . HIS A 1 345 ? 5.625 -19.094 -0.7 1 94.94 345 HIS A CA 1
ATOM 2667 C C . HIS A 1 345 ? 6.062 -18.688 0.703 1 94.94 345 HIS A C 1
ATOM 2669 O O . HIS A 1 345 ? 5.434 -17.844 1.33 1 94.94 345 HIS A O 1
ATOM 2675 N N . SER A 1 346 ? 7.086 -19.328 1.285 1 93.31 346 SER A N 1
ATOM 2676 C CA . SER A 1 346 ? 7.617 -19.047 2.613 1 93.31 346 SER A CA 1
ATOM 2677 C C . SER A 1 346 ? 9.117 -18.766 2.561 1 93.31 346 SER A C 1
ATOM 2679 O O . SER A 1 346 ? 9.781 -19.094 1.577 1 93.31 346 SER A O 1
ATOM 2681 N N . PRO A 1 347 ? 9.609 -18.188 3.656 1 91.38 347 PRO A N 1
ATOM 2682 C CA . PRO A 1 347 ? 11.055 -17.984 3.697 1 91.38 347 PRO A CA 1
ATOM 2683 C C . PRO A 1 347 ? 11.828 -19.312 3.771 1 91.38 347 PRO A C 1
ATOM 2685 O O . PRO A 1 347 ? 13.031 -19.344 3.492 1 91.38 347 PRO A O 1
ATOM 2688 N N . ASP A 1 348 ? 11.164 -20.312 4.02 1 93.12 348 ASP A N 1
ATOM 2689 C CA . ASP A 1 348 ? 11.812 -21.609 4.195 1 93.12 348 ASP A CA 1
ATOM 2690 C C . ASP A 1 348 ? 11.57 -22.516 2.984 1 93.12 348 ASP A C 1
ATOM 2692 O O . ASP A 1 348 ? 11.695 -23.734 3.08 1 93.12 348 ASP A O 1
ATOM 2696 N N . GLU A 1 349 ? 11.188 -21.953 1.921 1 97.12 349 GLU A N 1
ATOM 2697 C CA . GLU A 1 349 ? 10.984 -22.781 0.731 1 97.12 349 GLU A CA 1
ATOM 2698 C C . GLU A 1 349 ? 12.242 -23.562 0.382 1 97.12 349 GLU A C 1
ATOM 2700 O O . GLU A 1 349 ? 13.344 -23 0.376 1 97.12 349 GLU A O 1
ATOM 2705 N N . HIS A 1 350 ? 12.047 -24.891 0.156 1 98.5 350 HIS A N 1
ATOM 2706 C CA . HIS A 1 350 ? 13.188 -25.75 -0.136 1 98.5 350 HIS A CA 1
ATOM 2707 C C . HIS A 1 350 ? 12.758 -27 -0.888 1 98.5 350 HIS A C 1
ATOM 2709 O O . HIS A 1 350 ? 11.57 -27.297 -0.996 1 98.5 350 HIS A O 1
ATOM 2715 N N . ILE A 1 351 ? 13.719 -27.672 -1.438 1 98.69 351 ILE A N 1
ATOM 2716 C CA . ILE A 1 351 ? 13.508 -28.953 -2.107 1 98.69 351 ILE A CA 1
ATOM 2717 C C . ILE A 1 351 ? 14.656 -29.906 -1.788 1 98.69 351 ILE A C 1
ATOM 2719 O O . ILE A 1 351 ? 15.812 -29.484 -1.686 1 98.69 351 ILE A O 1
ATOM 2723 N N . LEU A 1 352 ? 14.375 -31.141 -1.575 1 98.44 352 LEU A N 1
ATOM 2724 C CA . LEU A 1 352 ? 15.414 -32.156 -1.434 1 98.44 352 LEU A CA 1
ATOM 2725 C C . LEU A 1 352 ? 15.969 -32.562 -2.797 1 98.44 352 LEU A C 1
ATOM 2727 O O . LEU A 1 352 ? 15.203 -32.781 -3.734 1 98.44 352 LEU A O 1
ATOM 2731 N N . ILE A 1 353 ? 17.25 -32.719 -2.871 1 98.19 353 ILE A N 1
ATOM 2732 C CA . ILE A 1 353 ? 17.906 -33.094 -4.121 1 98.19 353 ILE A CA 1
ATOM 2733 C C . ILE A 1 353 ? 17.438 -34.5 -4.527 1 98.19 353 ILE A C 1
ATOM 2735 O O . ILE A 1 353 ? 17.219 -34.75 -5.715 1 98.19 353 ILE A O 1
ATOM 2739 N N . GLU A 1 354 ? 17.234 -35.312 -3.588 1 98.12 354 GLU A N 1
ATOM 2740 C CA . GLU A 1 354 ? 16.75 -36.656 -3.861 1 98.12 354 GLU A CA 1
ATOM 2741 C C . GLU A 1 354 ? 15.359 -36.594 -4.5 1 98.12 354 GLU A C 1
ATOM 2743 O O . GLU A 1 354 ? 15.047 -37.406 -5.371 1 98.12 354 GLU A O 1
ATOM 2748 N N . ASP A 1 355 ? 14.508 -35.688 -4.016 1 98.19 355 ASP A N 1
ATOM 2749 C CA . ASP A 1 355 ? 13.188 -35.531 -4.605 1 98.19 355 ASP A CA 1
ATOM 2750 C C . ASP A 1 355 ? 13.281 -35.094 -6.062 1 98.19 355 ASP A C 1
ATOM 2752 O O . ASP A 1 355 ? 12.516 -35.531 -6.91 1 98.19 355 ASP A O 1
ATOM 2756 N N . LEU A 1 356 ? 14.203 -34.188 -6.277 1 98.19 356 LEU A N 1
ATOM 2757 C CA . LEU A 1 356 ? 14.422 -33.688 -7.629 1 98.19 356 LEU A CA 1
ATOM 2758 C C . LEU A 1 356 ? 14.805 -34.844 -8.57 1 98.19 356 LEU A C 1
ATOM 2760 O O . LEU A 1 356 ? 14.227 -34.969 -9.656 1 98.19 356 LEU A O 1
ATOM 2764 N N . ASN A 1 357 ? 15.695 -35.625 -8.164 1 98.44 357 ASN A N 1
ATOM 2765 C CA . ASN A 1 357 ? 16.141 -36.781 -8.961 1 98.44 357 ASN A CA 1
ATOM 2766 C C . ASN A 1 357 ? 15.008 -37.781 -9.18 1 98.44 357 ASN A C 1
ATOM 2768 O O . ASN A 1 357 ? 14.82 -38.281 -10.289 1 98.44 357 ASN A O 1
ATOM 2772 N N . ALA A 1 358 ? 14.312 -38 -8.156 1 98.69 358 ALA A N 1
ATOM 2773 C CA . ALA A 1 358 ? 13.188 -38.906 -8.25 1 98.69 358 ALA A CA 1
ATOM 2774 C C . ALA A 1 358 ? 12.141 -38.406 -9.242 1 98.69 358 ALA A C 1
ATOM 2776 O O . ALA A 1 358 ? 11.555 -39.188 -9.992 1 98.69 358 ALA A O 1
ATOM 2777 N N . ALA A 1 359 ? 11.891 -37.156 -9.195 1 98.75 359 ALA A N 1
ATOM 2778 C CA . ALA A 1 359 ? 10.914 -36.562 -10.109 1 98.75 359 ALA A CA 1
ATOM 2779 C C . ALA A 1 359 ? 11.336 -36.75 -11.562 1 98.75 359 ALA A C 1
ATOM 2781 O O . ALA A 1 359 ? 10.492 -37.031 -12.43 1 98.75 359 ALA A O 1
ATOM 2782 N N . ILE A 1 360 ? 12.617 -36.625 -11.812 1 98.81 360 ILE A N 1
ATOM 2783 C CA . ILE A 1 360 ? 13.133 -36.844 -13.164 1 98.81 360 ILE A CA 1
ATOM 2784 C C . ILE A 1 360 ? 12.805 -38.25 -13.625 1 98.81 360 ILE A C 1
ATOM 2786 O O . ILE A 1 360 ? 12.289 -38.469 -14.727 1 98.81 360 ILE A O 1
ATOM 2790 N N . ASP A 1 361 ? 13.039 -39.188 -12.781 1 98.62 361 ASP A N 1
ATOM 2791 C CA . ASP A 1 361 ? 12.781 -40.594 -13.094 1 98.62 361 ASP A CA 1
ATOM 2792 C C . ASP A 1 361 ? 11.297 -40.844 -13.383 1 98.62 361 ASP A C 1
ATOM 2794 O O . ASP A 1 361 ? 10.945 -41.531 -14.328 1 98.62 361 ASP A O 1
ATOM 2798 N N . VAL A 1 362 ? 10.477 -40.25 -12.578 1 98.62 362 VAL A N 1
ATOM 2799 C CA . VAL A 1 362 ? 9.039 -40.438 -12.727 1 98.62 362 VAL A CA 1
ATOM 2800 C C . VAL A 1 362 ? 8.57 -39.812 -14.039 1 98.62 362 VAL A C 1
ATOM 2802 O O . VAL A 1 362 ? 7.785 -40.406 -14.781 1 98.62 362 VAL A O 1
ATOM 2805 N N . HIS A 1 363 ? 9.031 -38.594 -14.344 1 98.69 363 HIS A N 1
ATOM 2806 C CA . HIS A 1 363 ? 8.68 -37.969 -15.609 1 98.69 363 HIS A CA 1
ATOM 2807 C C . HIS A 1 363 ? 9.039 -38.844 -16.797 1 98.69 363 HIS A C 1
ATOM 2809 O O . HIS A 1 363 ? 8.227 -39.031 -17.688 1 98.69 363 HIS A O 1
ATOM 2815 N N . VAL A 1 364 ? 10.242 -39.375 -16.766 1 98.44 364 VAL A N 1
ATOM 2816 C CA . VAL A 1 364 ? 10.703 -40.25 -17.859 1 98.44 364 VAL A CA 1
ATOM 2817 C C . VAL A 1 364 ? 9.797 -41.469 -17.984 1 98.44 364 VAL A C 1
ATOM 2819 O O . VAL A 1 364 ? 9.367 -41.812 -19.078 1 98.44 364 VAL A O 1
ATOM 2822 N N . ASP A 1 365 ? 9.508 -42.031 -16.875 1 97.81 365 ASP A N 1
ATOM 2823 C CA . ASP A 1 365 ? 8.672 -43.25 -16.844 1 97.81 365 ASP A CA 1
ATOM 2824 C C . ASP A 1 365 ? 7.277 -42.938 -17.391 1 97.81 365 ASP A C 1
ATOM 2826 O O . ASP A 1 365 ? 6.766 -43.719 -18.219 1 97.81 365 ASP A O 1
ATOM 2830 N N . ILE A 1 366 ? 6.648 -41.906 -16.953 1 97.88 366 ILE A N 1
ATOM 2831 C CA . ILE A 1 366 ? 5.289 -41.562 -17.359 1 97.88 366 ILE A CA 1
ATOM 2832 C C . ILE A 1 366 ? 5.258 -41.25 -18.859 1 97.88 366 ILE A C 1
ATOM 2834 O O . ILE A 1 366 ? 4.328 -41.656 -19.547 1 97.88 366 ILE A O 1
ATOM 2838 N N . ILE A 1 367 ? 6.262 -40.531 -19.328 1 97.56 367 ILE A N 1
ATOM 2839 C CA . ILE A 1 367 ? 6.336 -40.188 -20.75 1 97.56 367 ILE A CA 1
ATOM 2840 C C . ILE A 1 367 ? 6.445 -41.438 -21.594 1 97.56 367 ILE A C 1
ATOM 2842 O O . ILE A 1 367 ? 5.723 -41.594 -22.578 1 97.56 367 ILE A O 1
ATOM 2846 N N . LYS A 1 368 ? 7.309 -42.312 -21.203 1 96.31 368 LYS A N 1
ATOM 2847 C CA . LYS A 1 368 ? 7.488 -43.562 -21.938 1 96.31 368 LYS A CA 1
ATOM 2848 C C . LYS A 1 368 ? 6.207 -44.406 -21.922 1 96.31 368 LYS A C 1
ATOM 2850 O O . LYS A 1 368 ? 5.801 -44.938 -22.953 1 96.31 368 LYS A O 1
ATOM 2855 N N . ASN A 1 369 ? 5.602 -44.438 -20.797 1 94.12 369 ASN A N 1
ATOM 2856 C CA . ASN A 1 369 ? 4.355 -45.188 -20.672 1 94.12 369 ASN A CA 1
ATOM 2857 C C . ASN A 1 369 ? 3.252 -44.562 -21.531 1 94.12 369 ASN A C 1
ATOM 2859 O O . ASN A 1 369 ? 2.49 -45.281 -22.188 1 94.12 369 ASN A O 1
ATOM 2863 N N . ALA A 1 370 ? 3.154 -43.312 -21.547 1 95.12 370 ALA A N 1
ATOM 2864 C CA . ALA A 1 370 ? 2.109 -42.594 -22.281 1 95.12 370 ALA A CA 1
ATOM 2865 C C . ALA A 1 370 ? 2.295 -42.75 -23.781 1 95.12 370 ALA A C 1
ATOM 2867 O O . ALA A 1 370 ? 1.334 -43 -24.516 1 95.12 370 ALA A O 1
ATOM 2868 N N . LEU A 1 371 ? 3.553 -42.656 -24.25 1 94.5 371 LEU A N 1
ATOM 2869 C CA . LEU A 1 371 ? 3.799 -42.531 -25.672 1 94.5 371 LEU A CA 1
ATOM 2870 C C . LEU A 1 371 ? 4.098 -43.875 -26.297 1 94.5 371 LEU A C 1
ATOM 2872 O O . LEU A 1 371 ? 3.928 -44.094 -27.5 1 94.5 371 LEU A O 1
ATOM 2876 N N . LYS A 1 372 ? 4.672 -44.781 -25.547 1 88.06 372 LYS A N 1
ATOM 2877 C CA . LYS A 1 372 ? 4.945 -46.125 -26.078 1 88.06 372 LYS A CA 1
ATOM 2878 C C . LYS A 1 372 ? 3.832 -47.094 -25.688 1 88.06 372 LYS A C 1
ATOM 2880 O O . LYS A 1 372 ? 3.729 -48.188 -26.266 1 88.06 372 LYS A O 1
ATOM 2885 N N . GLY A 1 373 ? 3.215 -46.969 -24.516 1 67.69 373 GLY A N 1
ATOM 2886 C CA . GLY A 1 373 ? 2.238 -47.906 -23.969 1 67.69 373 GLY A CA 1
ATOM 2887 C C . GLY A 1 373 ? 1.077 -48.188 -24.906 1 67.69 373 GLY A C 1
ATOM 2888 O O . GLY A 1 373 ? 0.487 -47.25 -25.453 1 67.69 373 GLY A O 1
ATOM 2889 N N . LYS A 1 374 ? 1.238 -49.156 -25.734 1 50.31 374 LYS A N 1
ATOM 2890 C CA . LYS A 1 374 ? 0.175 -49.906 -26.422 1 50.31 374 LYS A CA 1
ATOM 2891 C C . LYS A 1 374 ? -1.152 -49.75 -25.688 1 50.31 374 LYS A C 1
ATOM 2893 O O . LYS A 1 374 ? -1.178 -49.375 -24.5 1 50.31 374 LYS A O 1
ATOM 2898 N N . ASN A 1 375 ? -2.295 -50.438 -26.156 1 39.97 375 ASN A N 1
ATOM 2899 C CA . ASN A 1 375 ? -3.66 -50.656 -25.688 1 39.97 375 ASN A CA 1
ATOM 2900 C C . ASN A 1 375 ? -3.697 -50.969 -24.203 1 39.97 375 ASN A C 1
ATOM 2902 O O . ASN A 1 375 ? -3.348 -52.062 -23.781 1 39.97 375 ASN A O 1
ATOM 2906 N N . TYR A 1 376 ? -3.236 -50.156 -23.328 1 37.22 376 TYR A N 1
ATOM 2907 C CA . TYR A 1 376 ? -3.826 -50.5 -22.047 1 37.22 376 TYR A CA 1
ATOM 2908 C C . TYR A 1 376 ? -5.227 -51.062 -22.234 1 37.22 376 TYR A C 1
ATOM 2910 O O . TYR A 1 376 ? -6.176 -50.344 -22.484 1 37.22 376 TYR A O 1
ATOM 2918 N N . ASN A 1 377 ? -5.379 -52 -23.016 1 31.41 377 ASN A N 1
ATOM 2919 C CA . ASN A 1 377 ? -6.602 -52.781 -23.031 1 31.41 377 ASN A CA 1
ATOM 2920 C C . ASN A 1 377 ? -7.18 -52.969 -21.625 1 31.41 377 ASN A C 1
ATOM 2922 O O . ASN A 1 377 ? -6.504 -53.469 -20.719 1 31.41 377 ASN A O 1
ATOM 2926 N N . VAL A 1 378 ? -7.859 -51.969 -21.188 1 30.97 378 VAL A N 1
ATOM 2927 C CA . VAL A 1 378 ? -8.859 -52.438 -20.234 1 30.97 378 VAL A CA 1
ATOM 2928 C C . VAL A 1 378 ? -9.305 -53.844 -20.641 1 30.97 378 VAL A C 1
ATOM 2930 O O . VAL A 1 378 ? -9.93 -54.031 -21.688 1 30.97 378 VAL A O 1
ATOM 2933 N N . GLU A 1 379 ? -8.461 -54.875 -20.375 1 25.52 379 GLU A N 1
ATOM 2934 C CA . GLU A 1 379 ? -9.242 -56.094 -20.203 1 25.52 379 GLU A CA 1
ATOM 2935 C C . GLU A 1 379 ? -10.344 -55.906 -19.156 1 25.52 379 GLU A C 1
ATOM 2937 O O . GLU A 1 379 ? -10.125 -55.281 -18.125 1 25.52 379 GLU A O 1
ATOM 2942 N N . MET B 1 1 ? 16.938 22.203 -15.625 1 36.47 1 MET B N 1
ATOM 2943 C CA . MET B 1 1 ? 16.516 22.562 -14.281 1 36.47 1 MET B CA 1
ATOM 2944 C C . MET B 1 1 ? 15.078 23.078 -14.281 1 36.47 1 MET B C 1
ATOM 2946 O O . MET B 1 1 ? 14.734 23.953 -15.086 1 36.47 1 MET B O 1
ATOM 2950 N N . LYS B 1 2 ? 14.172 22.266 -13.852 1 56.59 2 LYS B N 1
ATOM 2951 C CA . LYS B 1 2 ? 12.781 22.703 -13.984 1 56.59 2 LYS B CA 1
ATOM 2952 C C . LYS B 1 2 ? 12.609 24.125 -13.484 1 56.59 2 LYS B C 1
ATOM 2954 O O . LYS B 1 2 ? 13.141 24.5 -12.438 1 56.59 2 LYS B O 1
ATOM 2959 N N . GLU B 1 3 ? 12.164 25.031 -14.352 1 78.44 3 GLU B N 1
ATOM 2960 C CA . GLU B 1 3 ? 12.023 26.453 -14.062 1 78.44 3 GLU B CA 1
ATOM 2961 C C . GLU B 1 3 ? 11.203 26.688 -12.797 1 78.44 3 GLU B C 1
ATOM 2963 O O . GLU B 1 3 ? 10.148 26.078 -12.609 1 78.44 3 GLU B O 1
ATOM 2968 N N . ILE B 1 4 ? 11.773 27.422 -11.734 1 84.94 4 ILE B N 1
ATOM 2969 C CA . ILE B 1 4 ? 11.102 27.812 -10.5 1 84.94 4 ILE B CA 1
ATOM 2970 C C . ILE B 1 4 ? 10 28.812 -10.805 1 84.94 4 ILE B C 1
ATOM 2972 O O . ILE B 1 4 ? 10.242 29.828 -11.461 1 84.94 4 ILE B O 1
ATOM 2976 N N . PRO B 1 5 ? 8.781 28.469 -10.453 1 90.44 5 PRO B N 1
ATOM 2977 C CA . PRO B 1 5 ? 7.691 29.422 -10.672 1 90.44 5 PRO B CA 1
ATOM 2978 C C . PRO B 1 5 ? 7.953 30.766 -10.016 1 90.44 5 PRO B C 1
ATOM 2980 O O . PRO B 1 5 ? 8.609 30.844 -8.969 1 90.44 5 PRO B O 1
ATOM 2983 N N . VAL B 1 6 ? 7.461 31.844 -10.617 1 94.5 6 VAL B N 1
ATOM 2984 C CA . VAL B 1 6 ? 7.652 33.219 -10.109 1 94.5 6 VAL B CA 1
ATOM 2985 C C . VAL B 1 6 ? 6.32 33.781 -9.625 1 94.5 6 VAL B C 1
ATOM 2987 O O . VAL B 1 6 ? 5.34 33.812 -10.367 1 94.5 6 VAL B O 1
ATOM 2990 N N . LEU B 1 7 ? 6.316 34.094 -8.367 1 98 7 LEU B N 1
ATOM 2991 C CA . LEU B 1 7 ? 5.156 34.781 -7.805 1 98 7 LEU B CA 1
ATOM 2992 C C . LEU B 1 7 ? 5.16 36.25 -8.18 1 98 7 LEU B C 1
ATOM 2994 O O . LEU B 1 7 ? 6.219 36.906 -8.195 1 98 7 LEU B O 1
ATOM 2998 N N . ASP B 1 8 ? 4 36.812 -8.5 1 97.75 8 ASP B N 1
ATOM 2999 C CA . ASP B 1 8 ? 3.877 38.188 -8.945 1 97.75 8 ASP B CA 1
ATOM 3000 C C . ASP B 1 8 ? 4.02 39.156 -7.777 1 97.75 8 ASP B C 1
ATOM 3002 O O . ASP B 1 8 ? 3.098 39.312 -6.969 1 97.75 8 ASP B O 1
ATOM 3006 N N . THR B 1 9 ? 5.078 39.969 -7.75 1 97.31 9 THR B N 1
ATOM 3007 C CA . THR B 1 9 ? 5.371 40.875 -6.656 1 97.31 9 THR B CA 1
ATOM 3008 C C . THR B 1 9 ? 4.445 42.094 -6.711 1 97.31 9 THR B C 1
ATOM 3010 O O . THR B 1 9 ? 4.355 42.875 -5.746 1 97.31 9 THR B O 1
ATOM 3013 N N . ASN B 1 10 ? 3.723 42.188 -7.82 1 96.5 10 ASN B N 1
ATOM 3014 C CA . ASN B 1 10 ? 2.844 43.344 -7.98 1 96.5 10 ASN B CA 1
ATOM 3015 C C . ASN B 1 10 ? 1.38 42.969 -7.77 1 96.5 10 ASN B C 1
ATOM 3017 O O . ASN B 1 10 ? 0.494 43.812 -7.883 1 96.5 10 ASN B O 1
ATOM 3021 N N . GLU B 1 11 ? 1.153 41.719 -7.473 1 97 11 GLU B N 1
ATOM 3022 C CA . GLU B 1 11 ? -0.222 41.281 -7.254 1 97 11 GLU B CA 1
ATOM 3023 C C . GLU B 1 11 ? -0.805 41.906 -5.988 1 97 11 GLU B C 1
ATOM 3025 O O . GLU B 1 11 ? -0.25 41.75 -4.898 1 97 11 GLU B O 1
ATOM 3030 N N . THR B 1 12 ? -1.963 42.594 -6.184 1 96.62 12 THR B N 1
ATOM 3031 C CA . THR B 1 12 ? -2.549 43.281 -5.035 1 96.62 12 THR B CA 1
ATOM 3032 C C . THR B 1 12 ? -3.818 42.594 -4.574 1 96.62 12 THR B C 1
ATOM 3034 O O . THR B 1 12 ? -4.383 42.938 -3.531 1 96.62 12 THR B O 1
ATOM 3037 N N . ASN B 1 13 ? -4.25 41.625 -5.324 1 97 13 ASN B N 1
ATOM 3038 C CA . ASN B 1 13 ? -5.422 40.844 -4.969 1 97 13 ASN B CA 1
ATOM 3039 C C . ASN B 1 13 ? -5.035 39.562 -4.234 1 97 13 ASN B C 1
ATOM 3041 O O . ASN B 1 13 ? -4.43 38.656 -4.816 1 97 13 ASN B O 1
ATOM 3045 N N . PRO B 1 14 ? -5.461 39.5 -2.965 1 97.62 14 PRO B N 1
ATOM 3046 C CA . PRO B 1 14 ? -5.055 38.312 -2.191 1 97.62 14 PRO B CA 1
ATOM 3047 C C . PRO B 1 14 ? -5.543 37 -2.809 1 97.62 14 PRO B C 1
ATOM 3049 O O . PRO B 1 14 ? -4.848 36 -2.732 1 97.62 14 PRO B O 1
ATOM 3052 N N . GLY B 1 15 ? -6.727 37.031 -3.402 1 98.06 15 GLY B N 1
ATOM 3053 C CA . GLY B 1 15 ? -7.25 35.844 -4.047 1 98.06 15 GLY B CA 1
ATOM 3054 C C . GLY B 1 15 ? -6.414 35.375 -5.223 1 98.06 15 GLY B C 1
ATOM 3055 O O . GLY B 1 15 ? -6.121 34.188 -5.355 1 98.06 15 GLY B O 1
ATOM 3056 N N . ARG B 1 16 ? -6.016 36.281 -6.059 1 97.81 16 ARG B N 1
ATOM 3057 C CA . ARG B 1 16 ? -5.18 35.969 -7.207 1 97.81 16 ARG B CA 1
ATOM 3058 C C . ARG B 1 16 ? -3.803 35.469 -6.762 1 97.81 16 ARG B C 1
ATOM 3060 O O . ARG B 1 16 ? -3.227 34.562 -7.371 1 97.81 16 ARG B O 1
ATOM 3067 N N . PHE B 1 17 ? -3.289 36.094 -5.711 1 98.25 17 PHE B N 1
ATOM 3068 C CA . PHE B 1 17 ? -2.002 35.656 -5.172 1 98.25 17 PHE B CA 1
ATOM 3069 C C . PHE B 1 17 ? -2.088 34.25 -4.617 1 98.25 17 PHE B C 1
ATOM 3071 O O . PHE B 1 17 ? -1.182 33.438 -4.828 1 98.25 17 PHE B O 1
ATOM 3078 N N . LEU B 1 18 ? -3.201 34 -3.949 1 98.69 18 LEU B N 1
ATOM 3079 C CA . LEU B 1 18 ? -3.416 32.656 -3.428 1 98.69 18 LEU B CA 1
ATOM 3080 C C . LEU B 1 18 ? -3.42 31.625 -4.555 1 98.69 18 LEU B C 1
ATOM 3082 O O . LEU B 1 18 ? -2.832 30.547 -4.426 1 98.69 18 LEU B O 1
ATOM 3086 N N . VAL B 1 19 ? -4.023 31.938 -5.621 1 98.5 19 VAL B N 1
ATOM 3087 C CA . VAL B 1 19 ? -4.09 31.047 -6.766 1 98.5 19 VAL B CA 1
ATOM 3088 C C . VAL B 1 19 ? -2.68 30.75 -7.281 1 98.5 19 VAL B C 1
ATOM 3090 O O . VAL B 1 19 ? -2.357 29.625 -7.637 1 98.5 19 VAL B O 1
ATOM 3093 N N . GLN B 1 20 ? -1.818 31.781 -7.281 1 98.5 20 GLN B N 1
ATOM 3094 C CA . GLN B 1 20 ? -0.429 31.594 -7.684 1 98.5 20 GLN B CA 1
ATOM 3095 C C . GLN B 1 20 ? 0.275 30.594 -6.758 1 98.5 20 GLN B C 1
ATOM 3097 O O . GLN B 1 20 ? 0.996 29.719 -7.223 1 98.5 20 GLN B O 1
ATOM 3102 N N . LEU B 1 21 ? 0.062 30.719 -5.469 1 98.69 21 LEU B N 1
ATOM 3103 C CA . LEU B 1 21 ? 0.647 29.797 -4.492 1 98.69 21 LEU B CA 1
ATOM 3104 C C . LEU B 1 21 ? 0.158 28.375 -4.727 1 98.69 21 LEU B C 1
ATOM 3106 O O . LEU B 1 21 ? 0.948 27.438 -4.691 1 98.69 21 LEU B O 1
ATOM 3110 N N . MET B 1 22 ? -1.132 28.25 -5.047 1 98.62 22 MET B N 1
ATOM 3111 C CA . MET B 1 22 ? -1.787 26.953 -5.141 1 98.62 22 MET B CA 1
ATOM 3112 C C . MET B 1 22 ? -1.396 26.234 -6.43 1 98.62 22 MET B C 1
ATOM 3114 O O . MET B 1 22 ? -1.502 25.016 -6.52 1 98.62 22 MET B O 1
ATOM 3118 N N . GLN B 1 23 ? -0.975 26.953 -7.41 1 98.25 23 GLN B N 1
ATOM 3119 C CA . GLN B 1 23 ? -0.538 26.344 -8.664 1 98.25 23 GLN B CA 1
ATOM 3120 C C . GLN B 1 23 ? 0.76 25.578 -8.477 1 98.25 23 GLN B C 1
ATOM 3122 O O . GLN B 1 23 ? 1.118 24.734 -9.312 1 98.25 23 GLN B O 1
ATOM 3127 N N . ILE B 1 24 ? 1.456 25.844 -7.391 1 98.31 24 ILE B N 1
ATOM 3128 C CA . ILE B 1 24 ? 2.693 25.141 -7.07 1 98.31 24 ILE B CA 1
ATOM 3129 C C . ILE B 1 24 ? 2.389 23.938 -6.176 1 98.31 24 ILE B C 1
ATOM 3131 O O . ILE B 1 24 ? 1.949 24.094 -5.035 1 98.31 24 ILE B O 1
ATOM 3135 N N . ASN B 1 25 ? 2.607 22.766 -6.668 1 97.75 25 ASN B N 1
ATOM 3136 C CA . ASN B 1 25 ? 2.412 21.578 -5.855 1 97.75 25 ASN B CA 1
ATOM 3137 C C . ASN B 1 25 ? 3.367 21.531 -4.668 1 97.75 25 ASN B C 1
ATOM 3139 O O . ASN B 1 25 ? 4.586 21.562 -4.844 1 97.75 25 ASN B O 1
ATOM 3143 N N . SER B 1 26 ? 2.854 21.516 -3.482 1 98.19 26 SER B N 1
ATOM 3144 C CA . SER B 1 26 ? 3.68 21.422 -2.285 1 98.19 26 SER B CA 1
ATOM 3145 C C . SER B 1 26 ? 3.133 20.375 -1.321 1 98.19 26 SER B C 1
ATOM 3147 O O . SER B 1 26 ? 3.113 20.594 -0.107 1 98.19 26 SER B O 1
ATOM 3149 N N . THR B 1 27 ? 2.52 19.312 -1.868 1 97.69 27 THR B N 1
ATOM 3150 C CA . THR B 1 27 ? 2.166 18.203 -0.986 1 97.69 27 THR B CA 1
ATOM 3151 C C . THR B 1 27 ? 3.363 17.781 -0.139 1 97.69 27 THR B C 1
ATOM 3153 O O . THR B 1 27 ? 4.512 18.016 -0.52 1 97.69 27 THR B O 1
ATOM 3156 N N . THR B 1 28 ? 3.074 17.25 0.998 1 96.94 28 THR B N 1
ATOM 3157 C CA . THR B 1 28 ? 4.145 16.922 1.934 1 96.94 28 THR B CA 1
ATOM 3158 C C . THR B 1 28 ? 5.273 16.172 1.23 1 96.94 28 THR B C 1
ATOM 3160 O O . THR B 1 28 ? 5.023 15.211 0.502 1 96.94 28 THR B O 1
ATOM 3163 N N . GLY B 1 29 ? 6.441 16.609 1.416 1 96.12 29 GLY B N 1
ATOM 3164 C CA . GLY B 1 29 ? 7.609 16.031 0.77 1 96.12 29 GLY B CA 1
ATOM 3165 C C . GLY B 1 29 ? 8.023 16.781 -0.485 1 96.12 29 GLY B C 1
ATOM 3166 O O . GLY B 1 29 ? 9.148 16.625 -0.966 1 96.12 29 GLY B O 1
ATOM 3167 N N . ASN B 1 30 ? 7.152 17.641 -1.043 1 96.81 30 ASN B N 1
ATOM 3168 C CA . ASN B 1 30 ? 7.383 18.391 -2.277 1 96.81 30 ASN B CA 1
ATOM 3169 C C . ASN B 1 30 ? 7.277 19.891 -2.051 1 96.81 30 ASN B C 1
ATOM 3171 O O . ASN B 1 30 ? 6.738 20.609 -2.893 1 96.81 30 ASN B O 1
ATOM 3175 N N . GLU B 1 31 ? 7.742 20.406 -0.925 1 98.19 31 GLU B N 1
ATOM 3176 C CA . GLU B 1 31 ? 7.504 21.797 -0.545 1 98.19 31 GLU B CA 1
ATOM 3177 C C . GLU B 1 31 ? 8.555 22.719 -1.152 1 98.19 31 GLU B C 1
ATOM 3179 O O . GLU B 1 31 ? 8.383 23.938 -1.158 1 98.19 31 GLU B O 1
ATOM 3184 N N . GLU B 1 32 ? 9.625 22.188 -1.713 1 98.06 32 GLU B N 1
ATOM 3185 C CA . GLU B 1 32 ? 10.805 22.984 -2.023 1 98.06 32 GLU B CA 1
ATOM 3186 C C . GLU B 1 32 ? 10.508 24.016 -3.109 1 98.06 32 GLU B C 1
ATOM 3188 O O . GLU B 1 32 ? 10.977 25.156 -3.039 1 98.06 32 GLU B O 1
ATOM 3193 N N . THR B 1 33 ? 9.758 23.609 -4.113 1 98.12 33 THR B N 1
ATOM 3194 C CA . THR B 1 33 ? 9.438 24.547 -5.184 1 98.12 33 THR B CA 1
ATOM 3195 C C . THR B 1 33 ? 8.719 25.781 -4.629 1 98.12 33 THR B C 1
ATOM 3197 O O . THR B 1 33 ? 9.008 26.906 -5.031 1 98.12 33 THR B O 1
ATOM 3200 N N . LEU B 1 34 ? 7.828 25.562 -3.721 1 98.5 34 LEU B N 1
ATOM 3201 C CA . LEU B 1 34 ? 7.125 26.688 -3.088 1 98.5 34 LEU B CA 1
ATOM 3202 C C . LEU B 1 34 ? 8.078 27.5 -2.221 1 98.5 34 LEU B C 1
ATOM 3204 O O . LEU B 1 34 ? 8.023 28.734 -2.229 1 98.5 34 LEU B O 1
ATOM 3208 N N . SER B 1 35 ? 8.906 26.797 -1.476 1 98.5 35 SER B N 1
ATOM 3209 C CA . SER B 1 35 ? 9.898 27.469 -0.637 1 98.5 35 SER B CA 1
ATOM 3210 C C . SER B 1 35 ? 10.773 28.406 -1.455 1 98.5 35 SER B C 1
ATOM 3212 O O . SER B 1 35 ? 11.008 29.547 -1.045 1 98.5 35 SER B O 1
ATOM 3214 N N . LEU B 1 36 ? 11.203 27.984 -2.594 1 98.44 36 LEU B N 1
ATOM 3215 C CA . LEU B 1 36 ? 12.047 28.781 -3.473 1 98.44 36 LEU B CA 1
ATOM 3216 C C . LEU B 1 36 ? 11.273 29.969 -4.047 1 98.44 36 LEU B C 1
ATOM 3218 O O . LEU B 1 36 ? 11.797 31.078 -4.102 1 98.44 36 LEU B O 1
ATOM 3222 N N . ALA B 1 37 ? 10.086 29.703 -4.469 1 98.56 37 ALA B N 1
ATOM 3223 C CA . ALA B 1 37 ? 9.258 30.766 -5.016 1 98.56 37 ALA B CA 1
ATOM 3224 C C . ALA B 1 37 ? 9.023 31.859 -3.98 1 98.56 37 ALA B C 1
ATOM 3226 O O . ALA B 1 37 ? 9.102 33.062 -4.297 1 98.56 37 ALA B O 1
ATOM 3227 N N . LEU B 1 38 ? 8.75 31.453 -2.789 1 98.81 38 LEU B N 1
ATOM 3228 C CA . LEU B 1 38 ? 8.516 32.406 -1.708 1 98.81 38 LEU B CA 1
ATOM 3229 C C . LEU B 1 38 ? 9.797 33.156 -1.36 1 98.81 38 LEU B C 1
ATOM 3231 O O . LEU B 1 38 ? 9.75 34.344 -1.048 1 98.81 38 LEU B O 1
ATOM 3235 N N . THR B 1 39 ? 10.906 32.438 -1.354 1 98.62 39 THR B N 1
ATOM 3236 C CA . THR B 1 39 ? 12.188 33.094 -1.123 1 98.62 39 THR B CA 1
ATOM 3237 C C . THR B 1 39 ? 12.406 34.25 -2.109 1 98.62 39 THR B C 1
ATOM 3239 O O . THR B 1 39 ? 12.742 35.344 -1.711 1 98.62 39 THR B O 1
ATOM 3242 N N . ARG B 1 40 ? 12.195 33.969 -3.371 1 98.31 40 ARG B N 1
ATOM 3243 C CA . ARG B 1 40 ? 12.359 34.969 -4.418 1 98.31 40 ARG B CA 1
ATOM 3244 C C . ARG B 1 40 ? 11.383 36.125 -4.215 1 98.31 40 ARG B C 1
ATOM 3246 O O . ARG B 1 40 ? 11.766 37.281 -4.344 1 98.31 40 ARG B O 1
ATOM 3253 N N . TYR B 1 41 ? 10.195 35.812 -3.939 1 98.5 41 TYR B N 1
ATOM 3254 C CA . TYR B 1 41 ? 9.164 36.812 -3.742 1 98.5 41 TYR B CA 1
ATOM 3255 C C . TYR B 1 41 ? 9.555 37.781 -2.621 1 98.5 41 TYR B C 1
ATOM 3257 O O . TYR B 1 41 ? 9.5 39 -2.791 1 98.5 41 TYR B O 1
ATOM 3265 N N . PHE B 1 42 ? 9.914 37.219 -1.482 1 98.56 42 PHE B N 1
ATOM 3266 C CA . PHE B 1 42 ? 10.18 38.031 -0.304 1 98.56 42 PHE B CA 1
ATOM 3267 C C . PHE B 1 42 ? 11.438 38.875 -0.506 1 98.56 42 PHE B C 1
ATOM 3269 O O . PHE B 1 42 ? 11.469 40.062 -0.134 1 98.56 42 PHE B O 1
ATOM 3276 N N . LYS B 1 43 ? 12.461 38.312 -1.095 1 98.06 43 LYS B N 1
ATOM 3277 C CA . LYS B 1 43 ? 13.664 39.094 -1.389 1 98.06 43 LYS B CA 1
ATOM 3278 C C . LYS B 1 43 ? 13.344 40.25 -2.326 1 98.06 43 LYS B C 1
ATOM 3280 O O . LYS B 1 43 ? 13.805 41.375 -2.113 1 98.06 43 LYS B O 1
ATOM 3285 N N . ALA B 1 44 ? 12.539 40 -3.287 1 97.81 44 ALA B N 1
ATOM 3286 C CA . ALA B 1 44 ? 12.18 41 -4.277 1 97.81 44 ALA B CA 1
ATOM 3287 C C . ALA B 1 44 ? 11.328 42.125 -3.648 1 97.81 44 ALA B C 1
ATOM 3289 O O . ALA B 1 44 ? 11.305 43.25 -4.141 1 97.81 44 ALA B O 1
ATOM 3290 N N . THR B 1 45 ? 10.68 41.781 -2.59 1 97.5 45 THR B N 1
ATOM 3291 C CA . THR B 1 45 ? 9.789 42.75 -1.979 1 97.5 45 THR B CA 1
ATOM 3292 C C . THR B 1 45 ? 10.414 43.375 -0.723 1 97.5 45 THR B C 1
ATOM 3294 O O . THR B 1 45 ? 9.711 43.906 0.124 1 97.5 45 THR B O 1
ATOM 3297 N N . GLY B 1 46 ? 11.68 43.156 -0.488 1 96.44 46 GLY B N 1
ATOM 3298 C CA . GLY B 1 46 ? 12.445 43.906 0.489 1 96.44 46 GLY B CA 1
ATOM 3299 C C . GLY B 1 46 ? 12.57 43.219 1.828 1 96.44 46 GLY B C 1
ATOM 3300 O O . GLY B 1 46 ? 12.859 43.844 2.844 1 96.44 46 GLY B O 1
ATOM 3301 N N . TRP B 1 47 ? 12.281 41.969 1.931 1 97.88 47 TRP B N 1
ATOM 3302 C CA . TRP B 1 47 ? 12.422 41.188 3.164 1 97.88 47 TRP B CA 1
ATOM 3303 C C . TRP B 1 47 ? 13.688 40.344 3.131 1 97.88 47 TRP B C 1
ATOM 3305 O O . TRP B 1 47 ? 14.242 40.094 2.059 1 97.88 47 TRP B O 1
ATOM 3315 N N . ASN B 1 48 ? 14.188 40 4.32 1 97.19 48 ASN B N 1
ATOM 3316 C CA . ASN B 1 48 ? 15.258 39.031 4.461 1 97.19 48 ASN B CA 1
ATOM 3317 C C . ASN B 1 48 ? 14.695 37.625 4.641 1 97.19 48 ASN B C 1
ATOM 3319 O O . ASN B 1 48 ? 13.688 37.406 5.328 1 97.19 48 ASN B O 1
ATOM 3323 N N . VAL B 1 49 ? 15.367 36.688 3.973 1 98.25 49 VAL B N 1
ATOM 3324 C CA . VAL B 1 49 ? 14.898 35.312 4.047 1 98.25 49 VAL B CA 1
ATOM 3325 C C . VAL B 1 49 ? 16.031 34.406 4.531 1 98.25 49 VAL B C 1
ATOM 3327 O O . VAL B 1 49 ? 17.109 34.375 3.939 1 98.25 49 VAL B O 1
ATOM 3330 N N . LEU B 1 50 ? 15.828 33.719 5.598 1 97.69 50 LEU B N 1
ATOM 3331 C CA . LEU B 1 50 ? 16.688 32.656 6.051 1 97.69 50 LEU B CA 1
ATOM 3332 C C . LEU B 1 50 ? 16.078 31.297 5.699 1 97.69 50 LEU B C 1
ATOM 3334 O O . LEU B 1 50 ? 15.008 30.938 6.199 1 97.69 50 LEU B O 1
ATOM 3338 N N . ARG B 1 51 ? 16.766 30.562 4.816 1 98.06 51 ARG B N 1
ATOM 3339 C CA . ARG B 1 51 ? 16.344 29.219 4.441 1 98.06 51 ARG B CA 1
ATOM 3340 C C . ARG B 1 51 ? 17 28.172 5.328 1 98.06 51 ARG B C 1
ATOM 3342 O O . ARG B 1 51 ? 18.234 28.109 5.41 1 98.06 51 ARG B O 1
ATOM 3349 N N . GLN B 1 52 ? 16.172 27.391 5.992 1 97.94 52 GLN B N 1
ATOM 3350 C CA . GLN B 1 52 ? 16.688 26.344 6.879 1 97.94 52 GLN B CA 1
ATOM 3351 C C . GLN B 1 52 ? 16.406 24.953 6.32 1 97.94 52 GLN B C 1
ATOM 3353 O O . GLN B 1 52 ? 15.25 24.547 6.227 1 97.94 52 GLN B O 1
ATOM 3358 N N . SER B 1 53 ? 17.453 24.234 6.02 1 97.56 53 SER B N 1
ATOM 3359 C CA . SER B 1 53 ? 17.297 22.859 5.523 1 97.56 53 SER B CA 1
ATOM 3360 C C . SER B 1 53 ? 16.953 21.906 6.656 1 97.56 53 SER B C 1
ATOM 3362 O O . SER B 1 53 ? 17.422 22.078 7.785 1 97.56 53 SER B O 1
ATOM 3364 N N . LEU B 1 54 ? 16.141 20.953 6.324 1 97.5 54 LEU B N 1
ATOM 3365 C CA . LEU B 1 54 ? 15.953 19.859 7.266 1 97.5 54 LEU B CA 1
ATOM 3366 C C . LEU B 1 54 ? 17.203 19 7.367 1 97.5 54 LEU B C 1
ATOM 3368 O O . LEU B 1 54 ? 17.859 18.719 6.359 1 97.5 54 LEU B O 1
ATOM 3372 N N . LYS B 1 55 ? 17.547 18.547 8.523 1 95.81 55 LYS B N 1
ATOM 3373 C CA . LYS B 1 55 ? 18.672 17.625 8.695 1 95.81 55 LYS B CA 1
ATOM 3374 C C . LYS B 1 55 ? 18.391 16.297 8.016 1 95.81 55 LYS B C 1
ATOM 3376 O O . LYS B 1 55 ? 19.281 15.711 7.391 1 95.81 55 LYS B O 1
ATOM 3381 N N . SER B 1 56 ? 17.188 15.789 8.102 1 93.5 56 SER B N 1
ATOM 3382 C CA . SER B 1 56 ? 16.812 14.484 7.57 1 93.5 56 SER B CA 1
ATOM 3383 C C . SER B 1 56 ? 16.656 14.523 6.055 1 93.5 56 SER B C 1
ATOM 3385 O O . SER B 1 56 ? 16.734 13.492 5.391 1 93.5 56 SER B O 1
ATOM 3387 N N . ASP B 1 57 ? 16.391 15.695 5.438 1 96.19 57 ASP B N 1
ATOM 3388 C CA . ASP B 1 57 ? 16.234 15.898 4 1 96.19 57 ASP B CA 1
ATOM 3389 C C . ASP B 1 57 ? 16.656 17.312 3.598 1 96.19 57 ASP B C 1
ATOM 3391 O O . ASP B 1 57 ? 15.812 18.203 3.496 1 96.19 57 ASP B O 1
ATOM 3395 N N . PRO B 1 58 ? 17.828 17.484 3.25 1 96.5 58 PRO B N 1
ATOM 3396 C CA . PRO B 1 58 ? 18.391 18.828 3.033 1 96.5 58 PRO B CA 1
ATOM 3397 C C . PRO B 1 58 ? 17.766 19.531 1.831 1 96.5 58 PRO B C 1
ATOM 3399 O O . PRO B 1 58 ? 18 20.734 1.633 1 96.5 58 PRO B O 1
ATOM 3402 N N . SER B 1 59 ? 16.969 18.812 1.069 1 97.06 59 SER B N 1
ATOM 3403 C CA . SER B 1 59 ? 16.344 19.422 -0.094 1 97.06 59 SER B CA 1
ATOM 3404 C C . SER B 1 59 ? 15.047 20.125 0.291 1 97.06 59 SER B C 1
ATOM 3406 O O . SER B 1 59 ? 14.438 20.812 -0.537 1 97.06 59 SER B O 1
ATOM 3408 N N . ARG B 1 60 ? 14.641 20.031 1.502 1 97.94 60 ARG B N 1
ATOM 3409 C CA . ARG B 1 60 ? 13.43 20.672 2.014 1 97.94 60 ARG B CA 1
ATOM 3410 C C . ARG B 1 60 ? 13.773 21.797 2.994 1 97.94 60 ARG B C 1
ATOM 3412 O O . ARG B 1 60 ? 14.555 21.594 3.924 1 97.94 60 ARG B O 1
ATOM 3419 N N . HIS B 1 61 ? 13.18 23.016 2.832 1 98.62 61 HIS B N 1
ATOM 3420 C CA . HIS B 1 61 ? 13.617 24.156 3.615 1 98.62 61 HIS B CA 1
ATOM 3421 C C . HIS B 1 61 ? 12.438 24.859 4.289 1 98.62 61 HIS B C 1
ATOM 3423 O O . HIS B 1 61 ? 11.422 25.141 3.643 1 98.62 61 HIS B O 1
ATOM 3429 N N . ASN B 1 62 ? 12.594 25.109 5.578 1 98.75 62 ASN B N 1
ATOM 3430 C CA . ASN B 1 62 ? 11.805 26.141 6.242 1 98.75 62 ASN B CA 1
ATOM 3431 C C . ASN B 1 62 ? 12.234 27.547 5.801 1 98.75 62 ASN B C 1
ATOM 3433 O O . ASN B 1 62 ? 13.32 27.719 5.258 1 98.75 62 ASN B O 1
ATOM 3437 N N . LEU B 1 63 ? 11.359 28.516 5.996 1 98.81 63 LEU B N 1
ATOM 3438 C CA . LEU B 1 63 ? 11.711 29.922 5.754 1 98.81 63 LEU B CA 1
ATOM 3439 C C . LEU B 1 63 ? 11.438 30.766 6.988 1 98.81 63 LEU B C 1
ATOM 3441 O O . LEU B 1 63 ? 10.359 30.672 7.582 1 98.81 63 LEU B O 1
ATOM 3445 N N . LEU B 1 64 ? 12.398 31.453 7.41 1 98.5 64 LEU B N 1
ATOM 3446 C CA . LEU B 1 64 ? 12.203 32.562 8.328 1 98.5 64 LEU B CA 1
ATOM 3447 C C . LEU B 1 64 ? 12.367 33.906 7.602 1 98.5 64 LEU B C 1
ATOM 3449 O O . LEU B 1 64 ? 13.438 34.188 7.051 1 98.5 64 LEU B O 1
ATOM 3453 N N . ILE B 1 65 ? 11.273 34.656 7.559 1 98.62 65 ILE B N 1
ATOM 3454 C CA . ILE B 1 65 ? 11.242 35.938 6.855 1 98.62 65 ILE B CA 1
ATOM 3455 C C . ILE B 1 65 ? 11.172 37.062 7.867 1 98.62 65 ILE B C 1
ATOM 3457 O O . ILE B 1 65 ? 10.367 37.031 8.805 1 98.62 65 ILE B O 1
ATOM 3461 N N . SER B 1 66 ? 12 38.031 7.715 1 97.44 66 SER B N 1
ATOM 3462 C CA . SER B 1 66 ? 11.992 39.219 8.586 1 97.44 66 SER B CA 1
ATOM 3463 C C . SER B 1 66 ? 12.445 40.469 7.844 1 97.44 66 SER B C 1
ATOM 3465 O O . SER B 1 66 ? 13 40.375 6.746 1 97.44 66 SER B O 1
ATOM 3467 N N . ARG B 1 67 ? 12.109 41.562 8.398 1 95.19 67 ARG B N 1
ATOM 3468 C CA . ARG B 1 67 ? 12.555 42.812 7.789 1 95.19 67 ARG B CA 1
ATOM 3469 C C . ARG B 1 67 ? 14.031 43.062 8.062 1 95.19 67 ARG B C 1
ATOM 3471 O O . ARG B 1 67 ? 14.758 43.562 7.199 1 95.19 67 ARG B O 1
ATOM 3478 N N . LEU B 1 68 ? 14.391 42.781 9.289 1 92.69 68 LEU B N 1
ATOM 3479 C CA . LEU B 1 68 ? 15.797 42.906 9.672 1 92.69 68 LEU B CA 1
ATOM 3480 C C . LEU B 1 68 ? 16.5 41.562 9.57 1 92.69 68 LEU B C 1
ATOM 3482 O O . LEU B 1 68 ? 15.898 40.531 9.812 1 92.69 68 LEU B O 1
ATOM 3486 N N . PRO B 1 69 ? 17.75 41.656 9.227 1 91.25 69 PRO B N 1
ATOM 3487 C CA . PRO B 1 69 ? 18.5 40.375 9.188 1 91.25 69 PRO B CA 1
ATOM 3488 C C . PRO B 1 69 ? 18.531 39.656 10.531 1 91.25 69 PRO B C 1
ATOM 3490 O O . PRO B 1 69 ? 18.625 40.312 11.578 1 91.25 69 PRO B O 1
ATOM 3493 N N . TYR B 1 70 ? 18.359 38.375 10.438 1 91.56 70 TYR B N 1
ATOM 3494 C CA . TYR B 1 70 ? 18.391 37.562 11.641 1 91.56 70 TYR B CA 1
ATOM 3495 C C . TYR B 1 70 ? 19.469 36.5 11.539 1 91.56 70 TYR B C 1
ATOM 3497 O O . TYR B 1 70 ? 19.641 35.875 10.484 1 91.56 70 TYR B O 1
ATOM 3505 N N . GLU B 1 71 ? 20.25 36.344 12.617 1 87.06 71 GLU B N 1
ATOM 3506 C CA . GLU B 1 71 ? 21.219 35.281 12.734 1 87.06 71 GLU B CA 1
ATOM 3507 C C . GLU B 1 71 ? 20.969 34.438 13.977 1 87.06 71 GLU B C 1
ATOM 3509 O O . GLU B 1 71 ? 20.938 34.969 15.094 1 87.06 71 GLU B O 1
ATOM 3514 N N . PRO B 1 72 ? 20.859 33.188 13.781 1 88 72 PRO B N 1
ATOM 3515 C CA . PRO B 1 72 ? 20.656 32.312 14.938 1 88 72 PRO B CA 1
ATOM 3516 C C . PRO B 1 72 ? 21.828 32.344 15.922 1 88 72 PRO B C 1
ATOM 3518 O O . PRO B 1 72 ? 22.969 32.562 15.516 1 88 72 PRO B O 1
ATOM 3521 N N . PRO B 1 73 ? 21.594 32.25 17.234 1 76 73 PRO B N 1
ATOM 3522 C CA . PRO B 1 73 ? 22.625 32.375 18.25 1 76 73 PRO B CA 1
ATOM 3523 C C . PRO B 1 73 ? 23.781 31.406 18.047 1 76 73 PRO B C 1
ATOM 3525 O O . PRO B 1 73 ? 24.938 31.734 18.344 1 76 73 PRO B O 1
ATOM 3528 N N . GLY B 1 74 ? 23.656 30.203 17.828 1 62.5 74 GLY B N 1
ATOM 3529 C CA . GLY B 1 74 ? 24.781 29.297 17.641 1 62.5 74 GLY B CA 1
ATOM 3530 C C . GLY B 1 74 ? 25.781 29.797 16.609 1 62.5 74 GLY B C 1
ATOM 3531 O O . GLY B 1 74 ? 26.938 29.375 16.625 1 62.5 74 GLY B O 1
ATOM 3532 N N . ASN B 1 75 ? 25.297 30.609 15.742 1 54.41 75 ASN B N 1
ATOM 3533 C CA . ASN B 1 75 ? 26.172 31.156 14.719 1 54.41 75 ASN B CA 1
ATOM 3534 C C . ASN B 1 75 ? 26.797 32.469 15.172 1 54.41 75 ASN B C 1
ATOM 3536 O O . ASN B 1 75 ? 27.688 33 14.5 1 54.41 75 ASN B O 1
ATOM 3540 N N . LYS B 1 76 ? 26.234 33.188 16.328 1 51.59 76 LYS B N 1
ATOM 3541 C CA . LYS B 1 76 ? 26.609 34.531 16.828 1 51.59 76 LYS B CA 1
ATOM 3542 C C . LYS B 1 76 ? 28.047 34.531 17.359 1 51.59 76 LYS B C 1
ATOM 3544 O O . LYS B 1 76 ? 28.609 35.594 17.625 1 51.59 76 LYS B O 1
ATOM 3549 N N . LEU B 1 77 ? 28.656 33.5 17.766 1 45.25 77 LEU B N 1
ATOM 3550 C CA . LEU B 1 77 ? 30.031 33.688 18.25 1 45.25 77 LEU B CA 1
ATOM 3551 C C . LEU B 1 77 ? 30.844 34.5 17.281 1 45.25 77 LEU B C 1
ATOM 3553 O O . LEU B 1 77 ? 31.688 35.312 17.688 1 45.25 77 LEU B O 1
ATOM 3557 N N . ASN B 1 78 ? 30.594 34.312 15.992 1 39.62 78 ASN B N 1
ATOM 3558 C CA . ASN B 1 78 ? 31.547 35 15.125 1 39.62 78 ASN B CA 1
ATOM 3559 C C . ASN B 1 78 ? 31.25 36.5 15.031 1 39.62 78 ASN B C 1
ATOM 3561 O O . ASN B 1 78 ? 32.031 37.25 14.461 1 39.62 78 ASN B O 1
ATOM 3565 N N . LEU B 1 79 ? 29.953 36.906 15.141 1 41.16 79 LEU B N 1
ATOM 3566 C CA . LEU B 1 79 ? 29.672 38.312 14.789 1 41.16 79 LEU B CA 1
ATOM 3567 C C . LEU B 1 79 ? 29.938 39.219 15.969 1 41.16 79 LEU B C 1
ATOM 3569 O O . LEU B 1 79 ? 29.578 40.406 15.93 1 41.16 79 LEU B O 1
ATOM 3573 N N . TRP B 1 80 ? 30.547 38.906 16.984 1 37.06 80 TRP B N 1
ATOM 3574 C CA . TRP B 1 80 ? 30.75 39.875 18.062 1 37.06 80 TRP B CA 1
ATOM 3575 C C . TRP B 1 80 ? 31.484 41.125 17.547 1 37.06 80 TRP B C 1
ATOM 3577 O O . TRP B 1 80 ? 31.797 42.031 18.328 1 37.06 80 TRP B O 1
ATOM 3587 N N . LYS B 1 81 ? 32.375 41 16.547 1 43 81 LYS B N 1
ATOM 3588 C CA . LYS B 1 81 ? 33.281 42.156 16.641 1 43 81 LYS B CA 1
ATOM 3589 C C . LYS B 1 81 ? 32.5 43.469 16.547 1 43 81 LYS B C 1
ATOM 3591 O O . LYS B 1 81 ? 32.938 44.469 17.125 1 43 81 LYS B O 1
ATOM 3596 N N . GLY B 1 82 ? 31.969 43.969 15.562 1 36.81 82 GLY B N 1
ATOM 3597 C CA . GLY B 1 82 ? 31.703 45.375 15.406 1 36.81 82 GLY B CA 1
ATOM 3598 C C . GLY B 1 82 ? 30.312 45.781 15.859 1 36.81 82 GLY B C 1
ATOM 3599 O O . GLY B 1 82 ? 29.984 46.969 15.938 1 36.81 82 GLY B O 1
ATOM 3600 N N . PHE B 1 83 ? 29.078 45.25 15.156 1 40.62 83 PHE B N 1
ATOM 3601 C CA . PHE B 1 83 ? 27.781 45.938 15.281 1 40.62 83 PHE B CA 1
ATOM 3602 C C . PHE B 1 83 ? 27.203 45.719 16.672 1 40.62 83 PHE B C 1
ATOM 3604 O O . PHE B 1 83 ? 27.562 44.781 17.375 1 40.62 83 PHE B O 1
ATOM 3611 N N . ASN B 1 84 ? 26.516 46.875 17.203 1 39.59 84 ASN B N 1
ATOM 3612 C CA . ASN B 1 84 ? 25.781 46.906 18.453 1 39.59 84 ASN B CA 1
ATOM 3613 C C . ASN B 1 84 ? 24.969 45.625 18.672 1 39.59 84 ASN B C 1
ATOM 3615 O O . ASN B 1 84 ? 24.031 45.344 17.922 1 39.59 84 ASN B O 1
ATOM 3619 N N . LEU B 1 85 ? 25.406 44.594 19.234 1 42.75 85 LEU B N 1
ATOM 3620 C CA . LEU B 1 85 ? 25.047 43.25 19.625 1 42.75 85 LEU B CA 1
ATOM 3621 C C . LEU B 1 85 ? 23.594 43.156 20.047 1 42.75 85 LEU B C 1
ATOM 3623 O O . LEU B 1 85 ? 22.938 42.125 19.844 1 42.75 85 LEU B O 1
ATOM 3627 N N . ASN B 1 86 ? 23.109 44.156 20.75 1 42.91 86 ASN B N 1
ATOM 3628 C CA . ASN B 1 86 ? 21.812 44.031 21.406 1 42.91 86 ASN B CA 1
ATOM 3629 C C . ASN B 1 86 ? 20.672 44 20.375 1 42.91 86 ASN B C 1
ATOM 3631 O O . ASN B 1 86 ? 19.672 43.312 20.562 1 42.91 86 ASN B O 1
ATOM 3635 N N . GLU B 1 87 ? 20.547 44.906 19.391 1 44.03 87 GLU B N 1
ATOM 3636 C CA . GLU B 1 87 ? 19.453 45.062 18.438 1 44.03 87 GLU B CA 1
ATOM 3637 C C . GLU B 1 87 ? 19.375 43.875 17.484 1 44.03 87 GLU B C 1
ATOM 3639 O O . GLU B 1 87 ? 18.281 43.469 17.094 1 44.03 87 GLU B O 1
ATOM 3644 N N . ILE B 1 88 ? 20.469 43.562 16.828 1 46.56 88 ILE B N 1
ATOM 3645 C CA . ILE B 1 88 ? 20.516 42.469 15.859 1 46.56 88 ILE B CA 1
ATOM 3646 C C . ILE B 1 88 ? 20.078 41.156 16.531 1 46.56 88 ILE B C 1
ATOM 3648 O O . ILE B 1 88 ? 19.609 40.25 15.859 1 46.56 88 ILE B O 1
ATOM 3652 N N . LEU B 1 89 ? 20.062 41.062 17.875 1 54 89 LEU B N 1
ATOM 3653 C CA . LEU B 1 89 ? 20.062 39.75 18.562 1 54 89 LEU B CA 1
ATOM 3654 C C . LEU B 1 89 ? 18.656 39.281 18.859 1 54 89 LEU B C 1
ATOM 3656 O O . LEU B 1 89 ? 18.422 38.125 19.156 1 54 89 LEU B O 1
ATOM 3660 N N . SER B 1 90 ? 17.609 40.125 18.734 1 66.69 90 SER B N 1
ATOM 3661 C CA . SER B 1 90 ? 16.5 39.531 19.453 1 66.69 90 SER B CA 1
ATOM 3662 C C . SER B 1 90 ? 15.477 38.969 18.484 1 66.69 90 SER B C 1
ATOM 3664 O O . SER B 1 90 ? 14.625 38.156 18.859 1 66.69 90 SER B O 1
ATOM 3666 N N . GLY B 1 91 ? 15.742 38.938 17.078 1 84.94 91 GLY B N 1
ATOM 3667 C CA . GLY B 1 91 ? 14.758 38.406 16.141 1 84.94 91 GLY B CA 1
ATOM 3668 C C . GLY B 1 91 ? 13.43 39.125 16.203 1 84.94 91 GLY B C 1
ATOM 3669 O O . GLY B 1 91 ? 13.266 40.062 17 1 84.94 91 GLY B O 1
ATOM 3670 N N . PRO B 1 92 ? 12.469 38.812 15.359 1 94.88 92 PRO B N 1
ATOM 3671 C CA . PRO B 1 92 ? 11.148 39.469 15.375 1 94.88 92 PRO B CA 1
ATOM 3672 C C . PRO B 1 92 ? 10.391 39.219 16.672 1 94.88 92 PRO B C 1
ATOM 3674 O O . PRO B 1 92 ? 10.469 38.125 17.234 1 94.88 92 PRO B O 1
ATOM 3677 N N . ARG B 1 93 ? 9.672 40.25 17.156 1 96.25 93 ARG B N 1
ATOM 3678 C CA . ARG B 1 93 ? 8.883 40.125 18.375 1 96.25 93 ARG B CA 1
ATOM 3679 C C . ARG B 1 93 ? 7.578 39.375 18.125 1 96.25 93 ARG B C 1
ATOM 3681 O O . ARG B 1 93 ? 7.004 38.812 19.031 1 96.25 93 ARG B O 1
ATOM 3688 N N . TYR B 1 94 ? 7.07 39.469 16.938 1 97.75 94 TYR B N 1
ATOM 3689 C CA . TYR B 1 94 ? 5.828 38.844 16.516 1 97.75 94 TYR B CA 1
ATOM 3690 C C . TYR B 1 94 ? 6.074 37.906 15.344 1 97.75 94 TYR B C 1
ATOM 3692 O O . TYR B 1 94 ? 6.449 38.344 14.25 1 97.75 94 TYR B O 1
ATOM 3700 N N . ILE B 1 95 ? 5.855 36.594 15.562 1 98.44 95 ILE B N 1
ATOM 3701 C CA . ILE B 1 95 ? 6.051 35.625 14.5 1 98.44 95 ILE B CA 1
ATOM 3702 C C . ILE B 1 95 ? 4.699 35.062 14.047 1 98.44 95 ILE B C 1
ATOM 3704 O O . ILE B 1 95 ? 3.896 34.625 14.867 1 98.44 95 ILE B O 1
ATOM 3708 N N . MET B 1 96 ? 4.418 35.219 12.773 1 98.81 96 MET B N 1
ATOM 3709 C CA . MET B 1 96 ? 3.316 34.5 12.133 1 98.81 96 MET B CA 1
ATOM 3710 C C . MET B 1 96 ? 3.801 33.156 11.539 1 98.81 96 MET B C 1
ATOM 3712 O O . MET B 1 96 ? 4.734 33.156 10.734 1 98.81 96 MET B O 1
ATOM 3716 N N . ASN B 1 97 ? 3.178 32.094 11.992 1 98.81 97 ASN B N 1
ATOM 3717 C CA . ASN B 1 97 ? 3.574 30.75 11.57 1 98.81 97 ASN B CA 1
ATOM 3718 C C . ASN B 1 97 ? 2.447 30.031 10.82 1 98.81 97 ASN B C 1
ATOM 3720 O O . ASN B 1 97 ? 1.284 30.125 11.219 1 98.81 97 ASN B O 1
ATOM 3724 N N . THR B 1 98 ? 2.734 29.438 9.742 1 98.75 98 THR B N 1
ATOM 3725 C CA . THR B 1 98 ? 1.901 28.438 9.094 1 98.75 98 THR B CA 1
ATOM 3726 C C . THR B 1 98 ? 2.756 27.469 8.281 1 98.75 98 THR B C 1
ATOM 3728 O O . THR B 1 98 ? 3.986 27.5 8.359 1 98.75 98 THR B O 1
ATOM 3731 N N . HIS B 1 99 ? 2.129 26.547 7.629 1 98.81 99 HIS B N 1
ATOM 3732 C CA . HIS B 1 99 ? 2.912 25.516 6.953 1 98.81 99 HIS B CA 1
ATOM 3733 C C . HIS B 1 99 ? 2.697 25.562 5.441 1 98.81 99 HIS B C 1
ATOM 3735 O O . HIS B 1 99 ? 1.639 25.984 4.977 1 98.81 99 HIS B O 1
ATOM 3741 N N . MET B 1 100 ? 3.746 25.125 4.766 1 98.69 100 MET B N 1
ATOM 3742 C CA . MET B 1 100 ? 3.756 25.203 3.309 1 98.69 100 MET B CA 1
ATOM 3743 C C . MET B 1 100 ? 3.176 23.938 2.691 1 98.69 100 MET B C 1
ATOM 3745 O O . MET B 1 100 ? 2.697 23.953 1.558 1 98.69 100 MET B O 1
ATOM 3749 N N . ASP B 1 101 ? 3.24 22.812 3.436 1 98.44 101 ASP B N 1
ATOM 3750 C CA . ASP B 1 101 ? 2.82 21.547 2.848 1 98.44 101 ASP B CA 1
ATOM 3751 C C . ASP B 1 101 ? 1.302 21.391 2.902 1 98.44 101 ASP B C 1
ATOM 3753 O O . ASP B 1 101 ? 0.645 21.969 3.771 1 98.44 101 ASP B O 1
ATOM 3757 N N . THR B 1 102 ? 0.768 20.641 1.922 1 98.06 102 THR B N 1
ATOM 3758 C CA . THR B 1 102 ? -0.622 20.203 1.876 1 98.06 102 THR B CA 1
ATOM 3759 C C . THR B 1 102 ? -0.705 18.688 1.855 1 98.06 102 THR B C 1
ATOM 3761 O O . THR B 1 102 ? 0.295 18 1.611 1 98.06 102 THR B O 1
ATOM 3764 N N . VAL B 1 103 ? -1.849 18.125 2.195 1 96.5 103 VAL B N 1
ATOM 3765 C CA . VAL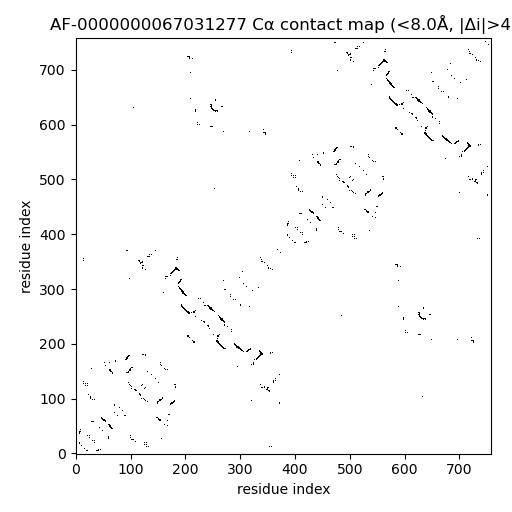 B 1 103 ? -2.035 16.672 2.117 1 96.5 103 VAL B CA 1
ATOM 3766 C C . VAL B 1 103 ? -2.193 16.25 0.66 1 96.5 103 VAL B C 1
ATOM 3768 O O . VAL B 1 103 ? -2.627 17.047 -0.18 1 96.5 103 VAL B O 1
ATOM 3771 N N . PRO B 1 104 ? -1.836 15.07 0.349 1 95.69 104 PRO B N 1
ATOM 3772 C CA . PRO B 1 104 ? -2.143 14.555 -0.989 1 95.69 104 PRO B CA 1
ATOM 3773 C C . PRO B 1 104 ? -3.619 14.211 -1.164 1 95.69 104 PRO B C 1
ATOM 3775 O O . PRO B 1 104 ? -4.332 14.008 -0.177 1 95.69 104 PRO B O 1
ATOM 3778 N N . PRO B 1 105 ? -3.975 14.102 -2.492 1 95.56 105 PRO B N 1
ATOM 3779 C CA . PRO B 1 105 ? -3.26 14.453 -3.723 1 95.56 105 PRO B CA 1
ATOM 3780 C C . PRO B 1 105 ? -3.271 15.953 -4.012 1 95.56 105 PRO B C 1
ATOM 3782 O O . PRO B 1 105 ? -4.004 16.703 -3.357 1 95.56 105 PRO B O 1
ATOM 3785 N N . TYR B 1 106 ? -2.455 16.359 -4.949 1 97.44 106 TYR B N 1
ATOM 3786 C CA . TYR B 1 106 ? -2.514 17.703 -5.492 1 97.44 106 TYR B CA 1
ATOM 3787 C C . TYR B 1 106 ? -3.814 17.938 -6.25 1 97.44 106 TYR B C 1
ATOM 3789 O O . TYR B 1 106 ? -4.238 17.094 -7.039 1 97.44 106 TYR B O 1
ATOM 3797 N N . ILE B 1 107 ? -4.48 19 -5.961 1 97.31 107 ILE B N 1
ATOM 3798 C CA . ILE B 1 107 ? -5.672 19.453 -6.664 1 97.31 107 ILE B CA 1
ATOM 3799 C C . ILE B 1 107 ? -5.492 20.906 -7.09 1 97.31 107 ILE B C 1
ATOM 3801 O O . ILE B 1 107 ? -5.418 21.797 -6.25 1 97.31 107 ILE B O 1
ATOM 3805 N N . PRO B 1 108 ? -5.426 21.203 -8.359 1 97.94 108 PRO B N 1
ATOM 3806 C CA . PRO B 1 108 ? -5.18 22.562 -8.836 1 97.94 108 PRO B CA 1
ATOM 3807 C C . PRO B 1 108 ? -6.301 23.531 -8.469 1 97.94 108 PRO B C 1
ATOM 3809 O O . PRO B 1 108 ? -7.453 23.109 -8.312 1 97.94 108 PRO B O 1
ATOM 3812 N N . PRO B 1 109 ? -5.938 24.797 -8.406 1 98.31 109 PRO B N 1
ATOM 3813 C CA . PRO B 1 109 ? -6.934 25.797 -7.996 1 98.31 109 PRO B CA 1
ATOM 3814 C C . PRO B 1 109 ? -7.918 26.141 -9.117 1 98.31 109 PRO B C 1
ATOM 3816 O O . PRO B 1 109 ? -7.543 26.141 -10.289 1 98.31 109 PRO B O 1
ATOM 3819 N N . ILE B 1 110 ? -9.117 26.391 -8.664 1 97.25 110 ILE B N 1
ATOM 3820 C CA . ILE B 1 110 ? -10.18 26.906 -9.523 1 97.25 110 ILE B CA 1
ATOM 3821 C C . ILE B 1 110 ? -10.891 28.047 -8.812 1 97.25 110 ILE B C 1
ATOM 3823 O O . ILE B 1 110 ? -11.234 27.953 -7.633 1 97.25 110 ILE B O 1
ATOM 3827 N N . ILE B 1 111 ? -11.047 29.125 -9.562 1 95.75 111 ILE B N 1
ATOM 3828 C CA . ILE B 1 111 ? -11.844 30.234 -9.023 1 95.75 111 ILE B CA 1
ATOM 3829 C C . ILE B 1 111 ? -13.281 30.125 -9.523 1 95.75 111 ILE B C 1
ATOM 3831 O O . ILE B 1 111 ? -13.523 30.078 -10.727 1 95.75 111 ILE B O 1
ATOM 3835 N N . GLU B 1 112 ? -14.156 30.031 -8.648 1 95.44 112 GLU B N 1
ATOM 3836 C CA . GLU B 1 112 ? -15.586 30.016 -8.945 1 95.44 112 GLU B CA 1
ATOM 3837 C C . GLU B 1 112 ? -16.312 31.141 -8.203 1 95.44 112 GLU B C 1
ATOM 3839 O O . GLU B 1 112 ? -16.75 30.953 -7.07 1 95.44 112 GLU B O 1
ATOM 3844 N N . GLY B 1 113 ? -16.516 32.281 -8.906 1 94.94 113 GLY B N 1
ATOM 3845 C CA . GLY B 1 113 ? -17.109 33.406 -8.219 1 94.94 113 GLY B CA 1
ATOM 3846 C C . GLY B 1 113 ? -16.234 33.969 -7.109 1 94.94 113 GLY B C 1
ATOM 3847 O O . GLY B 1 113 ? -15.109 34.406 -7.359 1 94.94 113 GLY B O 1
ATOM 3848 N N . ASP B 1 114 ? -16.766 33.812 -5.895 1 96.94 114 ASP B N 1
ATOM 3849 C CA . ASP B 1 114 ? -16.062 34.344 -4.746 1 96.94 114 ASP B CA 1
ATOM 3850 C C . ASP B 1 114 ? -15.398 33.25 -3.92 1 96.94 114 ASP B C 1
ATOM 3852 O O . ASP B 1 114 ? -15.039 33.469 -2.762 1 96.94 114 ASP B O 1
ATOM 3856 N N . ILE B 1 115 ? -15.273 32.125 -4.625 1 98.06 115 ILE B N 1
ATOM 3857 C CA . ILE B 1 115 ? -14.727 30.953 -3.936 1 98.06 115 ILE B CA 1
ATOM 3858 C C . ILE B 1 115 ? -13.5 30.438 -4.684 1 98.06 115 ILE B C 1
ATOM 3860 O O . ILE B 1 115 ? -13.5 30.391 -5.918 1 98.06 115 ILE B O 1
ATOM 3864 N N . ILE B 1 116 ? -12.453 30.203 -3.945 1 98.69 116 ILE B N 1
ATOM 3865 C CA . ILE B 1 116 ? -11.289 29.516 -4.488 1 98.69 116 ILE B CA 1
ATOM 3866 C C . ILE B 1 116 ? -11.266 28.078 -4 1 98.69 116 ILE B C 1
ATOM 3868 O O . ILE B 1 116 ? -11.266 27.812 -2.795 1 98.69 116 ILE B O 1
ATOM 3872 N N . LYS B 1 117 ? -11.273 27.172 -4.949 1 98.5 117 LYS B N 1
ATOM 3873 C CA . LYS B 1 117 ? -11.273 25.75 -4.648 1 98.5 117 LYS B CA 1
ATOM 3874 C C . LYS B 1 117 ? -9.922 25.125 -4.992 1 98.5 117 LYS B C 1
ATOM 3876 O O . LYS B 1 117 ? -9.18 25.641 -5.828 1 98.5 117 LYS B O 1
ATOM 3881 N N . GLY B 1 118 ? -9.664 23.984 -4.328 1 98.44 118 GLY B N 1
ATOM 3882 C CA . GLY B 1 118 ? -8.43 23.25 -4.57 1 98.44 118 GLY B CA 1
ATOM 3883 C C . GLY B 1 118 ? -7.641 22.969 -3.307 1 98.44 118 GLY B C 1
ATOM 3884 O O . GLY B 1 118 ? -7.922 23.547 -2.256 1 98.44 118 GLY B O 1
ATOM 3885 N N . ARG B 1 119 ? -6.602 22.109 -3.463 1 98.31 119 ARG B N 1
ATOM 3886 C CA . ARG B 1 119 ? -5.773 21.734 -2.326 1 98.31 119 ARG B CA 1
ATOM 3887 C C . ARG B 1 119 ? -4.918 22.891 -1.848 1 98.31 119 ARG B C 1
ATOM 3889 O O . ARG B 1 119 ? -4.172 23.484 -2.629 1 98.31 119 ARG B O 1
ATOM 3896 N N . GLY B 1 120 ? -5.086 23.25 -0.594 1 98.12 120 GLY B N 1
ATOM 3897 C CA . GLY B 1 120 ? -4.34 24.359 -0.018 1 98.12 120 GLY B CA 1
ATOM 3898 C C . GLY B 1 120 ? -5.133 25.656 0.016 1 98.12 120 GLY B C 1
ATOM 3899 O O . GLY B 1 120 ? -4.684 26.641 0.591 1 98.12 120 GLY B O 1
ATOM 3900 N N . ALA B 1 121 ? -6.336 25.641 -0.521 1 98.44 121 ALA B N 1
ATOM 3901 C CA . ALA B 1 121 ? -7.125 26.875 -0.57 1 98.44 121 ALA B CA 1
ATOM 3902 C C . ALA B 1 121 ? -7.266 27.484 0.819 1 98.44 121 ALA B C 1
ATOM 3904 O O . ALA B 1 121 ? -7.051 28.688 0.997 1 98.44 121 ALA B O 1
ATOM 3905 N N . ASN B 1 122 ? -7.539 26.625 1.735 1 95.75 122 ASN B N 1
ATOM 3906 C CA . ASN B 1 122 ? -7.621 27.188 3.082 1 95.75 122 ASN B CA 1
ATOM 3907 C C . ASN B 1 122 ? -6.57 26.562 4.004 1 95.75 122 ASN B C 1
ATOM 3909 O O . ASN B 1 122 ? -6.227 27.156 5.035 1 95.75 122 ASN B O 1
ATOM 3913 N N . ASP B 1 123 ? -6.004 25.297 3.758 1 97.31 123 ASP B N 1
ATOM 3914 C CA . ASP B 1 123 ? -5.062 24.578 4.617 1 97.31 123 ASP B CA 1
ATOM 3915 C C . ASP B 1 123 ? -3.797 24.203 3.854 1 97.31 123 ASP B C 1
ATOM 3917 O O . ASP B 1 123 ? -3.73 23.141 3.236 1 97.31 123 ASP B O 1
ATOM 3921 N N . ALA B 1 124 ? -2.66 24.969 3.812 1 97.75 124 ALA B N 1
ATOM 3922 C CA . ALA B 1 124 ? -2.846 26.219 4.559 1 97.75 124 ALA B CA 1
ATOM 3923 C C . ALA B 1 124 ? -2.328 27.406 3.764 1 97.75 124 ALA B C 1
ATOM 3925 O O . ALA B 1 124 ? -1.882 28.406 4.344 1 97.75 124 ALA B O 1
ATOM 3926 N N . LYS B 1 125 ? -2.332 27.234 2.4 1 98.75 125 LYS B N 1
ATOM 3927 C CA . LYS B 1 125 ? -1.786 28.312 1.58 1 98.75 125 LYS B CA 1
ATOM 3928 C C . LYS B 1 125 ? -2.676 29.547 1.636 1 98.75 125 LYS B C 1
ATOM 3930 O O . LYS B 1 125 ? -2.219 30.656 1.359 1 98.75 125 LYS B O 1
ATOM 3935 N N . GLY B 1 126 ? -3.957 29.359 1.974 1 98.81 126 GLY B N 1
ATOM 3936 C CA . GLY B 1 126 ? -4.793 30.516 2.27 1 98.81 126 GLY B CA 1
ATOM 3937 C C . GLY B 1 126 ? -4.27 31.344 3.424 1 98.81 126 GLY B C 1
ATOM 3938 O O . GLY B 1 126 ? -4.285 32.594 3.363 1 98.81 126 GLY B O 1
ATOM 3939 N N . GLN B 1 127 ? -3.811 30.672 4.484 1 98.81 127 GLN B N 1
ATOM 3940 C CA . GLN B 1 127 ? -3.221 31.359 5.625 1 98.81 127 GLN B CA 1
ATOM 3941 C C . GLN B 1 127 ? -1.919 32.062 5.234 1 98.81 127 GLN B C 1
ATOM 3943 O O . GLN B 1 127 ? -1.653 33.188 5.672 1 98.81 127 GLN B O 1
ATOM 3948 N N . LEU B 1 128 ? -1.156 31.359 4.422 1 98.69 128 LEU B N 1
ATOM 3949 C CA . LEU B 1 128 ? 0.088 31.922 3.908 1 98.69 128 LEU B CA 1
ATOM 3950 C C . LEU B 1 128 ? -0.167 33.25 3.186 1 98.69 128 LEU B C 1
ATOM 3952 O O . LEU B 1 128 ? 0.495 34.25 3.461 1 98.69 128 LEU B O 1
ATOM 3956 N N . ALA B 1 129 ? -1.117 33.25 2.289 1 98.81 129 ALA B N 1
ATOM 3957 C CA . ALA B 1 129 ? -1.452 34.438 1.519 1 98.81 129 ALA B CA 1
ATOM 3958 C C . ALA B 1 129 ? -1.897 35.562 2.434 1 98.81 129 ALA B C 1
ATOM 3960 O O . ALA B 1 129 ? -1.442 36.719 2.287 1 98.81 129 ALA B O 1
ATOM 3961 N N . ALA B 1 130 ? -2.77 35.281 3.371 1 98.81 130 ALA B N 1
ATOM 3962 C CA . ALA B 1 130 ? -3.285 36.281 4.289 1 98.81 130 ALA B CA 1
ATOM 3963 C C . ALA B 1 130 ? -2.16 36.906 5.105 1 98.81 130 ALA B C 1
ATOM 3965 O O . ALA B 1 130 ? -2.098 38.125 5.258 1 98.81 130 ALA B O 1
ATOM 3966 N N . MET B 1 131 ? -1.289 36.094 5.621 1 98.81 131 MET B N 1
ATOM 3967 C CA . MET B 1 131 ? -0.189 36.531 6.461 1 98.81 131 MET B CA 1
ATOM 3968 C C . MET B 1 131 ? 0.792 37.375 5.656 1 98.81 131 MET B C 1
ATOM 3970 O O . MET B 1 131 ? 1.291 38.406 6.141 1 98.81 131 MET B O 1
ATOM 3974 N N . ILE B 1 132 ? 1.051 36.969 4.41 1 98.81 132 ILE B N 1
ATOM 3975 C CA . ILE B 1 132 ? 1.943 37.719 3.529 1 98.81 132 ILE B CA 1
ATOM 3976 C C . ILE B 1 132 ? 1.364 39.094 3.266 1 98.81 132 ILE B C 1
ATOM 3978 O O . ILE B 1 132 ? 2.062 40.094 3.4 1 98.81 132 ILE B O 1
ATOM 3982 N N . PHE B 1 133 ? 0.128 39.188 2.957 1 98.81 133 PHE B N 1
ATOM 3983 C CA . PHE B 1 133 ? -0.501 40.438 2.635 1 98.81 133 PHE B CA 1
ATOM 3984 C C . PHE B 1 133 ? -0.585 41.344 3.869 1 98.81 133 PHE B C 1
ATOM 3986 O O . PHE B 1 133 ? -0.452 42.562 3.771 1 98.81 133 PHE B O 1
ATOM 3993 N N . ALA B 1 134 ? -0.854 40.719 5.031 1 98.81 134 ALA B N 1
ATOM 3994 C CA . ALA B 1 134 ? -0.848 41.5 6.27 1 98.81 134 ALA B CA 1
ATOM 3995 C C . ALA B 1 134 ? 0.524 42.125 6.523 1 98.81 134 ALA B C 1
ATOM 3997 O O . ALA B 1 134 ? 0.63 43.312 6.832 1 98.81 134 ALA B O 1
ATOM 3998 N N . ALA B 1 135 ? 1.569 41.312 6.391 1 98.56 135 ALA B N 1
ATOM 3999 C CA . ALA B 1 135 ? 2.936 41.781 6.598 1 98.56 135 ALA B CA 1
ATOM 4000 C C . ALA B 1 135 ? 3.287 42.906 5.617 1 98.56 135 ALA B C 1
ATOM 4002 O O . ALA B 1 135 ? 3.867 43.906 6.008 1 98.56 135 ALA B O 1
ATOM 4003 N N . GLN B 1 136 ? 2.941 42.719 4.34 1 98.19 136 GLN B N 1
ATOM 4004 C CA . GLN B 1 136 ? 3.223 43.719 3.314 1 98.19 136 GLN B CA 1
ATOM 4005 C C . GLN B 1 136 ? 2.486 45.031 3.602 1 98.19 136 GLN B C 1
ATOM 4007 O O . GLN B 1 136 ? 3.041 46.094 3.412 1 98.19 136 GLN B O 1
ATOM 4012 N N . ARG B 1 137 ? 1.259 44.875 4.012 1 98.25 137 ARG B N 1
ATOM 4013 C CA . ARG B 1 137 ? 0.473 46.062 4.336 1 98.25 137 ARG B CA 1
ATOM 4014 C C . ARG B 1 137 ? 1.12 46.875 5.469 1 98.25 137 ARG B C 1
ATOM 4016 O O . ARG B 1 137 ? 1.251 48.094 5.387 1 98.25 137 ARG B O 1
ATOM 4023 N N . ILE B 1 138 ? 1.519 46.188 6.504 1 98.06 138 ILE B N 1
ATOM 4024 C CA . ILE B 1 138 ? 2.15 46.875 7.641 1 98.06 138 ILE B CA 1
ATOM 4025 C C . ILE B 1 138 ? 3.473 47.5 7.203 1 98.06 138 ILE B C 1
ATOM 4027 O O . ILE B 1 138 ? 3.793 48.625 7.586 1 98.06 138 ILE B O 1
ATOM 4031 N N . ALA B 1 139 ? 4.242 46.781 6.375 1 97.5 139 ALA B N 1
ATOM 4032 C CA . ALA B 1 139 ? 5.52 47.281 5.883 1 97.5 139 ALA B CA 1
ATOM 4033 C C . ALA B 1 139 ? 5.324 48.594 5.113 1 97.5 139 ALA B C 1
ATOM 4035 O O . ALA B 1 139 ? 6.168 49.5 5.18 1 97.5 139 ALA B O 1
ATOM 4036 N N . LYS B 1 140 ? 4.266 48.688 4.379 1 96.94 140 LYS B N 1
ATOM 4037 C CA . LYS B 1 140 ? 3.965 49.875 3.588 1 96.94 140 LYS B CA 1
ATOM 4038 C C . LYS B 1 140 ? 3.475 51 4.473 1 96.94 140 LYS B C 1
ATOM 4040 O O . LYS B 1 140 ? 3.836 52.156 4.258 1 96.94 140 LYS B O 1
ATOM 4045 N N . GLU B 1 141 ? 2.756 50.688 5.492 1 97.25 141 GLU B N 1
ATOM 4046 C CA . GLU B 1 141 ? 2.102 51.688 6.32 1 97.25 141 GLU B CA 1
ATOM 4047 C C . GLU B 1 141 ? 3.016 52.156 7.445 1 97.25 141 GLU B C 1
ATOM 4049 O O . GLU B 1 141 ? 2.924 53.312 7.895 1 97.25 141 GLU B O 1
ATOM 4054 N N . ASP B 1 142 ? 3.803 51.25 7.977 1 96.75 142 ASP B N 1
ATOM 4055 C CA . ASP B 1 142 ? 4.641 51.5 9.148 1 96.75 142 ASP B CA 1
ATOM 4056 C C . ASP B 1 142 ? 5.91 50.656 9.102 1 96.75 142 ASP B C 1
ATOM 4058 O O . ASP B 1 142 ? 5.984 49.594 9.727 1 96.75 142 ASP B O 1
ATOM 4062 N N . ALA B 1 143 ? 6.91 51.219 8.516 1 95.81 143 ALA B N 1
ATOM 4063 C CA . ALA B 1 143 ? 8.156 50.5 8.289 1 95.81 143 ALA B CA 1
ATOM 4064 C C . ALA B 1 143 ? 8.812 50.094 9.609 1 95.81 143 ALA B C 1
ATOM 4066 O O . ALA B 1 143 ? 9.422 49.031 9.711 1 95.81 143 ALA B O 1
ATOM 4067 N N . LYS B 1 144 ? 8.695 50.906 10.531 1 95.19 144 LYS B N 1
ATOM 4068 C CA . LYS B 1 144 ? 9.305 50.656 11.836 1 95.19 144 LYS B CA 1
ATOM 4069 C C . LYS B 1 144 ? 8.594 49.5 12.539 1 95.19 144 LYS B C 1
ATOM 4071 O O . LYS B 1 144 ? 9.234 48.656 13.164 1 95.19 144 LYS B O 1
ATOM 4076 N N . LEU B 1 145 ? 7.293 49.469 12.477 1 96.19 145 LEU B N 1
ATOM 4077 C CA . LEU B 1 145 ? 6.527 48.375 13.055 1 96.19 145 LEU B CA 1
ATOM 4078 C C . LEU B 1 145 ? 6.871 47.031 12.375 1 96.19 145 LEU B C 1
ATOM 4080 O O . LEU B 1 145 ? 6.953 46 13.031 1 96.19 145 LEU B O 1
ATOM 4084 N N . ALA B 1 146 ? 7.082 47.125 11.086 1 97.06 146 ALA B N 1
ATOM 4085 C CA . ALA B 1 146 ? 7.363 45.938 10.281 1 97.06 146 ALA B CA 1
ATOM 4086 C C . ALA B 1 146 ? 8.664 45.281 10.711 1 97.06 146 ALA B C 1
ATOM 4088 O O . ALA B 1 146 ? 8.844 44.094 10.547 1 97.06 146 ALA B O 1
ATOM 4089 N N . GLU B 1 147 ? 9.57 46.062 11.281 1 96 147 GLU B N 1
ATOM 4090 C CA . GLU B 1 147 ? 10.852 45.531 11.742 1 96 147 GLU B CA 1
ATOM 4091 C C . GLU B 1 147 ? 10.656 44.5 12.859 1 96 147 GLU B C 1
ATOM 4093 O O . GLU B 1 147 ? 11.562 43.719 13.148 1 96 147 GLU B O 1
ATOM 4098 N N . ASN B 1 148 ? 9.43 44.469 13.461 1 96.19 148 ASN B N 1
ATOM 4099 C CA . ASN B 1 148 ? 9.156 43.625 14.602 1 96.19 148 ASN B CA 1
ATOM 4100 C C . ASN B 1 148 ? 8.406 42.344 14.18 1 96.19 148 ASN B C 1
ATOM 4102 O O . ASN B 1 148 ? 8.133 41.5 15.008 1 96.19 148 ASN B O 1
ATOM 4106 N N . ILE B 1 149 ? 8.148 42.25 12.938 1 97.31 149 ILE B N 1
ATOM 4107 C CA . ILE B 1 149 ? 7.301 41.156 12.469 1 97.31 149 ILE B CA 1
ATOM 4108 C C . ILE B 1 149 ? 8.141 40.156 11.672 1 97.31 149 ILE B C 1
ATOM 4110 O O . ILE B 1 149 ? 9.062 40.562 10.961 1 97.31 149 ILE B O 1
ATOM 4114 N N . GLY B 1 150 ? 7.895 38.875 11.859 1 98.12 150 GLY B N 1
ATOM 4115 C CA . GLY B 1 150 ? 8.477 37.812 11.055 1 98.12 150 GLY B CA 1
ATOM 4116 C C . GLY B 1 150 ? 7.473 36.75 10.648 1 98.12 150 GLY B C 1
ATOM 4117 O O . GLY B 1 150 ? 6.383 36.688 11.227 1 98.12 150 GLY B O 1
ATOM 4118 N N . LEU B 1 151 ? 7.758 36.031 9.594 1 98.81 151 LEU B N 1
ATOM 4119 C CA . LEU B 1 151 ? 7.016 34.875 9.172 1 98.81 151 LEU B CA 1
ATOM 4120 C C . LEU B 1 151 ? 7.875 33.625 9.289 1 98.81 151 LEU B C 1
ATOM 4122 O O . LEU B 1 151 ? 9.039 33.594 8.867 1 98.81 151 LEU B O 1
ATOM 4126 N N . LEU B 1 152 ? 7.391 32.625 9.953 1 98.81 152 LEU B N 1
ATOM 4127 C CA . LEU B 1 152 ? 7.984 31.297 9.992 1 98.81 152 LEU B CA 1
ATOM 4128 C C . LEU B 1 152 ? 7.145 30.297 9.203 1 98.81 152 LEU B C 1
ATOM 4130 O O . LEU B 1 152 ? 6.09 29.875 9.672 1 98.81 152 LEU B O 1
ATOM 4134 N N . LEU B 1 153 ? 7.598 29.969 8.016 1 98.88 153 LEU B N 1
ATOM 4135 C CA . LEU B 1 153 ? 6.922 29.031 7.125 1 98.88 153 LEU B CA 1
ATOM 4136 C C . LEU B 1 153 ? 7.605 27.672 7.148 1 98.88 153 LEU B C 1
ATOM 4138 O O . LEU B 1 153 ? 8.766 27.547 6.746 1 98.88 153 LEU B O 1
ATOM 4142 N N . VAL B 1 154 ? 6.863 26.625 7.602 1 98.81 154 VAL B N 1
ATOM 4143 C CA . VAL B 1 154 ? 7.52 25.359 7.879 1 98.8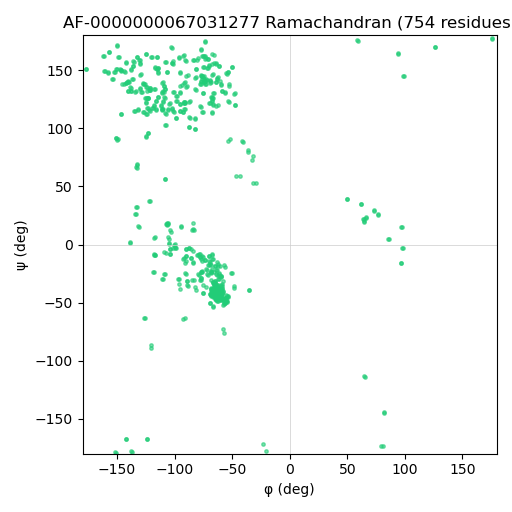1 154 VAL B CA 1
ATOM 4144 C C . VAL B 1 154 ? 7 24.281 6.926 1 98.81 154 VAL B C 1
ATOM 4146 O O . VAL B 1 154 ? 5.977 24.469 6.266 1 98.81 154 VAL B O 1
ATOM 4149 N N . VAL B 1 155 ? 7.797 23.219 6.836 1 98.31 155 VAL B N 1
ATOM 4150 C CA . VAL B 1 155 ? 7.426 22.062 6.023 1 98.31 155 VAL B CA 1
ATOM 4151 C C . VAL B 1 155 ? 6.922 20.938 6.926 1 98.31 155 VAL B C 1
ATOM 4153 O O . VAL B 1 155 ? 7.141 20.969 8.141 1 98.31 155 VAL B O 1
ATOM 4156 N N . SER B 1 156 ? 6.145 20.062 6.453 1 96.94 156 SER B N 1
ATOM 4157 C CA . SER B 1 156 ? 5.809 18.734 6.992 1 96.94 156 SER B CA 1
ATOM 4158 C C . SER B 1 156 ? 4.895 18.859 8.211 1 96.94 156 SER B C 1
ATOM 4160 O O . SER B 1 156 ? 4.977 18.047 9.133 1 96.94 156 SER B O 1
ATOM 4162 N N . GLU B 1 157 ? 4.098 19.891 8.258 1 96.94 157 GLU B N 1
ATOM 4163 C CA . GLU B 1 157 ? 3.098 20 9.32 1 96.94 157 GLU B CA 1
ATOM 4164 C C . GLU B 1 157 ? 2.057 18.891 9.211 1 96.94 157 GLU B C 1
ATOM 4166 O O . GLU B 1 157 ? 1.609 18.359 10.227 1 96.94 157 GLU B O 1
ATOM 4171 N N . GLU B 1 158 ? 1.741 18.422 8.102 1 95.12 158 GLU B N 1
ATOM 4172 C CA . GLU B 1 158 ? 0.641 17.5 7.84 1 95.12 158 GLU B CA 1
ATOM 4173 C C . GLU B 1 158 ? 1.017 16.078 8.219 1 95.12 158 GLU B C 1
ATOM 4175 O O . GLU B 1 158 ? 0.173 15.18 8.18 1 95.12 158 GLU B O 1
ATOM 4180 N N . VAL B 1 159 ? 2.295 15.852 8.562 1 92.69 159 VAL B N 1
ATOM 4181 C CA . VAL B 1 159 ? 2.723 14.477 8.812 1 92.69 159 VAL B CA 1
ATOM 4182 C C . VAL B 1 159 ? 3.377 14.383 10.195 1 92.69 159 VAL B C 1
ATOM 4184 O O . VAL B 1 159 ? 2.777 13.867 11.141 1 92.69 159 VAL B O 1
ATOM 4187 N N . ASP B 1 160 ? 4.535 15.109 10.398 1 92.94 160 ASP B N 1
ATOM 4188 C CA . ASP B 1 160 ? 5.289 14.805 11.609 1 92.94 160 ASP B CA 1
ATOM 4189 C C . ASP B 1 160 ? 5.809 16.078 12.273 1 92.94 160 ASP B C 1
ATOM 4191 O O . ASP B 1 160 ? 6.547 16.016 13.258 1 92.94 160 ASP B O 1
ATOM 4195 N N . HIS B 1 161 ? 5.535 17.234 11.758 1 96.31 161 HIS B N 1
ATOM 4196 C CA . HIS B 1 161 ? 5.883 18.531 12.336 1 96.31 161 HIS B CA 1
ATOM 4197 C C . HIS B 1 161 ? 7.395 18.719 12.391 1 96.31 161 HIS B C 1
ATOM 4199 O O . HIS B 1 161 ? 7.895 19.531 13.164 1 96.31 161 HIS B O 1
ATOM 4205 N N . ILE B 1 162 ? 8.164 17.938 11.578 1 96.31 162 ILE B N 1
ATOM 4206 C CA . ILE B 1 162 ? 9.617 18 11.641 1 96.31 162 ILE B CA 1
ATOM 4207 C C . ILE B 1 162 ? 10.102 19.406 11.281 1 96.31 162 ILE B C 1
ATOM 4209 O O . ILE B 1 162 ? 11.133 19.859 11.773 1 96.31 162 ILE B O 1
ATOM 4213 N N . GLY B 1 163 ? 9.336 20.094 10.445 1 97.75 163 GLY B N 1
ATOM 4214 C CA . GLY B 1 163 ? 9.688 21.469 10.133 1 97.75 163 GLY B CA 1
ATOM 4215 C C . GLY B 1 163 ? 9.773 22.344 11.359 1 97.75 163 GLY B C 1
ATOM 4216 O O . GLY B 1 163 ? 10.75 23.078 11.539 1 97.75 163 GLY B O 1
ATOM 4217 N N . MET B 1 164 ? 8.773 22.297 12.203 1 97.56 164 MET B N 1
ATOM 4218 C CA . MET B 1 164 ? 8.773 23.109 13.422 1 97.56 164 MET B CA 1
ATOM 4219 C C . MET B 1 164 ? 9.844 22.625 14.391 1 97.56 164 MET B C 1
ATOM 4221 O O . MET B 1 164 ? 10.516 23.422 15.031 1 97.56 164 MET B O 1
ATOM 4225 N N . VAL B 1 165 ? 9.984 21.312 14.477 1 96.69 165 VAL B N 1
ATOM 4226 C CA . VAL B 1 165 ? 11.023 20.766 15.352 1 96.69 165 VAL B CA 1
ATOM 4227 C C . VAL B 1 165 ? 12.383 21.344 14.953 1 96.69 165 VAL B C 1
ATOM 4229 O O . VAL B 1 165 ? 13.141 21.797 15.812 1 96.69 165 VAL B O 1
ATOM 4232 N N . GLU B 1 166 ? 12.656 21.344 13.641 1 97.06 166 GLU B N 1
ATOM 4233 C CA . GLU B 1 166 ? 13.914 21.906 13.133 1 97.06 166 GLU B CA 1
ATOM 4234 C C . GLU B 1 166 ? 13.992 23.406 13.383 1 97.06 166 GLU B C 1
ATOM 4236 O O . GLU B 1 166 ? 15.07 23.938 13.641 1 97.06 166 GLU B O 1
ATOM 4241 N N . ALA B 1 167 ? 12.914 24.109 13.297 1 97.69 167 ALA B N 1
ATOM 4242 C CA . ALA B 1 167 ? 12.883 25.562 13.438 1 97.69 167 ALA B CA 1
ATOM 4243 C C . ALA B 1 167 ? 13.359 26 14.82 1 97.69 167 ALA B C 1
ATOM 4245 O O . ALA B 1 167 ? 13.805 27.141 15 1 97.69 167 ALA B O 1
ATOM 4246 N N . ASN B 1 168 ? 13.219 25.094 15.773 1 96.5 168 ASN B N 1
ATOM 4247 C CA . ASN B 1 168 ? 13.688 25.422 17.125 1 96.5 168 ASN B CA 1
ATOM 4248 C C . ASN B 1 168 ? 15.18 25.734 17.141 1 96.5 168 ASN B C 1
ATOM 4250 O O . ASN B 1 168 ? 15.648 26.5 17.984 1 96.5 168 ASN B O 1
ATOM 4254 N N . ASP B 1 169 ? 15.945 25.188 16.203 1 95.31 169 ASP B N 1
ATOM 4255 C CA . ASP B 1 169 ? 17.375 25.422 16.125 1 95.31 169 ASP B CA 1
ATOM 4256 C C . ASP B 1 169 ? 17.688 26.859 15.719 1 95.31 169 ASP B C 1
ATOM 4258 O O . ASP B 1 169 ? 18.828 27.328 15.859 1 95.31 169 ASP B O 1
ATOM 4262 N N . LEU B 1 170 ? 16.734 27.562 15.227 1 94.75 170 LEU B N 1
ATOM 4263 C CA . LEU B 1 170 ? 16.922 28.969 14.891 1 94.75 170 LEU B CA 1
ATOM 4264 C C . LEU B 1 170 ? 17.031 29.828 16.156 1 94.75 170 LEU B C 1
ATOM 4266 O O . LEU B 1 170 ? 17.469 30.969 16.094 1 94.75 170 LEU B O 1
ATOM 4270 N N . GLY B 1 171 ? 16.516 29.328 17.281 1 92.56 171 GLY B N 1
ATOM 4271 C CA . GLY B 1 171 ? 16.703 29.984 18.562 1 92.56 171 GLY B CA 1
ATOM 4272 C C . GLY B 1 171 ? 15.82 31.203 18.766 1 92.56 171 GLY B C 1
ATOM 4273 O O . GLY B 1 171 ? 16.172 32.125 19.516 1 92.56 171 GLY B O 1
ATOM 4274 N N . MET B 1 172 ? 14.703 31.234 18.078 1 91.56 172 MET B N 1
ATOM 4275 C CA . MET B 1 172 ? 13.797 32.375 18.188 1 91.56 172 MET B CA 1
ATOM 4276 C C . MET B 1 172 ? 13.055 32.344 19.516 1 91.56 172 MET B C 1
ATOM 4278 O O . MET B 1 172 ? 12.656 31.281 20 1 91.56 172 MET B O 1
ATOM 4282 N N . ILE B 1 173 ? 12.875 33.469 20.156 1 92.56 173 ILE B N 1
ATOM 4283 C CA . ILE B 1 173 ? 12.062 33.656 21.344 1 92.56 173 ILE B CA 1
ATOM 4284 C C . ILE B 1 173 ? 11.156 34.875 21.203 1 92.56 173 ILE B C 1
ATOM 4286 O O . ILE B 1 173 ? 11.312 35.844 21.922 1 92.56 173 ILE B O 1
ATOM 4290 N N . PRO B 1 174 ? 10.234 34.812 20.297 1 96.31 174 PRO B N 1
ATOM 4291 C CA . PRO B 1 174 ? 9.336 35.938 20.094 1 96.31 174 PRO B CA 1
ATOM 4292 C C . PRO B 1 174 ? 8.422 36.188 21.297 1 96.31 174 PRO B C 1
ATOM 4294 O O . PRO B 1 174 ? 8.328 35.344 22.188 1 96.31 174 PRO B O 1
ATOM 4297 N N . GLU B 1 175 ? 7.832 37.344 21.359 1 96.38 175 GLU B N 1
ATOM 4298 C CA . GLU B 1 175 ? 6.828 37.656 22.375 1 96.38 175 GLU B CA 1
ATOM 4299 C C . GLU B 1 175 ? 5.457 37.125 21.984 1 96.38 175 GLU B C 1
ATOM 4301 O O . GLU B 1 175 ? 4.688 36.688 22.844 1 96.38 175 GLU B O 1
ATOM 4306 N N . PHE B 1 176 ? 5.184 37.188 20.734 1 97.56 176 PHE B N 1
ATOM 4307 C CA . PHE B 1 176 ? 3.883 36.781 20.219 1 97.56 176 PHE B CA 1
ATOM 4308 C C . PHE B 1 176 ? 4.039 35.75 19.094 1 97.56 176 PHE B C 1
ATOM 4310 O O . PHE B 1 176 ? 4.961 35.844 18.281 1 97.56 176 PHE B O 1
ATOM 4317 N N . PHE B 1 177 ? 3.184 34.75 19.125 1 98.19 177 PHE B N 1
ATOM 4318 C CA . PHE B 1 177 ? 3.203 33.688 18.125 1 98.19 177 PHE B CA 1
ATOM 4319 C C . PHE B 1 177 ? 1.803 33.438 17.578 1 98.19 177 PHE B C 1
ATOM 4321 O O . PHE B 1 177 ? 0.893 33.094 18.344 1 98.19 177 PHE B O 1
ATOM 4328 N N . MET B 1 178 ? 1.605 33.688 16.297 1 98.62 178 MET B N 1
ATOM 4329 C CA . MET B 1 178 ? 0.336 33.5 15.602 1 98.62 178 MET B CA 1
ATOM 4330 C C . MET B 1 178 ? 0.409 32.281 14.68 1 98.62 178 MET B C 1
ATOM 4332 O O . MET B 1 178 ? 1.138 32.281 13.688 1 98.62 178 MET B O 1
ATOM 4336 N N . VAL B 1 179 ? -0.357 31.234 15.039 1 98.81 179 VAL B N 1
ATOM 4337 C CA . VAL B 1 179 ? -0.433 30.062 14.18 1 98.81 179 VAL B CA 1
ATOM 4338 C C . VAL B 1 179 ? -1.608 30.203 13.219 1 98.81 179 VAL B C 1
ATOM 4340 O O . VAL B 1 179 ? -2.748 30.406 13.641 1 98.81 179 VAL B O 1
ATOM 4343 N N . GLY B 1 180 ? -1.299 30.125 11.945 1 98.69 180 GLY B N 1
ATOM 4344 C CA . GLY B 1 180 ? -2.332 30.219 10.93 1 98.69 180 GLY B CA 1
ATOM 4345 C C . GLY B 1 180 ? -2.893 28.875 10.523 1 98.69 180 GLY B C 1
ATOM 4346 O O . GLY B 1 180 ? -2.18 28.047 9.953 1 98.69 180 GLY B O 1
ATOM 4347 N N . GLU B 1 181 ? -4.133 28.609 10.75 1 98.5 181 GLU B N 1
ATOM 4348 C CA . GLU B 1 181 ? -4.949 27.469 10.336 1 98.5 181 GLU B CA 1
ATOM 4349 C C . GLU B 1 181 ? -6.367 27.906 9.984 1 98.5 181 GLU B C 1
ATOM 4351 O O . GLU B 1 181 ? -6.82 28.969 10.406 1 98.5 181 GLU B O 1
ATOM 4356 N N . PRO B 1 182 ? -7.047 27.125 9.188 1 98.31 182 PRO B N 1
ATOM 4357 C CA . PRO B 1 182 ? -8.445 27.5 8.945 1 98.31 182 PRO B CA 1
ATOM 4358 C C . PRO B 1 182 ? -9.312 27.359 10.188 1 98.31 182 PRO B C 1
ATOM 4360 O O . PRO B 1 182 ? -9.562 26.234 10.641 1 98.31 182 PRO B O 1
ATOM 4363 N N . THR B 1 183 ? -9.789 28.484 10.695 1 98.12 183 THR B N 1
ATOM 4364 C CA . THR B 1 183 ? -10.547 28.484 11.938 1 98.12 183 THR B CA 1
ATOM 4365 C C . THR B 1 183 ? -11.836 29.281 11.781 1 98.12 183 THR B C 1
ATOM 4367 O O . THR B 1 183 ? -12.367 29.812 12.766 1 98.12 183 THR B O 1
ATOM 4370 N N . GLU B 1 184 ? -12.242 29.578 10.57 1 97.81 184 GLU B N 1
ATOM 4371 C CA . GLU B 1 184 ? -13.484 30.297 10.281 1 97.81 184 GLU B CA 1
ATOM 4372 C C . GLU B 1 184 ? -13.477 31.688 10.883 1 97.81 184 GLU B C 1
ATOM 4374 O O . GLU B 1 184 ? -14.477 32.125 11.453 1 97.81 184 GLU B O 1
ATOM 4379 N N . LEU B 1 185 ? -12.375 32.281 10.898 1 98.44 185 LEU B N 1
ATOM 4380 C CA . LEU B 1 185 ? -12.164 33.656 11.359 1 98.44 185 LEU B CA 1
ATOM 4381 C C . LEU B 1 185 ? -12.43 33.75 12.859 1 98.44 185 LEU B C 1
ATOM 4383 O O . LEU B 1 185 ? -12.766 34.844 13.352 1 98.44 185 LEU B O 1
ATOM 4387 N N . LYS B 1 186 ? -12.336 32.688 13.547 1 98.44 186 LYS B N 1
ATOM 4388 C CA . LYS B 1 186 ? -12.375 32.656 15.008 1 98.44 186 LYS B CA 1
ATOM 4389 C C . LYS B 1 186 ? -11.039 32.188 15.586 1 98.44 186 LYS B C 1
ATOM 4391 O O . LYS B 1 186 ? -10.312 31.422 14.945 1 98.44 186 LYS B O 1
ATOM 4396 N N . PHE B 1 187 ? -10.75 32.656 16.797 1 98.5 187 PHE B N 1
ATOM 4397 C CA . PHE B 1 187 ? -9.508 32.25 17.438 1 98.5 187 PHE B CA 1
ATOM 4398 C C . PHE B 1 187 ? -9.68 30.875 18.109 1 98.5 187 PHE B C 1
ATOM 4400 O O . PHE B 1 187 ? -10.766 30.562 18.594 1 98.5 187 PHE B O 1
ATOM 4407 N N . GLY B 1 188 ? -8.672 30.094 18.062 1 97.69 188 GLY B N 1
ATOM 4408 C CA . GLY B 1 188 ? -8.672 28.875 18.859 1 97.69 188 GLY B CA 1
ATOM 4409 C C . GLY B 1 188 ? -8.273 29.094 20.312 1 97.69 188 GLY B C 1
ATOM 4410 O O . GLY B 1 188 ? -7.285 29.781 20.578 1 97.69 188 GLY B O 1
ATOM 4411 N N . ARG B 1 189 ? -9 28.547 21.234 1 96.44 189 ARG B N 1
ATOM 4412 C CA . ARG B 1 189 ? -8.656 28.75 22.641 1 96.44 189 ARG B CA 1
ATOM 4413 C C . ARG B 1 189 ? -8.148 27.453 23.266 1 96.44 189 ARG B C 1
ATOM 4415 O O . ARG B 1 189 ? -7.457 27.484 24.297 1 96.44 189 ARG B O 1
ATOM 4422 N N . LEU B 1 190 ? -8.648 26.359 22.734 1 96.19 190 LEU B N 1
ATOM 4423 C CA . LEU B 1 190 ? -8.25 25.031 23.188 1 96.19 190 LEU B CA 1
ATOM 4424 C C . LEU B 1 190 ? -8.102 24.062 22.016 1 96.19 190 LEU B C 1
ATOM 4426 O O . LEU B 1 190 ? -8.938 24.047 21.109 1 96.19 190 LEU B O 1
ATOM 4430 N N . GLN B 1 191 ? -6.996 23.375 22.031 1 96.19 191 GLN B N 1
ATOM 4431 C CA . GLN B 1 191 ? -6.707 22.406 20.984 1 96.19 191 GLN B CA 1
ATOM 4432 C C . GLN B 1 191 ? -6.496 21 21.562 1 96.19 191 GLN B C 1
ATOM 4434 O O . GLN B 1 191 ? -5.801 20.844 22.562 1 96.19 191 GLN B O 1
ATOM 4439 N N . LYS B 1 192 ? -7.137 19.984 20.953 1 96.75 192 LYS B N 1
ATOM 4440 C CA . LYS B 1 192 ? -6.918 18.594 21.391 1 96.75 192 LYS B CA 1
ATOM 4441 C C . LYS B 1 192 ? -5.461 18.188 21.219 1 96.75 192 LYS B C 1
ATOM 4443 O O . LYS B 1 192 ? -4.742 18.766 20.391 1 96.75 192 LYS B O 1
ATOM 4448 N N . GLY B 1 193 ? -5.039 17.203 22.078 1 96.81 193 GLY B N 1
ATOM 4449 C CA . GLY B 1 193 ? -3.744 16.578 21.891 1 96.81 193 GLY B CA 1
ATOM 4450 C C . GLY B 1 193 ? -3.711 15.625 20.703 1 96.81 193 GLY B C 1
ATOM 4451 O O . GLY B 1 193 ? -4.727 15.414 20.047 1 96.81 193 GLY B O 1
ATOM 4452 N N . ALA B 1 194 ? -2.527 15.133 20.453 1 96.62 194 ALA B N 1
ATOM 4453 C CA . ALA B 1 194 ? -2.322 14.25 19.312 1 96.62 194 ALA B CA 1
ATOM 4454 C C . ALA B 1 194 ? -1.405 13.086 19.672 1 96.62 194 ALA B C 1
ATOM 4456 O O . ALA B 1 194 ? -0.427 13.266 20.406 1 96.62 194 ALA B O 1
ATOM 4457 N N . LEU B 1 195 ? -1.806 11.938 19.25 1 96.75 195 LEU B N 1
ATOM 4458 C CA . LEU B 1 195 ? -0.968 10.742 19.297 1 96.75 195 LEU B CA 1
ATOM 4459 C C . LEU B 1 195 ? -1.051 9.969 17.984 1 96.75 195 LEU B C 1
ATOM 4461 O O . LEU B 1 195 ? -2.127 9.508 17.594 1 96.75 195 LEU B O 1
ATOM 4465 N N . LYS B 1 196 ? 0.052 9.914 17.328 1 96.75 196 LYS B N 1
ATOM 4466 C CA . LYS B 1 196 ? 0.16 9.172 16.078 1 96.75 196 LYS B CA 1
ATOM 4467 C C . LYS B 1 196 ? 1.005 7.91 16.25 1 96.75 196 LYS B C 1
ATOM 4469 O O . LYS B 1 196 ? 2.137 7.98 16.734 1 96.75 196 LYS B O 1
ATOM 4474 N N . VAL B 1 197 ? 0.452 6.762 15.859 1 97.25 197 VAL B N 1
ATOM 4475 C CA . VAL B 1 197 ? 1.204 5.516 15.992 1 97.25 197 VAL B CA 1
ATOM 4476 C C . VAL B 1 197 ? 1.044 4.676 14.727 1 97.25 197 VAL B C 1
ATOM 4478 O O . VAL B 1 197 ? 0.075 4.844 13.984 1 97.25 197 VAL B O 1
ATOM 4481 N N . THR B 1 198 ? 2 3.865 14.484 1 98 198 THR B N 1
ATOM 4482 C CA . THR B 1 198 ? 1.903 2.807 13.484 1 98 198 THR B CA 1
ATOM 4483 C C . THR B 1 198 ? 1.999 1.433 14.141 1 98 198 THR B C 1
ATOM 4485 O O . THR B 1 198 ? 2.932 1.167 14.906 1 98 198 THR B O 1
ATOM 4488 N N . LEU B 1 199 ? 1.015 0.642 13.914 1 98.69 199 LEU B N 1
ATOM 4489 C CA . LEU B 1 199 ? 1.062 -0.757 14.32 1 98.69 199 LEU B CA 1
ATOM 4490 C C . LEU B 1 199 ? 1.715 -1.618 13.242 1 98.69 199 LEU B C 1
ATOM 4492 O O . LEU B 1 199 ? 1.298 -1.591 12.086 1 98.69 199 LEU B O 1
ATOM 4496 N N . LYS B 1 200 ? 2.746 -2.312 13.602 1 98.69 200 LYS B N 1
ATOM 4497 C CA . LYS B 1 200 ? 3.416 -3.256 12.711 1 98.69 200 LYS B CA 1
ATOM 4498 C C . LYS B 1 200 ? 3.199 -4.695 13.172 1 98.69 200 LYS B C 1
ATOM 4500 O O . LYS B 1 200 ? 3.656 -5.082 14.25 1 98.69 200 LYS B O 1
ATOM 4505 N N . VAL B 1 201 ? 2.545 -5.398 12.344 1 98.75 201 VAL B N 1
ATOM 4506 C CA . VAL B 1 201 ? 2.23 -6.781 12.688 1 98.75 201 VAL B CA 1
ATOM 4507 C C . VAL B 1 201 ? 3.08 -7.727 11.836 1 98.75 201 VAL B C 1
ATOM 4509 O O . VAL B 1 201 ? 3.25 -7.512 10.633 1 98.75 201 VAL B O 1
ATOM 4512 N N . HIS B 1 202 ? 3.658 -8.711 12.492 1 97.94 202 HIS B N 1
ATOM 4513 C CA . HIS B 1 202 ? 4.43 -9.742 11.812 1 97.94 202 HIS B CA 1
ATOM 4514 C C . HIS B 1 202 ? 3.701 -11.078 11.828 1 97.94 202 HIS B C 1
ATOM 4516 O O . HIS B 1 202 ? 3.086 -11.445 12.836 1 97.94 202 HIS B O 1
ATOM 4522 N N . GLY B 1 203 ? 3.709 -11.734 10.688 1 97.44 203 GLY B N 1
ATOM 4523 C CA . GLY B 1 203 ? 3.172 -13.078 10.547 1 97.44 203 GLY B CA 1
ATOM 4524 C C . GLY B 1 203 ? 4.18 -14.07 10 1 97.44 203 GLY B C 1
ATOM 4525 O O . GLY B 1 203 ? 5.391 -13.883 10.148 1 97.44 203 GLY B O 1
ATOM 4526 N N . LYS B 1 204 ? 3.666 -15.195 9.617 1 96 204 LYS B N 1
ATOM 4527 C CA . LYS B 1 204 ? 4.438 -16.234 8.953 1 96 204 LYS B CA 1
ATOM 4528 C C . LYS B 1 204 ? 3.816 -16.625 7.613 1 96 204 LYS B C 1
ATOM 4530 O O . LYS B 1 204 ? 2.723 -17.188 7.566 1 96 204 LYS B O 1
ATOM 4535 N N . ALA B 1 205 ? 4.555 -16.281 6.594 1 95.38 205 ALA B N 1
ATOM 4536 C CA . ALA B 1 205 ? 4.043 -16.531 5.25 1 95.38 205 ALA B CA 1
ATOM 4537 C C . ALA B 1 205 ? 3.938 -18.031 4.969 1 95.38 205 ALA B C 1
ATOM 4539 O O . ALA B 1 205 ? 4.77 -18.812 5.43 1 95.38 205 ALA B O 1
ATOM 4540 N N . ALA B 1 206 ? 2.959 -18.453 4.199 1 95.06 206 ALA B N 1
ATOM 4541 C CA . ALA B 1 206 ? 2.699 -19.797 3.715 1 95.06 206 ALA B CA 1
ATOM 4542 C C . ALA B 1 206 ? 1.751 -19.781 2.518 1 95.06 206 ALA B C 1
ATOM 4544 O O . ALA B 1 206 ? 1.135 -18.75 2.225 1 95.06 206 ALA B O 1
ATOM 4545 N N . HIS B 1 207 ? 1.773 -20.844 1.843 1 94.31 207 HIS B N 1
ATOM 4546 C CA . HIS B 1 207 ? 0.819 -20.969 0.747 1 94.31 207 HIS B CA 1
ATOM 4547 C C . HIS B 1 207 ? -0.616 -20.844 1.248 1 94.31 207 HIS B C 1
ATOM 4549 O O . HIS B 1 207 ? -1.003 -21.516 2.209 1 94.31 207 HIS B O 1
ATOM 4555 N N . SER B 1 208 ? -1.459 -20.047 0.616 1 94.62 208 SER B N 1
ATOM 4556 C CA . SER B 1 208 ? -2.785 -19.719 1.134 1 94.62 208 SER B CA 1
ATOM 4557 C C . SER B 1 208 ? -3.717 -20.922 1.052 1 94.62 208 SER B C 1
ATOM 4559 O O . SER B 1 208 ? -4.762 -20.953 1.703 1 94.62 208 SER B O 1
ATOM 4561 N N . GLY B 1 209 ? -3.359 -21.922 0.242 1 93.44 209 GLY B N 1
ATOM 4562 C CA . GLY B 1 209 ? -4.133 -23.141 0.212 1 93.44 209 GLY B CA 1
ATOM 4563 C C . GLY B 1 209 ? -3.93 -24.016 1.443 1 93.44 209 GLY B C 1
ATOM 4564 O O . GLY B 1 209 ? -4.695 -24.953 1.686 1 93.44 209 GLY B O 1
ATOM 4565 N N . TYR B 1 210 ? -2.951 -23.719 2.189 1 93.75 210 TYR B N 1
ATOM 4566 C CA . TYR B 1 210 ? -2.613 -24.453 3.41 1 93.75 210 TYR B CA 1
ATOM 4567 C C . TYR B 1 210 ? -2.355 -23.484 4.562 1 93.75 210 TYR B C 1
ATOM 4569 O O . TYR B 1 210 ? -1.243 -23.422 5.09 1 93.75 210 TYR B O 1
ATOM 4577 N N . PRO B 1 211 ? -3.424 -22.828 5.02 1 93.44 211 PRO B N 1
ATOM 4578 C CA . PRO B 1 211 ? -3.279 -21.734 5.98 1 93.44 211 PRO B CA 1
ATOM 4579 C C . PRO B 1 211 ? -2.707 -22.188 7.32 1 93.44 211 PRO B C 1
ATOM 4581 O O . PRO B 1 211 ? -2.113 -21.391 8.047 1 93.44 211 PRO B O 1
ATOM 4584 N N . ASN B 1 212 ? -2.818 -23.5 7.664 1 93.69 212 ASN B N 1
ATOM 4585 C CA . ASN B 1 212 ? -2.332 -24.016 8.938 1 93.69 212 ASN B CA 1
ATOM 4586 C C . ASN B 1 212 ? -0.808 -24.016 9 1 93.69 212 ASN B C 1
ATOM 4588 O O . ASN B 1 212 ? -0.226 -24.188 10.07 1 93.69 212 ASN B O 1
ATOM 4592 N N . MET B 1 213 ? -0.194 -23.75 7.84 1 94.12 213 MET B N 1
ATOM 4593 C CA . MET B 1 213 ? 1.265 -23.766 7.781 1 94.12 213 MET B CA 1
ATOM 4594 C C . MET B 1 213 ? 1.838 -22.391 8.078 1 94.12 213 MET B C 1
ATOM 4596 O O . MET B 1 213 ? 3.055 -22.219 8.188 1 94.12 213 MET B O 1
ATOM 4600 N N . GLY B 1 214 ? 0.975 -21.375 8.266 1 95.94 214 GLY B N 1
ATOM 4601 C CA . GLY B 1 214 ? 1.449 -20.016 8.484 1 95.94 214 GLY B CA 1
ATOM 4602 C C . GLY B 1 214 ? 0.616 -19.25 9.492 1 95.94 214 GLY B C 1
ATOM 4603 O O . GLY B 1 214 ? -0.032 -19.844 10.352 1 95.94 214 GLY B O 1
ATOM 4604 N N . ASP B 1 215 ? 0.832 -17.969 9.523 1 97.44 215 ASP B N 1
ATOM 4605 C CA . ASP B 1 215 ? 0.142 -17.016 10.391 1 97.44 215 ASP B CA 1
ATOM 4606 C C . ASP B 1 215 ? -0.021 -15.664 9.695 1 97.44 215 ASP B C 1
ATOM 4608 O O . ASP B 1 215 ? 0.951 -14.922 9.539 1 97.44 215 ASP B O 1
ATOM 4612 N N . SER B 1 216 ? -1.27 -15.297 9.383 1 98.25 216 SER B N 1
ATOM 4613 C CA . SER B 1 216 ? -1.525 -14.117 8.562 1 98.25 216 SER B CA 1
ATOM 4614 C C . SER B 1 216 ? -1.386 -12.836 9.383 1 98.25 216 SER B C 1
ATOM 4616 O O . SER B 1 216 ? -2.168 -12.602 10.305 1 98.25 216 SER B O 1
ATOM 4618 N N . ALA B 1 217 ? -0.474 -12 9 1 98.75 217 ALA B N 1
ATOM 4619 C CA . ALA B 1 217 ? -0.319 -10.695 9.641 1 98.75 217 ALA B CA 1
ATOM 4620 C C . ALA B 1 217 ? -1.565 -9.836 9.445 1 98.75 217 ALA B C 1
ATOM 4622 O O . ALA B 1 217 ? -1.929 -9.055 10.32 1 98.75 217 ALA B O 1
ATOM 4623 N N . ILE B 1 218 ? -2.207 -9.984 8.281 1 98.88 218 ILE B N 1
ATOM 4624 C CA . ILE B 1 218 ? -3.412 -9.211 8.008 1 98.88 218 ILE B CA 1
ATOM 4625 C C . ILE B 1 218 ? -4.52 -9.625 8.969 1 98.88 218 ILE B C 1
ATOM 4627 O O . ILE B 1 218 ? -5.172 -8.781 9.578 1 98.88 218 ILE B O 1
ATOM 4631 N N . ASP B 1 219 ? -4.707 -10.93 9.164 1 98.69 219 ASP B N 1
ATOM 4632 C CA . ASP B 1 219 ? -5.754 -11.391 10.078 1 98.69 219 ASP B CA 1
ATOM 4633 C C . ASP B 1 219 ? -5.504 -10.891 11.49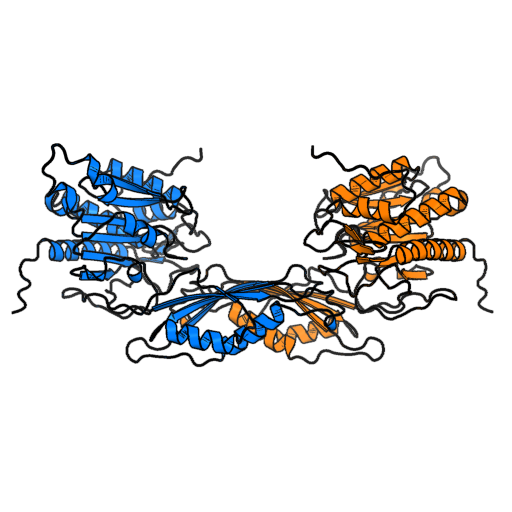2 1 98.69 219 ASP B C 1
ATOM 4635 O O . ASP B 1 219 ? -6.43 -10.438 12.172 1 98.69 219 ASP B O 1
ATOM 4639 N N . LYS B 1 220 ? -4.262 -10.945 11.922 1 98.62 220 LYS B N 1
ATOM 4640 C CA . LYS B 1 220 ? -3.893 -10.453 13.242 1 98.62 220 LYS B CA 1
ATOM 4641 C C . LYS B 1 220 ? -4.184 -8.961 13.375 1 98.62 220 LYS B C 1
ATOM 4643 O O . LYS B 1 220 ? -4.711 -8.516 14.398 1 98.62 220 LYS B O 1
ATOM 4648 N N . LEU B 1 221 ? -3.826 -8.219 12.359 1 98.88 221 LEU B N 1
ATOM 4649 C CA . LEU B 1 221 ? -4.074 -6.781 12.359 1 98.88 221 LEU B CA 1
ATOM 4650 C C . LEU B 1 221 ? -5.566 -6.488 12.445 1 98.88 221 LEU B C 1
ATOM 4652 O O . LEU B 1 221 ? -5.988 -5.605 13.195 1 98.88 221 LEU B O 1
ATOM 4656 N N . LEU B 1 222 ? -6.359 -7.25 11.664 1 98.88 222 LEU B N 1
ATOM 4657 C CA . LEU B 1 222 ? -7.809 -7.055 11.656 1 98.88 222 LEU B CA 1
ATOM 4658 C C . LEU B 1 222 ? -8.391 -7.293 13.047 1 98.88 222 LEU B C 1
ATOM 4660 O O . LEU B 1 222 ? -9.289 -6.57 13.484 1 98.88 222 LEU B O 1
ATOM 4664 N N . ASP B 1 223 ? -7.887 -8.289 13.781 1 98.75 223 ASP B N 1
ATOM 4665 C CA . ASP B 1 223 ? -8.328 -8.547 15.148 1 98.75 223 ASP B CA 1
ATOM 4666 C C . ASP B 1 223 ? -8.039 -7.359 16.062 1 98.75 223 ASP B C 1
ATOM 4668 O O . ASP B 1 223 ? -8.898 -6.938 16.828 1 98.75 223 ASP B O 1
ATOM 4672 N N . ILE B 1 224 ? -6.844 -6.801 15.953 1 98.75 224 ILE B N 1
ATOM 4673 C CA . ILE B 1 224 ? -6.43 -5.672 16.781 1 98.75 224 ILE B CA 1
ATOM 4674 C C . ILE B 1 224 ? -7.305 -4.457 16.469 1 98.75 224 ILE B C 1
ATOM 4676 O O . ILE B 1 224 ? -7.801 -3.795 17.391 1 98.75 224 ILE B O 1
ATOM 4680 N N . LEU B 1 225 ? -7.504 -4.18 15.18 1 98.81 225 LEU B N 1
ATOM 4681 C CA . LEU B 1 225 ? -8.25 -2.998 14.766 1 98.81 225 LEU B CA 1
ATOM 4682 C C . LEU B 1 225 ? -9.711 -3.102 15.188 1 98.81 225 LEU B C 1
ATOM 4684 O O . LEU B 1 225 ? -10.344 -2.09 15.516 1 98.81 225 LEU B O 1
ATOM 4688 N N . GLN B 1 226 ? -10.242 -4.336 15.18 1 98.5 226 GLN B N 1
ATOM 4689 C CA . GLN B 1 226 ? -11.602 -4.531 15.672 1 98.5 226 GLN B CA 1
ATOM 4690 C C . GLN B 1 226 ? -11.711 -4.145 17.141 1 98.5 226 GLN B C 1
ATOM 4692 O O . GLN B 1 226 ? -12.625 -3.404 17.531 1 98.5 226 GLN B O 1
ATOM 4697 N N . GLN B 1 227 ? -10.789 -4.594 17.953 1 98.56 227 GLN B N 1
ATOM 4698 C CA . GLN B 1 227 ? -10.781 -4.27 19.375 1 98.56 227 GLN B CA 1
ATOM 4699 C C . GLN B 1 227 ? -10.594 -2.771 19.609 1 98.56 227 GLN B C 1
ATOM 4701 O O . GLN B 1 227 ? -11.227 -2.184 20.484 1 98.56 227 GLN B O 1
ATOM 4706 N N . LEU B 1 228 ? -9.742 -2.193 18.797 1 98.44 228 LEU B N 1
ATOM 4707 C CA . LEU B 1 228 ? -9.461 -0.764 18.875 1 98.44 228 LEU B CA 1
ATOM 4708 C C . LEU B 1 228 ? -10.711 0.056 18.594 1 98.44 228 LEU B C 1
ATOM 4710 O O . LEU B 1 228 ? -11.016 1.008 19.312 1 98.44 228 LEU B O 1
ATOM 4714 N N . ARG B 1 229 ? -11.461 -0.298 17.562 1 97.94 229 ARG B N 1
ATOM 4715 C CA . ARG B 1 229 ? -12.648 0.439 17.141 1 97.94 229 ARG B CA 1
ATOM 4716 C C . ARG B 1 229 ? -13.789 0.261 18.125 1 97.94 229 ARG B C 1
ATOM 4718 O O . ARG B 1 229 ? -14.664 1.129 18.234 1 97.94 229 ARG B O 1
ATOM 4725 N N . GLU B 1 230 ? -13.789 -0.842 18.844 1 97.69 230 GLU B N 1
ATOM 4726 C CA . GLU B 1 230 ? -14.867 -1.137 19.781 1 97.69 230 GLU B CA 1
ATOM 4727 C C . GLU B 1 230 ? -14.562 -0.566 21.172 1 97.69 230 GLU B C 1
ATOM 4729 O O . GLU B 1 230 ? -15.453 -0.507 22.031 1 97.69 230 GLU B O 1
ATOM 4734 N N . HIS B 1 231 ? -13.383 -0.106 21.391 1 98.06 231 HIS B N 1
ATOM 4735 C CA . HIS B 1 231 ? -12.938 0.375 22.688 1 98.06 231 HIS B CA 1
ATOM 4736 C C . HIS B 1 231 ? -13.555 1.729 23.016 1 98.06 231 HIS B C 1
ATOM 4738 O O . HIS B 1 231 ? -13.664 2.594 22.156 1 98.06 231 HIS B O 1
ATOM 4744 N N . HIS B 1 232 ? -13.945 1.923 24.297 1 97.56 232 HIS B N 1
ATOM 4745 C CA . HIS B 1 232 ? -14.414 3.217 24.781 1 97.56 232 HIS B CA 1
ATOM 4746 C C . HIS B 1 232 ? -13.25 4.082 25.25 1 97.56 232 HIS B C 1
ATOM 4748 O O . HIS B 1 232 ? -12.789 3.938 26.391 1 97.56 232 HIS B O 1
ATOM 4754 N N . TRP B 1 233 ? -12.859 4.988 24.438 1 97.69 233 TRP B N 1
ATOM 4755 C CA . TRP B 1 233 ? -11.727 5.855 24.75 1 97.69 233 TRP B CA 1
ATOM 4756 C C . TRP B 1 233 ? -12.141 6.984 25.688 1 97.69 233 TRP B C 1
ATOM 4758 O O . TRP B 1 233 ? -13.312 7.363 25.734 1 97.69 233 TRP B O 1
ATOM 4768 N N . PRO B 1 234 ? -11.164 7.605 26.375 1 96.62 234 PRO B N 1
ATOM 4769 C CA . PRO B 1 234 ? -11.469 8.633 27.375 1 96.62 234 PRO B CA 1
ATOM 4770 C C . PRO B 1 234 ? -12.047 9.906 26.75 1 96.62 234 PRO B C 1
ATOM 4772 O O . PRO B 1 234 ? -11.859 10.156 25.562 1 96.62 234 PRO B O 1
ATOM 4775 N N . SER B 1 235 ? -12.789 10.625 27.562 1 96.19 235 SER B N 1
ATOM 4776 C CA . SER B 1 235 ? -13.352 11.922 27.203 1 96.19 235 SER B CA 1
ATOM 4777 C C . SER B 1 235 ? -13.109 12.953 28.297 1 96.19 235 SER B C 1
ATOM 4779 O O . SER B 1 235 ? -12.727 12.609 29.406 1 96.19 235 SER B O 1
ATOM 4781 N N . SER B 1 236 ? -13.227 14.234 27.906 1 95 236 SER B N 1
ATOM 4782 C CA . SER B 1 236 ? -13.164 15.328 28.859 1 95 236 SER B CA 1
ATOM 4783 C C . SER B 1 236 ? -14.328 16.297 28.688 1 95 236 SER B C 1
ATOM 4785 O O . SER B 1 236 ? -14.906 16.375 27.594 1 95 236 SER B O 1
ATOM 4787 N N . GLU B 1 237 ? -14.641 16.969 29.734 1 93.88 237 GLU B N 1
ATOM 4788 C CA . GLU B 1 237 ? -15.742 17.922 29.703 1 93.88 237 GLU B CA 1
ATOM 4789 C C . GLU B 1 237 ? -15.445 19.062 28.734 1 93.88 237 GLU B C 1
ATOM 4791 O O . GLU B 1 237 ? -16.328 19.5 27.984 1 93.88 237 GLU B O 1
ATOM 4796 N N . SER B 1 238 ? -14.234 19.469 28.703 1 92.62 238 SER B N 1
ATOM 4797 C CA . SER B 1 238 ? -13.852 20.656 27.938 1 92.62 238 SER B CA 1
ATOM 4798 C C . SER B 1 238 ? -13.625 20.328 26.469 1 92.62 238 SER B C 1
ATOM 4800 O O . SER B 1 238 ? -13.945 21.125 25.594 1 92.62 238 SER B O 1
ATOM 4802 N N . LEU B 1 239 ? -13.164 19.078 26.203 1 94.81 239 LEU B N 1
ATOM 4803 C CA . LEU B 1 239 ? -12.688 18.797 24.844 1 94.81 239 LEU B CA 1
ATOM 4804 C C . LEU B 1 239 ? -13.547 17.719 24.188 1 94.81 239 LEU B C 1
ATOM 4806 O O . LEU B 1 239 ? -13.422 17.453 23 1 94.81 239 LEU B O 1
ATOM 4810 N N . GLY B 1 240 ? -14.422 17.094 24.953 1 94.5 240 GLY B N 1
ATOM 4811 C CA . GLY B 1 240 ? -15.258 16.047 24.391 1 94.5 240 GLY B CA 1
ATOM 4812 C C . GLY B 1 240 ? -14.562 14.703 24.312 1 94.5 240 GLY B C 1
ATOM 4813 O O . GLY B 1 240 ? -13.805 14.336 25.203 1 94.5 240 GLY B O 1
ATOM 4814 N N . ASP B 1 241 ? -14.875 13.93 23.25 1 94.88 241 ASP B N 1
ATOM 4815 C CA . ASP B 1 241 ? -14.398 12.555 23.141 1 94.88 241 ASP B CA 1
ATOM 4816 C C . ASP B 1 241 ? -13.039 12.5 22.453 1 94.88 241 ASP B C 1
ATOM 4818 O O . ASP B 1 241 ? -12.75 13.312 21.578 1 94.88 241 ASP B O 1
ATOM 4822 N N . THR B 1 242 ? -12.227 11.531 22.906 1 96.81 242 THR B N 1
ATOM 4823 C CA . THR B 1 242 ? -11.078 11.133 22.094 1 96.81 242 THR B CA 1
ATOM 4824 C C . THR B 1 242 ? -11.539 10.445 20.812 1 96.81 242 THR B C 1
ATOM 4826 O O . THR B 1 242 ? -12.375 9.531 20.844 1 96.81 242 THR B O 1
ATOM 4829 N N . THR B 1 243 ? -11.094 10.922 19.688 1 95.5 243 THR B N 1
ATOM 4830 C CA . THR B 1 243 ? -11.461 10.297 18.422 1 95.5 243 THR B CA 1
ATOM 4831 C C . THR B 1 243 ? -10.273 9.523 17.844 1 95.5 243 THR B C 1
ATOM 4833 O O . THR B 1 243 ? -9.117 9.852 18.125 1 95.5 243 THR B O 1
ATOM 4836 N N . VAL B 1 244 ? -10.578 8.469 17.141 1 97.19 244 VAL B N 1
ATOM 4837 C CA . VAL B 1 244 ? -9.578 7.578 16.562 1 97.19 244 VAL B CA 1
ATOM 4838 C C . VAL B 1 244 ? -9.773 7.484 15.047 1 97.19 244 VAL B C 1
ATOM 4840 O O . VAL B 1 244 ? -10.891 7.258 14.578 1 97.19 244 VAL B O 1
ATOM 4843 N N . ASN B 1 245 ? -8.688 7.754 14.305 1 97.5 245 ASN B N 1
ATOM 4844 C CA . ASN B 1 245 ? -8.703 7.602 12.852 1 97.5 245 ASN B CA 1
ATOM 4845 C C . ASN B 1 245 ? -7.664 6.578 12.383 1 97.5 245 ASN B C 1
ATOM 4847 O O . ASN B 1 245 ? -6.473 6.723 12.664 1 97.5 245 ASN B O 1
ATOM 4851 N N . ILE B 1 246 ? -8.141 5.48 11.758 1 98.5 246 ILE B N 1
ATOM 4852 C CA . ILE B 1 246 ? -7.227 4.613 11.023 1 98.5 246 ILE B CA 1
ATOM 4853 C C . ILE B 1 246 ? -6.977 5.184 9.633 1 98.5 246 ILE B C 1
ATOM 4855 O O . ILE B 1 246 ? -7.762 4.957 8.711 1 98.5 246 ILE B O 1
ATOM 4859 N N . GLY B 1 247 ? -5.871 5.859 9.477 1 97.56 247 GLY B N 1
ATOM 4860 C CA . GLY B 1 247 ? -5.656 6.668 8.289 1 97.56 247 GLY B CA 1
ATOM 4861 C C . GLY B 1 247 ? -5.008 5.895 7.156 1 97.56 247 GLY B C 1
ATOM 4862 O O . GLY B 1 247 ? -5.219 6.215 5.984 1 97.56 247 GLY B O 1
ATOM 4863 N N . LEU B 1 248 ? -4.184 4.938 7.504 1 97.88 248 LEU B N 1
ATOM 4864 C CA . LEU B 1 248 ? -3.471 4.125 6.523 1 97.88 248 LEU B CA 1
ATOM 4865 C C . LEU B 1 248 ? -3.496 2.652 6.914 1 97.88 248 LEU B C 1
ATOM 4867 O O . LEU B 1 248 ? -3.389 2.316 8.094 1 97.88 248 LEU B O 1
ATOM 4871 N N . ILE B 1 249 ? -3.619 1.819 5.938 1 98.75 249 ILE B N 1
ATOM 4872 C CA . ILE B 1 249 ? -3.512 0.377 6.133 1 98.75 249 ILE B CA 1
ATOM 4873 C C . ILE B 1 249 ? -2.787 -0.25 4.941 1 98.75 249 ILE B C 1
ATOM 4875 O O . ILE B 1 249 ? -2.949 0.194 3.803 1 98.75 249 ILE B O 1
ATOM 4879 N N . SER B 1 250 ? -1.928 -1.174 5.227 1 98.69 250 SER B N 1
ATOM 4880 C CA . SER B 1 250 ? -1.192 -1.895 4.195 1 98.69 250 SER B CA 1
ATOM 4881 C C . SER B 1 250 ? -0.777 -3.281 4.676 1 98.69 250 SER B C 1
ATOM 4883 O O . SER B 1 250 ? -0.453 -3.465 5.852 1 98.69 250 SER B O 1
ATOM 4885 N N . GLY B 1 251 ? -0.848 -4.211 3.742 1 98.5 251 GLY B N 1
ATOM 4886 C CA . GLY B 1 251 ? -0.397 -5.535 4.141 1 98.5 251 GLY B CA 1
ATOM 4887 C C . GLY B 1 251 ? -0.43 -6.543 3.01 1 98.5 251 GLY B C 1
ATOM 4888 O O . GLY B 1 251 ? -1.26 -6.441 2.104 1 98.5 251 GLY B O 1
ATOM 4889 N N . GLY B 1 252 ? 0.512 -7.547 3.111 1 97.62 252 GLY B N 1
ATOM 4890 C CA . GLY B 1 252 ? 0.532 -8.664 2.184 1 97.62 252 GLY B CA 1
ATOM 4891 C C . GLY B 1 252 ? 1.552 -8.5 1.071 1 97.62 252 GLY B C 1
ATOM 4892 O O . GLY B 1 252 ? 1.784 -7.387 0.597 1 97.62 252 GLY B O 1
ATOM 4893 N N . GLN B 1 253 ? 2.154 -9.617 0.646 1 94.44 253 GLN B N 1
ATOM 4894 C CA . GLN B 1 253 ? 3.141 -9.609 -0.431 1 94.44 253 GLN B CA 1
ATOM 4895 C C . GLN B 1 253 ? 2.578 -10.258 -1.694 1 94.44 253 GLN B C 1
ATOM 4897 O O . GLN B 1 253 ? 3.062 -10 -2.799 1 94.44 253 GLN B O 1
ATOM 4902 N N . ALA B 1 254 ? 1.637 -11.117 -1.52 1 94.62 254 ALA B N 1
ATOM 4903 C CA . ALA B 1 254 ? 1.019 -11.812 -2.645 1 94.62 254 ALA B CA 1
ATOM 4904 C C . ALA B 1 254 ? -0.365 -12.336 -2.271 1 94.62 254 ALA B C 1
ATOM 4906 O O . ALA B 1 254 ? -0.59 -12.758 -1.135 1 94.62 254 ALA B O 1
ATOM 4907 N N . LEU B 1 255 ? -1.231 -12.375 -3.258 1 94.75 255 LEU B N 1
ATOM 4908 C CA . LEU B 1 255 ? -2.607 -12.797 -3.029 1 94.75 255 LEU B CA 1
ATOM 4909 C C . LEU B 1 255 ? -2.658 -14.266 -2.607 1 94.75 255 LEU B C 1
ATOM 4911 O O . LEU B 1 255 ? -3.494 -14.648 -1.787 1 94.75 255 LEU B O 1
ATOM 4915 N N . ASN B 1 256 ? -1.747 -15.07 -3.109 1 94.69 256 ASN B N 1
ATOM 4916 C CA . ASN B 1 256 ? -1.786 -16.516 -2.869 1 94.69 256 ASN B CA 1
ATOM 4917 C C . ASN B 1 256 ? -0.915 -16.906 -1.681 1 94.69 256 ASN B C 1
ATOM 4919 O O . ASN B 1 256 ? -0.613 -18.078 -1.491 1 94.69 256 ASN B O 1
ATOM 4923 N N . ALA B 1 257 ? -0.518 -16.016 -0.881 1 95.69 257 ALA B N 1
ATOM 4924 C CA . ALA B 1 257 ? 0.271 -16.266 0.322 1 95.69 257 ALA B CA 1
ATOM 4925 C C . ALA B 1 257 ? -0.351 -15.586 1.537 1 95.69 257 ALA B C 1
ATOM 4927 O O . ALA B 1 257 ? -0.968 -14.523 1.414 1 95.69 257 ALA B O 1
ATOM 4928 N N . LEU B 1 258 ? -0.197 -16.25 2.713 1 97.44 258 LEU B N 1
ATOM 4929 C CA . LEU B 1 258 ? -0.511 -15.547 3.955 1 97.44 258 LEU B CA 1
ATOM 4930 C C . LEU B 1 258 ? 0.429 -14.359 4.168 1 97.44 258 LEU B C 1
ATOM 4932 O O . LEU B 1 258 ? 1.633 -14.469 3.924 1 97.44 258 LEU B O 1
ATOM 4936 N N . ALA B 1 259 ? -0.117 -13.266 4.652 1 97.94 259 ALA B N 1
ATOM 4937 C CA . ALA B 1 259 ? 0.65 -12.031 4.766 1 97.94 259 ALA B CA 1
ATOM 4938 C C . ALA B 1 259 ? 1.744 -12.156 5.82 1 97.94 259 ALA B C 1
ATOM 4940 O O . ALA B 1 259 ? 1.468 -12.5 6.973 1 97.94 259 ALA B O 1
ATOM 4941 N N . GLU B 1 260 ? 2.953 -11.844 5.434 1 97.31 260 GLU B N 1
ATOM 4942 C CA . GLU B 1 260 ? 4.078 -11.875 6.363 1 97.31 260 GLU B CA 1
ATOM 4943 C C . GLU B 1 260 ? 4.105 -10.625 7.238 1 97.31 260 GLU B C 1
ATOM 4945 O O . GLU B 1 260 ? 4.625 -10.648 8.352 1 97.31 260 GLU B O 1
ATOM 4950 N N . SER B 1 261 ? 3.539 -9.609 6.723 1 98.19 261 SER B N 1
ATOM 4951 C CA . SER B 1 261 ? 3.527 -8.344 7.445 1 98.19 261 SER B CA 1
ATOM 4952 C C . SER B 1 261 ? 2.295 -7.512 7.09 1 98.19 261 SER B C 1
ATOM 4954 O O . SER B 1 261 ? 1.714 -7.684 6.02 1 98.19 261 SER B O 1
ATOM 4956 N N . ALA B 1 262 ? 1.832 -6.715 7.973 1 98.75 262 ALA B N 1
ATOM 4957 C CA . ALA B 1 262 ? 0.744 -5.754 7.805 1 98.75 262 ALA B CA 1
ATOM 4958 C C . ALA B 1 262 ? 0.908 -4.566 8.75 1 98.75 262 ALA B C 1
ATOM 4960 O O . ALA B 1 262 ? 1.484 -4.703 9.828 1 98.75 262 ALA B O 1
ATOM 4961 N N . THR B 1 263 ? 0.457 -3.412 8.336 1 98.75 263 THR B N 1
ATOM 4962 C CA . THR B 1 263 ? 0.606 -2.213 9.148 1 98.75 263 THR B CA 1
ATOM 4963 C C . THR B 1 263 ? -0.667 -1.372 9.117 1 98.75 263 THR B C 1
ATOM 4965 O O . THR B 1 263 ? -1.434 -1.438 8.148 1 98.75 263 THR B O 1
ATOM 4968 N N . ALA B 1 264 ? -0.917 -0.675 10.133 1 98.69 264 ALA B N 1
ATOM 4969 C CA . ALA B 1 264 ? -1.944 0.36 10.219 1 98.69 264 ALA B CA 1
ATOM 4970 C C . ALA B 1 264 ? -1.429 1.587 10.961 1 98.69 264 ALA B C 1
ATOM 4972 O O . ALA B 1 264 ? -0.772 1.459 12 1 98.69 264 ALA B O 1
ATOM 4973 N N . SER B 1 265 ? -1.647 2.734 10.406 1 98.06 265 SER B N 1
ATOM 4974 C CA . SER B 1 265 ? -1.332 3.986 11.086 1 98.06 265 SER B CA 1
ATOM 4975 C C . SER B 1 265 ? -2.584 4.625 11.68 1 98.06 265 SER B C 1
ATOM 4977 O O . SER B 1 265 ? -3.6 4.762 10.992 1 98.06 265 SER B O 1
ATOM 4979 N N . ILE B 1 266 ? -2.471 4.996 12.938 1 98.06 266 ILE B N 1
ATOM 4980 C CA . ILE B 1 266 ? -3.617 5.465 13.711 1 98.06 266 ILE B CA 1
ATOM 4981 C C . ILE B 1 266 ? -3.326 6.848 14.281 1 98.06 266 ILE B C 1
ATOM 4983 O O . ILE B 1 266 ? -2.23 7.102 14.789 1 98.06 266 ILE B O 1
ATOM 4987 N N . PHE B 1 267 ? -4.309 7.691 14.164 1 97.31 267 PHE B N 1
ATOM 4988 C CA . PHE B 1 267 ? -4.234 9.031 14.727 1 97.31 267 PHE B CA 1
ATOM 4989 C C . PHE B 1 267 ? -5.285 9.219 15.82 1 97.31 267 PHE B C 1
ATOM 4991 O O . PHE B 1 267 ? -6.484 9.219 15.539 1 97.31 267 PHE B O 1
ATOM 4998 N N . PHE B 1 268 ? -4.836 9.445 17.078 1 97.38 268 PHE B N 1
ATOM 4999 C CA . PHE B 1 268 ? -5.711 9.773 18.188 1 97.38 268 PHE B CA 1
ATOM 5000 C C . PHE B 1 268 ? -5.738 11.273 18.438 1 97.38 268 PHE B C 1
ATOM 5002 O O . PHE B 1 268 ? -4.688 11.906 18.594 1 97.38 268 PHE B O 1
ATOM 5009 N N . ARG B 1 269 ? -6.918 11.844 18.406 1 97.25 269 ARG B N 1
ATOM 5010 C CA . ARG B 1 269 ? -7.105 13.18 18.969 1 97.25 269 ARG B CA 1
ATOM 5011 C C . ARG B 1 269 ? -7.406 13.117 20.453 1 97.25 269 ARG B C 1
ATOM 5013 O O . ARG B 1 269 ? -8.516 12.766 20.859 1 97.25 269 ARG B O 1
ATOM 5020 N N . VAL B 1 270 ? -6.453 13.531 21.219 1 97.25 270 VAL B N 1
ATOM 5021 C CA . VAL B 1 270 ? -6.422 13.203 22.641 1 97.25 270 VAL B CA 1
ATOM 5022 C C . VAL B 1 270 ? -7.074 14.32 23.438 1 97.25 270 VAL B C 1
ATOM 5024 O O . VAL B 1 270 ? -6.785 15.5 23.234 1 97.25 270 VAL B O 1
ATOM 5027 N N . THR B 1 271 ? -7.895 13.977 24.422 1 96.75 271 THR B N 1
ATOM 5028 C CA . THR B 1 271 ? -8.602 14.984 25.203 1 96.75 271 THR B CA 1
ATOM 5029 C C . THR B 1 271 ? -8.18 14.906 26.672 1 96.75 271 THR B C 1
ATOM 5031 O O . THR B 1 271 ? -8.531 15.781 27.469 1 96.75 271 THR B O 1
ATOM 5034 N N . THR B 1 272 ? -7.434 13.875 27.031 1 94.44 272 THR B N 1
ATOM 5035 C CA . THR B 1 272 ? -6.957 13.711 28.406 1 94.44 272 THR B CA 1
ATOM 5036 C C . THR B 1 272 ? -5.43 13.672 28.438 1 94.44 272 THR B C 1
ATOM 5038 O O . THR B 1 272 ? -4.781 14.719 28.484 1 94.44 272 THR B O 1
ATOM 5041 N N . SER B 1 273 ? -4.867 12.406 28.234 1 95.38 273 SER B N 1
ATOM 5042 C CA . SER B 1 273 ? -3.416 12.258 28.234 1 95.38 273 SER B CA 1
ATOM 5043 C C . SER B 1 273 ? -2.969 11.258 27.172 1 95.38 273 SER B C 1
ATOM 5045 O O . SER B 1 273 ? -3.586 10.211 27 1 95.38 273 SER B O 1
ATOM 5047 N N . THR B 1 274 ? -1.846 11.695 26.547 1 96.69 274 THR B N 1
ATOM 5048 C CA . THR B 1 274 ? -1.303 10.797 25.531 1 96.69 274 THR B CA 1
ATOM 5049 C C . THR B 1 274 ? -0.78 9.508 26.172 1 96.69 274 THR B C 1
ATOM 5051 O O . THR B 1 274 ? -0.895 8.43 25.594 1 96.69 274 THR B O 1
ATOM 5054 N N . ASP B 1 275 ? -0.289 9.633 27.375 1 96.19 275 ASP B N 1
ATOM 5055 C CA . ASP B 1 275 ? 0.222 8.461 28.078 1 96.19 275 ASP B CA 1
ATOM 5056 C C . ASP B 1 275 ? -0.903 7.48 28.391 1 96.19 275 ASP B C 1
ATOM 5058 O O . ASP B 1 275 ? -0.723 6.266 28.297 1 96.19 275 ASP B O 1
ATOM 5062 N N . ASP B 1 276 ? -1.993 8.031 28.766 1 96.38 276 ASP B N 1
ATOM 5063 C CA . ASP B 1 276 ? -3.146 7.184 29.062 1 96.38 276 ASP B CA 1
ATOM 5064 C C . ASP B 1 276 ? -3.623 6.445 27.812 1 96.38 276 ASP B C 1
ATOM 5066 O O . ASP B 1 276 ? -3.906 5.246 27.859 1 96.38 276 ASP B O 1
ATOM 5070 N N . ILE B 1 277 ? -3.748 7.148 26.719 1 97.69 277 ILE B N 1
ATOM 5071 C CA . ILE B 1 277 ? -4.18 6.551 25.469 1 97.69 277 ILE B CA 1
ATOM 5072 C C . ILE B 1 277 ? -3.199 5.457 25.047 1 97.69 277 ILE B C 1
ATOM 5074 O O . ILE B 1 277 ? -3.611 4.367 24.641 1 97.69 277 ILE B O 1
ATOM 5078 N N . LEU B 1 278 ? -1.907 5.711 25.156 1 97.31 278 LEU B N 1
ATOM 5079 C CA . LEU B 1 278 ? -0.874 4.754 24.781 1 97.31 278 LEU B CA 1
ATOM 5080 C C . LEU B 1 278 ? -0.951 3.502 25.641 1 97.31 278 LEU B C 1
ATOM 5082 O O . LEU B 1 278 ? -0.797 2.385 25.141 1 97.31 278 LEU B O 1
ATOM 5086 N N . ASN B 1 279 ? -1.142 3.699 26.922 1 97.69 279 ASN B N 1
ATOM 5087 C CA . ASN B 1 279 ? -1.265 2.568 27.828 1 97.69 279 ASN B CA 1
ATOM 5088 C C . ASN B 1 279 ? -2.445 1.675 27.453 1 97.69 279 ASN B C 1
ATOM 5090 O O . ASN B 1 279 ? -2.33 0.448 27.484 1 97.69 279 ASN B O 1
ATOM 5094 N N . GLN B 1 280 ? -3.576 2.256 27.156 1 98.31 280 GLN B N 1
ATOM 5095 C CA . GLN B 1 280 ? -4.754 1.496 26.75 1 98.31 280 GLN B CA 1
ATOM 5096 C C . GLN B 1 280 ? -4.516 0.772 25.422 1 98.31 280 GLN B C 1
ATOM 5098 O O . GLN B 1 280 ? -4.918 -0.381 25.266 1 98.31 280 GLN B O 1
ATOM 5103 N N . LEU B 1 281 ? -3.84 1.466 24.516 1 98.44 281 LEU B N 1
ATOM 5104 C CA . LEU B 1 281 ? -3.504 0.844 23.234 1 98.44 281 LEU B CA 1
ATOM 5105 C C . LEU B 1 281 ? -2.609 -0.375 23.453 1 98.44 281 LEU B C 1
ATOM 5107 O O . LEU B 1 281 ? -2.801 -1.408 22.797 1 98.44 281 LEU B O 1
ATOM 5111 N N . GLN B 1 282 ? -1.661 -0.269 24.312 1 98.44 282 GLN B N 1
ATOM 5112 C CA . GLN B 1 282 ? -0.753 -1.372 24.609 1 98.44 282 GLN B CA 1
ATOM 5113 C C . GLN B 1 282 ? -1.516 -2.586 25.141 1 98.44 282 GLN B C 1
ATOM 5115 O O . GLN B 1 282 ? -1.198 -3.725 24.781 1 98.44 282 GLN B O 1
ATOM 5120 N N . LYS B 1 283 ? -2.459 -2.336 25.922 1 98.62 283 LYS B N 1
ATOM 5121 C CA . LYS B 1 283 ? -3.273 -3.422 26.469 1 98.62 283 LYS B CA 1
ATOM 5122 C C . LYS B 1 283 ? -4.074 -4.105 25.359 1 98.62 283 LYS B C 1
ATOM 5124 O O . LYS B 1 283 ? -4.195 -5.332 25.328 1 98.62 283 LYS B O 1
ATOM 5129 N N . ILE B 1 284 ? -4.621 -3.324 24.453 1 98.56 284 ILE B N 1
ATOM 5130 C CA . ILE B 1 284 ? -5.398 -3.854 23.328 1 98.56 284 ILE B CA 1
ATOM 5131 C C . ILE B 1 284 ? -4.496 -4.688 22.422 1 98.56 284 ILE B C 1
ATOM 5133 O O . ILE B 1 284 ? -4.867 -5.789 22.016 1 98.56 284 ILE B O 1
ATOM 5137 N N . VAL B 1 285 ? -3.297 -4.148 22.109 1 98.56 285 VAL B N 1
ATOM 5138 C CA . VAL B 1 285 ? -2.352 -4.797 21.219 1 98.56 285 VAL B CA 1
ATOM 5139 C C . VAL B 1 285 ? -1.816 -6.074 21.859 1 98.56 285 VAL B C 1
ATOM 5141 O O . VAL B 1 285 ? -1.591 -7.074 21.172 1 98.56 285 VAL B O 1
ATOM 5144 N N . ALA B 1 286 ? -1.561 -6.062 23.156 1 98.25 286 ALA B N 1
ATOM 5145 C CA . ALA B 1 286 ? -1.167 -7.211 23.969 1 98.25 286 ALA B CA 1
ATOM 5146 C C . ALA B 1 286 ? -0.007 -7.965 23.328 1 98.25 286 ALA B C 1
ATOM 5148 O O . ALA B 1 286 ? -0.047 -9.195 23.203 1 98.25 286 ALA B O 1
ATOM 5149 N N . GLY B 1 287 ? 0.938 -7.312 22.75 1 97.56 287 GLY B N 1
ATOM 5150 C CA . GLY B 1 287 ? 2.166 -7.902 22.25 1 97.56 287 GLY B CA 1
ATOM 5151 C C . GLY B 1 287 ? 2.027 -8.445 20.844 1 97.56 287 GLY B C 1
ATOM 5152 O O . GLY B 1 287 ? 2.99 -8.961 20.266 1 97.56 287 GLY B O 1
ATOM 5153 N N . ARG B 1 288 ? 0.854 -8.242 20.188 1 98.06 288 ARG B N 1
ATOM 5154 C CA . ARG B 1 288 ? 0.59 -8.812 18.875 1 98.06 288 ARG B CA 1
ATOM 5155 C C . ARG B 1 288 ? 1.163 -7.934 17.766 1 98.06 288 ARG B C 1
ATOM 5157 O O . ARG B 1 288 ? 1.265 -8.359 16.625 1 98.06 288 ARG B O 1
ATOM 5164 N N . ALA B 1 289 ? 1.507 -6.68 18.109 1 98.44 289 ALA B N 1
ATOM 5165 C CA . ALA B 1 289 ? 2.08 -5.734 17.156 1 98.44 289 ALA B CA 1
ATOM 5166 C C . ALA B 1 289 ? 3.129 -4.848 17.812 1 98.44 289 ALA B C 1
ATOM 5168 O O . ALA B 1 289 ? 3.086 -4.629 19.031 1 98.44 289 ALA B O 1
ATOM 5169 N N . GLU B 1 290 ? 4.086 -4.449 17.031 1 98.19 290 GLU B N 1
ATOM 5170 C CA . GLU B 1 290 ? 4.965 -3.361 17.438 1 98.19 290 GLU B CA 1
ATOM 5171 C C . GLU B 1 290 ? 4.27 -2.01 17.312 1 98.19 290 GLU B C 1
ATOM 5173 O O . GLU B 1 290 ? 3.605 -1.743 16.312 1 98.19 290 GLU B O 1
ATOM 5178 N N . ILE B 1 291 ? 4.344 -1.235 18.375 1 97.75 291 ILE B N 1
ATOM 5179 C CA . ILE B 1 291 ? 3.789 0.115 18.344 1 97.75 291 ILE B CA 1
ATOM 5180 C C . ILE B 1 291 ? 4.902 1.126 18.094 1 97.75 291 ILE B C 1
ATOM 5182 O O . ILE B 1 291 ? 5.766 1.34 18.953 1 97.75 291 ILE B O 1
ATOM 5186 N N . GLU B 1 292 ? 4.871 1.69 16.891 1 96.38 292 GLU B N 1
ATOM 5187 C CA . GLU B 1 292 ? 5.859 2.707 16.547 1 96.38 292 GLU B CA 1
ATOM 5188 C C . GLU B 1 292 ? 5.289 4.113 16.719 1 96.38 292 GLU B C 1
ATOM 5190 O O . GLU B 1 292 ? 4.227 4.426 16.188 1 96.38 292 GLU B O 1
ATOM 5195 N N . GLN B 1 293 ? 5.973 4.988 17.453 1 90.38 293 GLN B N 1
ATOM 5196 C CA . GLN B 1 293 ? 5.559 6.363 17.703 1 90.38 293 GLN B CA 1
ATOM 5197 C C . GLN B 1 293 ? 6.438 7.352 16.938 1 90.38 293 GLN B C 1
ATOM 5199 O O . GLN B 1 293 ? 7.016 8.266 17.531 1 90.38 293 GLN B O 1
ATOM 5204 N N . SER B 1 294 ? 6.5 7.195 15.68 1 75.81 294 SER B N 1
ATOM 5205 C CA . SER B 1 294 ? 7.473 7.984 14.93 1 75.81 294 SER B CA 1
ATOM 5206 C C . SER B 1 294 ? 6.895 9.336 14.516 1 75.81 294 SER B C 1
ATOM 5208 O O . SER B 1 294 ? 7.629 10.219 14.07 1 75.81 294 SER B O 1
ATOM 5210 N N . PHE B 1 295 ? 5.676 9.602 14.797 1 75.5 295 PHE B N 1
ATOM 5211 C CA . PHE B 1 295 ? 5.059 10.812 14.266 1 75.5 295 PHE B CA 1
ATOM 5212 C C . PHE B 1 295 ? 4.934 11.883 15.344 1 75.5 295 PHE B C 1
ATOM 5214 O O . PHE B 1 295 ? 4.547 13.016 15.062 1 75.5 295 PHE B O 1
ATOM 5221 N N . GLY B 1 296 ? 5.297 11.57 16.578 1 78.88 296 GLY B N 1
ATOM 5222 C CA . GLY B 1 296 ? 5.234 12.555 17.656 1 78.88 296 GLY B CA 1
ATOM 5223 C C . GLY B 1 296 ? 3.936 12.5 18.438 1 78.88 296 GLY B C 1
ATOM 5224 O O . GLY B 1 296 ? 2.994 11.812 18.047 1 78.88 296 GLY B O 1
ATOM 5225 N N . LYS B 1 297 ? 3.912 13.086 19.547 1 93.06 297 LYS B N 1
ATOM 5226 C CA . LYS B 1 297 ? 2.729 13.219 20.391 1 93.06 297 LYS B CA 1
ATOM 5227 C C . LYS B 1 297 ? 2.738 14.539 21.156 1 93.06 297 LYS B C 1
ATOM 5229 O O . LYS B 1 297 ? 3.793 15.148 21.328 1 93.06 297 LYS B O 1
ATOM 5234 N N . ASN B 1 298 ? 1.639 15.086 21.438 1 95.88 298 ASN B N 1
ATOM 5235 C CA . ASN B 1 298 ? 1.509 16.25 22.312 1 95.88 298 ASN B CA 1
ATOM 5236 C C . ASN B 1 298 ? 0.206 16.203 23.109 1 95.88 298 ASN B C 1
ATOM 5238 O O . ASN B 1 298 ? -0.785 15.633 22.656 1 95.88 298 ASN B O 1
ATOM 5242 N N . GLU B 1 299 ? 0.276 16.781 24.266 1 96.38 299 GLU B N 1
ATOM 5243 C CA . GLU B 1 299 ? -0.912 16.953 25.109 1 96.38 299 GLU B CA 1
ATOM 5244 C C . GLU B 1 299 ? -1.797 18.078 24.578 1 96.38 299 GLU B C 1
ATOM 5246 O O . GLU B 1 299 ? -1.371 18.875 23.734 1 96.38 299 GLU B O 1
ATOM 5251 N N . PRO B 1 300 ? -3.092 18.109 25.031 1 96.19 300 PRO B N 1
ATOM 5252 C CA . PRO B 1 300 ? -3.91 19.266 24.703 1 96.19 300 PRO B CA 1
ATOM 5253 C C . PRO B 1 300 ? -3.252 20.594 25.109 1 96.19 300 PRO B C 1
ATOM 5255 O O . PRO B 1 300 ? -2.512 20.625 26.094 1 96.19 300 PRO B O 1
ATOM 5258 N N . ILE B 1 301 ? -3.521 21.641 24.344 1 95.12 301 ILE B N 1
ATOM 5259 C CA . ILE B 1 301 ? -2.887 22.922 24.625 1 95.12 301 ILE B CA 1
ATOM 5260 C C . ILE B 1 301 ? -3.953 24.016 24.734 1 95.12 301 ILE B C 1
ATOM 5262 O O . ILE B 1 301 ? -4.91 24.031 23.953 1 95.12 301 ILE B O 1
ATOM 5266 N N . ARG B 1 302 ? -3.732 24.828 25.688 1 95.19 302 ARG B N 1
ATOM 5267 C CA . ARG B 1 302 ? -4.543 26.031 25.812 1 95.19 302 ARG B CA 1
ATOM 5268 C C . ARG B 1 302 ? -3.85 27.219 25.156 1 95.19 302 ARG B C 1
ATOM 5270 O O . ARG B 1 302 ? -2.648 27.422 25.328 1 95.19 302 ARG B O 1
ATOM 5277 N N . LEU B 1 303 ? -4.562 27.953 24.328 1 97.31 303 LEU B N 1
ATOM 5278 C CA . LEU B 1 303 ? -4.043 29.141 23.672 1 97.31 303 LEU B CA 1
ATOM 5279 C C . LEU B 1 303 ? -4.562 30.406 24.328 1 97.31 303 LEU B C 1
ATOM 5281 O O . LEU B 1 303 ? -5.426 30.344 25.219 1 97.31 303 LEU B O 1
ATOM 5285 N N . SER B 1 304 ? -3.99 31.531 23.938 1 96.81 304 SER B N 1
ATOM 5286 C CA . SER B 1 304 ? -4.379 32.812 24.516 1 96.81 304 SER B CA 1
ATOM 5287 C C . SER B 1 304 ? -5.73 33.281 23.969 1 96.81 304 SER B C 1
ATOM 5289 O O . SER B 1 304 ? -6.031 33.062 22.797 1 96.81 304 SER B O 1
ATOM 5291 N N . ASP B 1 305 ? -6.465 33.906 24.828 1 95.81 305 ASP B N 1
ATOM 5292 C CA . ASP B 1 305 ? -7.695 34.562 24.359 1 95.81 305 ASP B CA 1
ATOM 5293 C C . ASP B 1 305 ? -7.395 35.75 23.469 1 95.81 305 ASP B C 1
ATOM 5295 O O . ASP B 1 305 ? -6.449 36.5 23.734 1 95.81 305 ASP B O 1
ATOM 5299 N N . PRO B 1 306 ? -8.219 35.844 22.422 1 95.12 306 PRO B N 1
ATOM 5300 C CA . PRO B 1 306 ? -8.039 37.031 21.594 1 95.12 306 PRO B CA 1
ATOM 5301 C C . PRO B 1 306 ? -8.555 38.312 22.25 1 95.12 306 PRO B C 1
ATOM 5303 O O . PRO B 1 306 ? -9.375 38.25 23.172 1 95.12 306 PRO B O 1
ATOM 5306 N N . PRO B 1 307 ? -8.07 39.469 21.766 1 93.12 307 PRO B N 1
ATOM 5307 C CA . PRO B 1 307 ? -8.688 40.688 22.25 1 93.12 307 PRO B CA 1
ATOM 5308 C C . PRO B 1 307 ? -10.102 40.906 21.688 1 93.12 307 PRO B C 1
ATOM 5310 O O . PRO B 1 307 ? -10.445 40.344 20.656 1 93.12 307 PRO B O 1
ATOM 5313 N N . ALA B 1 308 ? -10.836 41.625 22.562 1 92.62 308 ALA B N 1
ATOM 5314 C CA . ALA B 1 308 ? -12.141 42.031 22.047 1 92.62 308 ALA B CA 1
ATOM 5315 C C . ALA B 1 308 ? -12 42.75 20.703 1 92.62 308 ALA B C 1
ATOM 5317 O O . ALA B 1 308 ? -11.055 43.5 20.5 1 92.62 308 ALA B O 1
ATOM 5318 N N . PRO B 1 309 ? -12.883 42.438 19.766 1 95.69 309 PRO B N 1
ATOM 5319 C CA . PRO B 1 309 ? -14.164 41.719 19.859 1 95.69 309 PRO B CA 1
ATOM 5320 C C . PRO B 1 309 ? -14.094 40.312 19.281 1 95.69 309 PRO B C 1
ATOM 5322 O O . PRO B 1 309 ? -15.133 39.719 18.953 1 95.69 309 PRO B O 1
ATOM 5325 N N . TYR B 1 310 ? -12.93 39.812 19.109 1 97 310 TYR B N 1
ATOM 5326 C CA . TYR B 1 310 ? -12.797 38.562 18.375 1 97 310 TYR B CA 1
ATOM 5327 C C . TYR B 1 310 ? -13.242 37.375 19.219 1 97 310 TYR B C 1
ATOM 5329 O O . TYR B 1 310 ? -12.992 37.312 20.422 1 97 310 TYR B O 1
ATOM 5337 N N . GLU B 1 311 ? -13.906 36.406 18.562 1 97.44 311 GLU B N 1
ATOM 5338 C CA . GLU B 1 311 ? -14.43 35.219 19.219 1 97.44 311 GLU B CA 1
ATOM 5339 C C . GLU B 1 311 ? -13.398 34.094 19.203 1 97.44 311 GLU B C 1
ATOM 5341 O O . GLU B 1 311 ? -12.445 34.125 18.422 1 97.44 311 GLU B O 1
ATOM 5346 N N . SER B 1 312 ? -13.602 33.156 20.141 1 97.19 312 SER B N 1
ATOM 5347 C CA . SER B 1 312 ? -12.734 31.984 20.172 1 97.19 312 SER B CA 1
ATOM 5348 C C . SER B 1 312 ? -13.547 30.703 20.266 1 97.19 312 SER B C 1
ATOM 5350 O O . SER B 1 312 ? -14.742 30.734 20.578 1 97.19 312 SER B O 1
ATOM 5352 N N . HIS B 1 313 ? -13.023 29.578 19.906 1 96.25 313 HIS B N 1
ATOM 5353 C CA . HIS B 1 313 ? -13.656 28.266 19.984 1 96.25 313 HIS B CA 1
ATOM 5354 C C . HIS B 1 313 ? -12.617 27.172 20.188 1 96.25 313 HIS B C 1
ATOM 5356 O O . HIS B 1 313 ? -11.414 27.438 20.234 1 96.25 313 HIS B O 1
ATOM 5362 N N . ILE B 1 314 ? -13.148 25.969 20.469 1 95.62 314 ILE B N 1
ATOM 5363 C CA . ILE B 1 314 ? -12.305 24.797 20.656 1 95.62 314 ILE B CA 1
ATOM 5364 C C . ILE B 1 314 ? -12.078 24.094 19.312 1 95.62 314 ILE B C 1
ATOM 5366 O O . ILE B 1 314 ? -13.008 23.953 18.516 1 95.62 314 ILE B O 1
ATOM 5370 N N . VAL B 1 315 ? -10.82 23.703 19.078 1 96.19 315 VAL B N 1
ATOM 5371 C CA . VAL B 1 315 ? -10.523 23.031 17.828 1 96.19 315 VAL B CA 1
ATOM 5372 C C . VAL B 1 315 ? -10.078 21.594 18.109 1 96.19 315 VAL B C 1
ATOM 5374 O O . VAL B 1 315 ? -9.445 21.328 19.125 1 96.19 315 VAL B O 1
ATOM 5377 N N . ALA B 1 316 ? -10.328 20.688 17.156 1 94.81 316 ALA B N 1
ATOM 5378 C CA . ALA B 1 316 ? -10.023 19.266 17.344 1 94.81 316 ALA B CA 1
ATOM 5379 C C . ALA B 1 316 ? -8.766 18.875 16.562 1 94.81 316 ALA B C 1
ATOM 5381 O O . ALA B 1 316 ? -8.273 17.75 16.703 1 94.81 316 ALA B O 1
ATOM 5382 N N . PHE B 1 317 ? -8.25 19.75 15.742 1 94.19 317 PHE B N 1
ATOM 5383 C CA . PHE B 1 317 ? -7.066 19.453 14.953 1 94.19 317 PHE B CA 1
ATOM 5384 C C . PHE B 1 317 ? -5.801 19.891 15.68 1 94.19 317 PHE B C 1
ATOM 5386 O O . PHE B 1 317 ? -5.871 20.578 16.703 1 94.19 317 PHE B O 1
ATOM 5393 N N . ASN B 1 318 ? -4.676 19.359 15.234 1 93.62 318 ASN B N 1
ATOM 5394 C CA . ASN B 1 318 ? -3.373 19.719 15.789 1 93.62 318 ASN B CA 1
ATOM 5395 C C . ASN B 1 318 ? -2.691 20.797 14.969 1 93.62 318 ASN B C 1
ATOM 5397 O O . ASN B 1 318 ? -3.16 21.156 13.883 1 93.62 318 ASN B O 1
ATOM 5401 N N . THR B 1 319 ? -1.722 21.453 15.57 1 96.31 319 THR B N 1
ATOM 5402 C CA . THR B 1 319 ? -0.932 22.5 14.922 1 96.31 319 THR B CA 1
ATOM 5403 C C . THR B 1 319 ? 0.546 22.359 15.273 1 96.31 319 THR B C 1
ATOM 5405 O O . THR B 1 319 ? 0.933 21.422 15.977 1 96.31 319 THR B O 1
ATOM 5408 N N . ASP B 1 320 ? 1.324 23.266 14.781 1 97.25 320 ASP B N 1
ATOM 5409 C CA . ASP B 1 320 ? 2.762 23.234 15.039 1 97.25 320 ASP B CA 1
ATOM 5410 C C . ASP B 1 320 ? 3.082 23.812 16.422 1 97.25 320 ASP B C 1
ATOM 5412 O O . ASP B 1 320 ? 4.199 23.672 16.906 1 97.25 320 ASP B O 1
ATOM 5416 N N . LEU B 1 321 ? 2.164 24.406 17.109 1 97.44 321 LEU B N 1
ATOM 5417 C CA . LEU B 1 321 ? 2.424 25.141 18.344 1 97.44 321 LEU B CA 1
ATOM 5418 C C . LEU B 1 321 ? 3.008 24.203 19.406 1 97.44 321 LEU B C 1
ATOM 5420 O O . LEU B 1 321 ? 3.994 24.547 20.062 1 97.44 321 LEU B O 1
ATOM 5424 N N . PRO B 1 322 ? 2.473 23.016 19.562 1 96.25 322 PRO B N 1
ATOM 5425 C CA . PRO B 1 322 ? 3.02 22.125 20.594 1 96.25 322 PRO B CA 1
ATOM 5426 C C . PRO B 1 322 ? 4.488 21.781 20.359 1 96.25 322 PRO B C 1
ATOM 5428 O O . PRO B 1 322 ? 5.184 21.375 21.297 1 96.25 322 PRO B O 1
ATOM 5431 N N . TYR B 1 323 ? 4.953 21.969 19.203 1 96.31 323 TYR B N 1
ATOM 5432 C CA . TYR B 1 323 ? 6.309 21.547 18.859 1 96.31 323 TYR B CA 1
ATOM 5433 C C . TYR B 1 323 ? 7.262 22.75 18.875 1 96.31 323 TYR B C 1
ATOM 5435 O O . TYR B 1 323 ? 8.461 22.594 18.609 1 96.31 323 TYR B O 1
ATOM 5443 N N . PHE B 1 324 ? 6.703 23.922 19.125 1 96.81 324 PHE B N 1
ATOM 5444 C CA . PHE B 1 324 ? 7.52 25.109 19.344 1 96.81 324 PHE B CA 1
ATOM 5445 C C . PHE B 1 324 ? 8.008 25.156 20.781 1 96.81 324 PHE B C 1
ATOM 5447 O O . PHE B 1 324 ? 7.238 25.469 21.688 1 96.81 324 PHE B O 1
ATOM 5454 N N . ILE B 1 325 ? 9.242 24.922 21 1 93.81 325 ILE B N 1
ATOM 5455 C CA . ILE B 1 325 ? 9.781 24.656 22.328 1 93.81 325 ILE B CA 1
ATOM 5456 C C . ILE B 1 325 ? 9.672 25.906 23.203 1 93.81 325 ILE B C 1
ATOM 5458 O O . ILE B 1 325 ? 9.492 25.812 24.422 1 93.81 325 ILE B O 1
ATOM 5462 N N . ALA B 1 326 ? 9.781 27.109 22.609 1 92.62 326 ALA B N 1
ATOM 5463 C CA . ALA B 1 326 ? 9.75 28.359 23.375 1 92.62 326 ALA B CA 1
ATOM 5464 C C . ALA B 1 326 ? 8.32 28.797 23.656 1 92.62 326 ALA B C 1
ATOM 5466 O O . ALA B 1 326 ? 8.086 29.938 24.094 1 92.62 326 ALA B O 1
ATOM 5467 N N . ARG B 1 327 ? 7.363 27.922 23.422 1 92.88 327 ARG B N 1
ATOM 5468 C CA . ARG B 1 327 ? 5.957 28.281 23.547 1 92.88 327 ARG B CA 1
ATOM 5469 C C . ARG B 1 327 ? 5.617 28.75 24.953 1 92.88 327 ARG B C 1
ATOM 5471 O O . ARG B 1 327 ? 4.758 29.609 25.141 1 92.88 327 ARG B O 1
ATOM 5478 N N . ASP B 1 328 ? 6.316 28.297 25.969 1 91.44 328 ASP B N 1
ATOM 5479 C CA . ASP B 1 328 ? 6.035 28.641 27.359 1 91.44 328 ASP B CA 1
ATOM 5480 C C . ASP B 1 328 ? 6.559 30.031 27.688 1 91.44 328 ASP B C 1
ATOM 5482 O O . ASP B 1 328 ? 6.207 30.594 28.734 1 91.44 328 ASP B O 1
ATOM 5486 N N . LYS B 1 329 ? 7.332 30.594 26.812 1 93.62 329 LYS B N 1
ATOM 5487 C CA . LYS B 1 329 ? 7.91 31.906 27.047 1 93.62 329 LYS B CA 1
ATOM 5488 C C . LYS B 1 329 ? 7.121 33 26.312 1 93.62 329 LYS B C 1
ATOM 5490 O O . LYS B 1 329 ? 7.398 34.188 26.469 1 93.62 329 LYS B O 1
ATOM 5495 N N . LEU B 1 330 ? 6.133 32.594 25.594 1 96 330 LEU B N 1
ATOM 5496 C CA . LEU B 1 330 ? 5.336 33.531 24.812 1 96 330 LEU B CA 1
ATOM 5497 C C . LEU B 1 330 ? 4.434 34.344 25.719 1 96 330 LEU B C 1
ATOM 5499 O O . LEU B 1 330 ? 3.873 33.844 26.688 1 96 330 LEU B O 1
ATOM 5503 N N . LYS B 1 331 ? 4.359 35.625 25.422 1 96.31 331 LYS B N 1
ATOM 5504 C CA . LYS B 1 331 ? 3.32 36.438 26.047 1 96.31 331 LYS B CA 1
ATOM 5505 C C . LYS B 1 331 ? 1.931 36 25.594 1 96.31 331 LYS B C 1
ATOM 5507 O O . LYS B 1 331 ? 1.004 35.906 26.406 1 96.31 331 LYS B O 1
ATOM 5512 N N . ARG B 1 332 ? 1.794 35.75 24.312 1 97.31 332 ARG B N 1
ATOM 5513 C CA . ARG B 1 332 ? 0.544 35.25 23.734 1 97.31 332 ARG B CA 1
ATOM 5514 C C . ARG B 1 332 ? 0.809 34.312 22.594 1 97.31 332 ARG B C 1
ATOM 5516 O O . ARG B 1 332 ? 1.735 34.5 21.797 1 97.31 332 ARG B O 1
ATOM 5523 N N . ALA B 1 333 ? 0.057 33.281 22.578 1 97.88 333 ALA B N 1
ATOM 5524 C CA . ALA B 1 333 ? -0.022 32.344 21.469 1 97.88 333 ALA B CA 1
ATOM 5525 C C . ALA B 1 333 ? -1.431 32.312 20.875 1 97.88 333 ALA B C 1
ATOM 5527 O O . ALA B 1 333 ? -2.395 32 21.594 1 97.88 333 ALA B O 1
ATOM 5528 N N . TYR B 1 334 ? -1.551 32.656 19.609 1 98.31 334 TYR B N 1
ATOM 5529 C CA . TYR B 1 334 ? -2.854 32.719 18.953 1 98.31 334 TYR B CA 1
ATOM 5530 C C . TYR B 1 334 ? -2.959 31.656 17.859 1 98.31 334 TYR B C 1
ATOM 5532 O O . TYR B 1 334 ? -1.948 31.25 17.281 1 98.31 334 TYR B O 1
ATOM 5540 N N . LEU B 1 335 ? -4.117 31.156 17.656 1 98.62 335 LEU B N 1
ATOM 5541 C CA . LEU B 1 335 ? -4.516 30.297 16.547 1 98.62 335 LEU B CA 1
ATOM 5542 C C . LEU B 1 335 ? -5.695 30.891 15.789 1 98.62 335 LEU B C 1
ATOM 5544 O O . LEU B 1 335 ? -6.77 31.094 16.359 1 98.62 335 LEU B O 1
ATOM 5548 N N . PHE B 1 336 ? -5.398 31.172 14.508 1 98.56 336 PHE B N 1
ATOM 5549 C CA . PHE B 1 336 ? -6.414 31.922 13.766 1 98.56 336 PHE B CA 1
ATOM 5550 C C . PHE B 1 336 ? -6.203 31.781 12.266 1 98.56 336 PHE B C 1
ATOM 5552 O O . PHE B 1 336 ? -5.066 31.656 11.797 1 98.56 336 PHE B O 1
ATOM 5559 N N . GLY B 1 337 ? -7.34 31.844 11.523 1 98.56 337 GLY B N 1
ATOM 5560 C CA . GLY B 1 337 ? -7.199 31.984 10.086 1 98.56 337 GLY B CA 1
ATOM 5561 C C . GLY B 1 337 ? -8.523 31.938 9.352 1 98.56 337 GLY B C 1
ATOM 5562 O O . GLY B 1 337 ? -9.578 31.797 9.969 1 98.56 337 GLY B O 1
ATOM 5563 N N . ALA B 1 338 ? -8.445 32.125 8.031 1 98.31 338 ALA B N 1
ATOM 5564 C CA . ALA B 1 338 ? -9.602 32.125 7.133 1 98.31 338 ALA B CA 1
ATOM 5565 C C . ALA B 1 338 ? -10 30.719 6.742 1 98.31 338 ALA B C 1
ATOM 5567 O O . ALA B 1 338 ? -9.188 29.797 6.812 1 98.31 338 ALA B O 1
ATOM 5568 N N . GLY B 1 339 ? -11.266 30.641 6.32 1 97.88 339 GLY B N 1
ATOM 5569 C CA . GLY B 1 339 ? -11.734 29.344 5.855 1 97.88 339 GLY B CA 1
ATOM 5570 C C . GLY B 1 339 ? -12.109 28.391 6.988 1 97.88 339 GLY B C 1
ATOM 5571 O O . GLY B 1 339 ? -12.188 28.812 8.148 1 97.88 339 GLY B O 1
ATOM 5572 N N . SER B 1 340 ? -12.406 27.125 6.59 1 97.25 340 SER B N 1
ATOM 5573 C CA . SER B 1 340 ? -12.93 26.156 7.555 1 97.25 340 SER B CA 1
ATOM 5574 C C . SER B 1 340 ? -12.156 24.844 7.512 1 97.25 340 SER B C 1
ATOM 5576 O O . SER B 1 340 ? -11.891 24.312 6.43 1 97.25 340 SER B O 1
ATOM 5578 N N . ILE B 1 341 ? -11.82 24.359 8.719 1 96.88 341 ILE B N 1
ATOM 5579 C CA . ILE B 1 341 ? -11.133 23.078 8.828 1 96.88 341 ILE B CA 1
ATOM 5580 C C . ILE B 1 341 ? -12.047 21.953 8.328 1 96.88 341 ILE B C 1
ATOM 5582 O O . ILE B 1 341 ? -11.578 20.891 7.945 1 96.88 341 ILE B O 1
ATOM 5586 N N . THR B 1 342 ? -13.391 22.172 8.234 1 95.06 342 THR B N 1
ATOM 5587 C CA . THR B 1 342 ? -14.367 21.125 7.934 1 95.06 342 THR B CA 1
ATOM 5588 C C . THR B 1 342 ? -14.344 20.781 6.445 1 95.06 342 THR B C 1
ATOM 5590 O O . THR B 1 342 ? -14.891 19.766 6.035 1 95.06 342 THR B O 1
ATOM 5593 N N . ASN B 1 343 ? -13.688 21.609 5.668 1 94.94 343 ASN B N 1
ATOM 5594 C CA . ASN B 1 343 ? -13.57 21.25 4.258 1 94.94 343 ASN B CA 1
ATOM 5595 C C . ASN B 1 343 ? -12.117 21.047 3.855 1 94.94 343 ASN B C 1
ATOM 5597 O O . ASN B 1 343 ? -11.812 20.875 2.672 1 94.94 343 ASN B O 1
ATOM 5601 N N . ALA B 1 344 ? -11.227 21.109 4.863 1 95.81 344 ALA B N 1
ATOM 5602 C CA . ALA B 1 344 ? -9.828 20.766 4.617 1 95.81 344 ALA B CA 1
ATOM 5603 C C . ALA B 1 344 ? -9.664 19.266 4.375 1 95.81 344 ALA B C 1
ATOM 5605 O O . ALA B 1 344 ? -10.523 18.469 4.773 1 95.81 344 ALA B O 1
ATOM 5606 N N . HIS B 1 345 ? -8.633 18.859 3.648 1 95.06 345 HIS B N 1
ATOM 5607 C CA . HIS B 1 345 ? -8.258 17.469 3.398 1 95.06 345 HIS B CA 1
ATOM 5608 C C . HIS B 1 345 ? -9.344 16.75 2.598 1 95.06 345 HIS B C 1
ATOM 5610 O O . HIS B 1 345 ? -9.484 15.531 2.697 1 95.06 345 HIS B O 1
ATOM 5616 N N . SER B 1 346 ? -10.195 17.469 1.865 1 93.62 346 SER B N 1
ATOM 5617 C CA . SER B 1 346 ? -11.266 16.922 1.039 1 93.62 346 SER B CA 1
ATOM 5618 C C . SER B 1 346 ? -11.164 17.406 -0.399 1 93.62 346 SER B C 1
ATOM 5620 O O . SER B 1 346 ? -10.477 18.391 -0.675 1 93.62 346 SER B O 1
ATOM 5622 N N . PRO B 1 347 ? -11.883 16.719 -1.284 1 91.69 347 PRO B N 1
ATOM 5623 C CA . PRO B 1 347 ? -11.906 17.219 -2.662 1 91.69 347 PRO B CA 1
ATOM 5624 C C . PRO B 1 347 ? -12.609 18.562 -2.797 1 91.69 347 PRO B C 1
ATOM 5626 O O . PRO B 1 347 ? -12.43 19.266 -3.799 1 91.69 347 PRO B O 1
ATOM 5629 N N . ASP B 1 348 ? -13.289 18.953 -1.801 1 93.38 348 ASP B N 1
ATOM 5630 C CA . ASP B 1 348 ? -14.07 20.172 -1.85 1 93.38 348 ASP B CA 1
ATOM 5631 C C . ASP B 1 348 ? -13.406 21.281 -1.038 1 93.38 348 ASP B C 1
ATOM 5633 O O . ASP B 1 348 ? -14.062 22.25 -0.64 1 93.38 348 ASP B O 1
ATOM 5637 N N . GLU B 1 349 ? -12.172 21.125 -0.756 1 97.25 349 GLU B N 1
ATOM 5638 C CA . GLU B 1 349 ? -11.484 22.188 -0.018 1 97.25 349 GLU B CA 1
ATOM 5639 C C . GLU B 1 349 ? -11.602 23.531 -0.742 1 97.25 349 GLU B C 1
ATOM 5641 O O . GLU B 1 349 ? -11.391 23.609 -1.954 1 97.25 349 GLU B O 1
ATOM 5646 N N . HIS B 1 350 ? -12.008 24.578 0.041 1 98.5 350 HIS B N 1
ATOM 5647 C CA . HIS B 1 350 ? -12.203 25.891 -0.558 1 98.5 350 HIS B CA 1
ATOM 5648 C C . HIS B 1 350 ? -12.094 27 0.491 1 98.5 350 HIS B C 1
ATOM 5650 O O . HIS B 1 350 ? -12.07 26.719 1.692 1 98.5 350 HIS B O 1
ATOM 5656 N N . ILE B 1 351 ? -11.969 28.188 0.023 1 98.69 351 ILE B N 1
ATOM 5657 C CA . ILE B 1 351 ? -11.953 29.375 0.878 1 98.69 351 ILE B CA 1
ATOM 5658 C C . ILE B 1 351 ? -12.727 30.5 0.208 1 98.69 351 ILE B C 1
ATOM 5660 O O . ILE B 1 351 ? -12.68 30.656 -1.015 1 98.69 351 ILE B O 1
ATOM 5664 N N . LEU B 1 352 ? -13.484 31.234 0.954 1 98.44 352 LEU B N 1
ATOM 5665 C CA . LEU B 1 352 ? -14.125 32.438 0.443 1 98.44 352 LEU B CA 1
ATOM 5666 C C . LEU B 1 352 ? -13.133 33.594 0.358 1 98.44 352 LEU B C 1
ATOM 5668 O O . LEU B 1 352 ? -12.375 33.844 1.3 1 98.44 352 LEU B O 1
ATOM 5672 N N . ILE B 1 353 ? -13.195 34.344 -0.713 1 98.19 353 ILE B N 1
ATOM 5673 C CA . ILE B 1 353 ? -12.305 35.469 -0.902 1 98.19 353 ILE B CA 1
ATOM 5674 C C . ILE B 1 353 ? -12.562 36.5 0.18 1 98.19 353 ILE B C 1
ATOM 5676 O O . ILE B 1 353 ? -11.625 37.156 0.685 1 98.19 353 ILE B O 1
ATOM 5680 N N . GLU B 1 354 ? -13.75 36.656 0.535 1 98.12 354 GLU B N 1
ATOM 5681 C CA . GLU B 1 354 ? -14.109 37.594 1.599 1 98.12 354 GLU B CA 1
ATOM 5682 C C . GLU B 1 354 ? -13.453 37.188 2.92 1 98.12 354 GLU B C 1
ATOM 5684 O O . GLU B 1 354 ? -13.047 38.062 3.699 1 98.12 354 GLU B O 1
ATOM 5689 N N . ASP B 1 355 ? -13.422 35.875 3.199 1 98.19 355 ASP B N 1
ATOM 5690 C CA . ASP B 1 355 ? -12.758 35.406 4.406 1 98.19 355 ASP B CA 1
ATOM 5691 C C . ASP B 1 355 ? -11.266 35.719 4.383 1 98.19 355 ASP B C 1
ATOM 5693 O O . ASP B 1 355 ? -10.688 36.094 5.406 1 98.19 355 ASP B O 1
ATOM 5697 N N . LEU B 1 356 ? -10.711 35.562 3.229 1 98.19 356 LEU B N 1
ATOM 5698 C CA . LEU B 1 356 ? -9.289 35.844 3.053 1 98.19 356 LEU B CA 1
ATOM 5699 C C . LEU B 1 356 ? -9 37.312 3.367 1 98.19 356 LEU B C 1
ATOM 5701 O O . LEU B 1 356 ? -8.07 37.625 4.113 1 98.19 356 LEU B O 1
ATOM 5705 N N . ASN B 1 357 ? -9.781 38.156 2.838 1 98.44 357 ASN B N 1
ATOM 5706 C CA . ASN B 1 357 ? -9.617 39.594 3.074 1 98.44 357 ASN B CA 1
ATOM 5707 C C . ASN B 1 357 ? -9.828 39.938 4.543 1 98.44 357 ASN B C 1
ATOM 5709 O O . ASN B 1 357 ? -9.078 40.75 5.113 1 98.44 357 ASN B O 1
ATOM 5713 N N . ALA B 1 358 ? -10.812 39.344 5.086 1 98.69 358 ALA B N 1
ATOM 5714 C CA . ALA B 1 358 ? -11.094 39.594 6.496 1 98.69 358 ALA B CA 1
ATOM 5715 C C . ALA B 1 358 ? -9.938 39.156 7.379 1 98.69 358 ALA B C 1
ATOM 5717 O O . ALA B 1 358 ? -9.602 39.812 8.367 1 98.69 358 ALA B O 1
ATOM 5718 N N . ALA B 1 359 ? -9.383 38.031 7.051 1 98.75 359 ALA B N 1
ATOM 5719 C CA . ALA B 1 359 ? -8.25 37.531 7.82 1 98.75 359 ALA B CA 1
ATOM 5720 C C . ALA B 1 359 ? -7.078 38.5 7.785 1 98.75 359 ALA B C 1
ATOM 5722 O O . ALA B 1 359 ? -6.387 38.688 8.789 1 98.75 359 ALA B O 1
ATOM 5723 N N . ILE B 1 360 ? -6.844 39.094 6.629 1 98.81 360 ILE B N 1
ATOM 5724 C CA . ILE B 1 360 ? -5.777 40.062 6.5 1 98.81 360 ILE B CA 1
ATOM 5725 C C . ILE B 1 360 ? -6.012 41.219 7.477 1 98.81 360 ILE B C 1
ATOM 5727 O O . ILE B 1 360 ? -5.102 41.625 8.211 1 98.81 360 ILE B O 1
ATOM 5731 N N . ASP B 1 361 ? -7.203 41.719 7.531 1 98.62 361 ASP B N 1
ATOM 5732 C CA . ASP B 1 361 ? -7.555 42.812 8.414 1 98.62 361 ASP B CA 1
ATOM 5733 C C . ASP B 1 361 ? -7.336 42.438 9.883 1 98.62 361 ASP B C 1
ATOM 5735 O O . ASP B 1 361 ? -6.812 43.219 10.656 1 98.62 361 ASP B O 1
ATOM 5739 N N . VAL B 1 362 ? -7.75 41.25 10.227 1 98.62 362 VAL B N 1
ATOM 5740 C CA . VAL B 1 362 ? -7.629 40.812 11.609 1 98.62 362 VAL B CA 1
ATOM 5741 C C . VAL B 1 362 ? -6.152 40.656 11.977 1 98.62 362 VAL B C 1
ATOM 5743 O O . VAL B 1 362 ? -5.738 41.062 13.062 1 98.62 362 VAL B O 1
ATOM 5746 N N . HIS B 1 363 ? -5.348 40.062 11.086 1 98.69 363 HIS B N 1
ATOM 5747 C CA . HIS B 1 363 ? -3.916 39.938 11.352 1 98.69 363 HIS B CA 1
ATOM 5748 C C . HIS B 1 363 ? -3.293 41.312 11.617 1 98.69 363 HIS B C 1
ATOM 5750 O O . HIS B 1 363 ? -2.539 41.469 12.578 1 98.69 363 HIS B O 1
ATOM 5756 N N . VAL B 1 364 ? -3.623 42.281 10.773 1 98.44 364 VAL B N 1
ATOM 5757 C CA . VAL B 1 364 ? -3.072 43.625 10.922 1 98.44 364 VAL B CA 1
ATOM 5758 C C . VAL B 1 364 ? -3.486 44.219 12.266 1 98.44 364 VAL B C 1
ATOM 5760 O O . VAL B 1 364 ? -2.658 44.75 12.992 1 98.44 364 VAL B O 1
ATOM 5763 N N . ASP B 1 365 ? -4.715 44.031 12.586 1 97.94 365 ASP B N 1
ATOM 5764 C CA . ASP B 1 365 ? -5.25 44.594 13.836 1 97.94 365 ASP B CA 1
ATOM 5765 C C . ASP B 1 365 ? -4.559 43.969 15.047 1 97.94 365 ASP B C 1
ATOM 5767 O O . ASP B 1 365 ? -4.168 44.656 15.977 1 97.94 365 ASP B O 1
ATOM 5771 N N . ILE B 1 366 ? -4.434 42.656 15.078 1 97.94 366 ILE B N 1
ATOM 5772 C CA . ILE B 1 366 ? -3.85 41.938 16.203 1 97.94 366 ILE B CA 1
ATOM 5773 C C . ILE B 1 366 ? -2.383 42.312 16.359 1 97.94 366 ILE B C 1
ATOM 5775 O O . ILE B 1 366 ? -1.9 42.5 17.484 1 97.94 366 ILE B O 1
ATOM 5779 N N . ILE B 1 367 ? -1.671 42.438 15.242 1 97.62 367 ILE B N 1
ATOM 5780 C CA . ILE B 1 367 ? -0.26 42.812 15.266 1 97.62 367 ILE B CA 1
ATOM 5781 C C . ILE B 1 367 ? -0.108 44.188 15.859 1 97.62 367 ILE B C 1
ATOM 5783 O O . ILE B 1 367 ? 0.726 44.438 16.734 1 97.62 367 ILE B O 1
ATOM 5787 N N . LYS B 1 368 ? -0.896 45.125 15.398 1 96.44 368 LYS B N 1
ATOM 5788 C CA . LYS B 1 368 ? -0.838 46.5 15.898 1 96.44 368 LYS B CA 1
ATOM 5789 C C . LYS B 1 368 ? -1.161 46.531 17.391 1 96.44 368 LYS B C 1
ATOM 5791 O O . LYS B 1 368 ? -0.474 47.219 18.156 1 96.44 368 LYS B O 1
ATOM 5796 N N . ASN B 1 369 ? -2.154 45.812 17.75 1 94.19 369 ASN B N 1
ATOM 5797 C CA . ASN B 1 369 ? -2.535 45.75 19.156 1 94.19 369 ASN B CA 1
ATOM 5798 C C . ASN B 1 369 ? -1.434 45.156 20.016 1 94.19 369 ASN B C 1
ATOM 5800 O O . ASN B 1 369 ? -1.161 45.625 21.109 1 94.19 369 ASN B O 1
ATOM 5804 N N . ALA B 1 370 ? -0.84 44.125 19.578 1 95.25 370 ALA B N 1
ATOM 5805 C CA . ALA B 1 370 ? 0.187 43.406 20.312 1 95.25 370 ALA B CA 1
ATOM 5806 C C . ALA B 1 370 ? 1.449 44.25 20.469 1 95.25 370 ALA B C 1
ATOM 5808 O O . ALA B 1 370 ? 2.037 44.312 21.562 1 95.25 370 ALA B O 1
ATOM 5809 N N . LEU B 1 371 ? 1.835 44.969 19.391 1 94.69 371 LEU B N 1
ATOM 5810 C CA . LEU B 1 371 ? 3.145 45.594 19.359 1 94.69 371 LEU B CA 1
ATOM 5811 C C . LEU B 1 371 ? 3.041 47.062 19.781 1 94.69 371 LEU B C 1
ATOM 5813 O O . LEU B 1 371 ? 4.027 47.656 20.219 1 94.69 371 LEU B O 1
ATOM 5817 N N . LYS B 1 372 ? 1.938 47.688 19.531 1 88.38 372 LYS B N 1
ATOM 5818 C CA . LYS B 1 372 ? 1.762 49.094 19.953 1 88.38 372 LYS B CA 1
ATOM 5819 C C . LYS B 1 372 ? 1.036 49.156 21.297 1 88.38 372 LYS B C 1
ATOM 5821 O O . LYS B 1 372 ? 1.057 50.219 21.953 1 88.38 372 LYS B O 1
ATOM 5826 N N . GLY B 1 373 ? 0.067 48.312 21.547 1 67.94 373 GLY B N 1
ATOM 5827 C CA . GLY B 1 373 ? -0.791 48.344 22.719 1 67.94 373 GLY B CA 1
ATOM 5828 C C . GLY B 1 373 ? -0.015 48.406 24.016 1 67.94 373 GLY B C 1
ATOM 5829 O O . GLY B 1 373 ? 0.932 47.656 24.234 1 67.94 373 GLY B O 1
ATOM 5830 N N . LYS B 1 374 ? 0.237 49.594 24.453 1 51 374 LYS B N 1
ATOM 5831 C CA . LYS B 1 374 ? 0.568 49.969 25.812 1 51 374 LYS B CA 1
ATOM 5832 C C . LYS B 1 374 ? 0.055 48.938 26.812 1 51 374 LYS B C 1
ATOM 5834 O O . LYS B 1 374 ? -0.795 48.094 26.469 1 51 374 LYS B O 1
ATOM 5839 N N . ASN B 1 375 ? 0.117 49.188 28.156 1 39.62 375 ASN B N 1
ATOM 5840 C CA . ASN B 1 375 ? -0.304 48.531 29.391 1 39.62 375 ASN B CA 1
ATOM 5841 C C . ASN B 1 375 ? -1.738 48.031 29.297 1 39.62 375 ASN B C 1
ATOM 5843 O O . ASN B 1 375 ? -2.689 48.812 29.391 1 39.62 375 ASN B O 1
ATOM 5847 N N . TYR B 1 376 ? -2.088 47.188 28.391 1 36.97 376 TYR B N 1
ATOM 5848 C CA . TYR B 1 376 ? -3.324 46.531 28.844 1 36.97 376 TYR B CA 1
ATOM 5849 C C . TYR B 1 376 ? -3.373 46.469 30.359 1 36.97 376 TYR B C 1
ATOM 5851 O O . TYR B 1 376 ? -2.697 45.625 30.969 1 36.97 376 TYR B O 1
ATOM 5859 N N . ASN B 1 377 ? -3.221 47.469 31 1 30.89 377 ASN B N 1
ATOM 5860 C CA . ASN B 1 377 ? -3.543 47.531 32.438 1 30.89 377 ASN B CA 1
ATOM 5861 C C . ASN B 1 377 ? -4.77 46.688 32.75 1 30.89 377 ASN B C 1
ATOM 5863 O O . ASN B 1 377 ? -5.855 46.938 32.219 1 30.89 377 ASN B O 1
ATOM 5867 N N . VAL B 1 378 ? -4.555 45.438 32.844 1 30.77 378 VAL B N 1
ATOM 5868 C CA . VAL B 1 378 ? -5.516 44.875 33.781 1 30.77 378 VAL B CA 1
ATOM 5869 C C . VAL B 1 378 ? -5.852 45.906 34.875 1 30.77 378 VAL B C 1
ATOM 5871 O O . VAL B 1 378 ? -4.996 46.25 35.688 1 30.77 378 VAL B O 1
ATOM 5874 N N . GLU B 1 379 ? -6.629 46.969 34.531 1 25.11 379 GLU B N 1
ATOM 5875 C CA . GLU B 1 379 ? -7.359 47.406 35.719 1 25.11 379 GLU B CA 1
ATOM 5876 C C . GLU B 1 379 ? -8.141 46.281 36.344 1 25.11 379 GLU B C 1
ATOM 5878 O O . GLU B 1 379 ? -8.742 45.469 35.656 1 25.11 379 GLU B O 1
#